Protein AF-A0A1Q3SED0-F1 (afdb_monomer)

Sequence (420 aa):
MTSQDNLISRTQISEQVNGTSRTVQYQGKLWQTVHSKIDFVSHANRRWVSMGGGTLRERLFFDSNSPLVKGLKEEITQQCHGKSIQECLQIVNRAINSLNGSPDIVSEEEVKRGSDLDRFIQSQKIKQNNCNPIDLSIEKFVEKKLLVCRHKGLLAASILAHLVKHHILPRGKVRQYRSTLRHRKKEYGAHTWAVYRDVINGQLWICDPQWDIVAKIHDPASESILEGYGDATLNEMVRRMDSEDILKPLVHRLSKNLRSFSVSVYIDLCESAVVITTRNYKFKQILKDVLEQHAVCLEEKSDNGKKIIIIKKQGNEKLFSLNLKQFINDCTRRIKDVSQSTVNEKKDPLGIQERSKFQTAHFLPAFQNTRTTVGYWKMTIQSNSKTSAADHHHVNLLNQASSTHSAKNTPLLRPPFGRP

Radius of gyration: 27.87 Å; Cα contacts (8 Å, |Δi|>4): 532; chains: 1; bounding box: 76×94×59 Å

Secondary structure (DSSP, 8-state):
---------HHHHHHHHH-S-SEEEETTEEEEEP-TT--TTT----EEEEPPSSTTS-EEEEETTSHHHHHHHHHHHHHHTT--HHHHHHHHHHHHHGGGS-SS--SHHHHHHHHHHHHHHHHHHHHHT-SSPPEEEHHHHHHTT---HHHHHHHHHHHHHHHHHTTSSPSEEEEEEEEEEEETTEEEEEEEEEEEEETTT--EEEEETTTTEEEETT-GGGHHHHGGG-HHHHHHHHHHHHIIIIIHHHHHHHHHHTTTS-EEEE--TTTT-EEEEES-HHHHHHHHHHHHTTT-EEEEEEETTEEEEEEE--SSS-S----HHHHHHHHHHHHHHHHHHHHHTT--------------------------------------------------------------------------

Structure (mmCIF, N/CA/C/O backbone):
data_AF-A0A1Q3SED0-F1
#
_entry.id   AF-A0A1Q3SED0-F1
#
loop_
_atom_site.group_PDB
_atom_site.id
_atom_site.type_symbol
_atom_site.label_atom_id
_atom_site.label_alt_id
_atom_site.label_comp_id
_atom_site.label_asym_id
_atom_site.label_entity_id
_atom_site.label_seq_id
_atom_site.pdbx_PDB_ins_code
_atom_site.Cartn_x
_atom_site.Cartn_y
_atom_site.Cartn_z
_atom_site.occupancy
_atom_site.B_iso_or_equiv
_atom_site.auth_seq_id
_atom_site.auth_comp_id
_atom_site.auth_asym_id
_atom_site.auth_atom_id
_atom_site.pdbx_PDB_model_num
ATOM 1 N N . MET A 1 1 ? 27.256 21.594 -3.150 1.00 36.22 1 MET A N 1
ATOM 2 C CA . MET A 1 1 ? 25.884 21.067 -3.320 1.00 36.22 1 MET A CA 1
ATOM 3 C C . MET A 1 1 ? 25.473 20.452 -1.996 1.00 36.22 1 MET A C 1
ATOM 5 O O . MET A 1 1 ? 26.080 19.486 -1.562 1.00 36.22 1 MET A O 1
ATOM 9 N N . THR A 1 2 ? 24.571 21.131 -1.296 1.00 31.70 2 THR A N 1
ATOM 10 C CA . THR A 1 2 ? 24.152 20.864 0.088 1.00 31.70 2 THR A CA 1
ATOM 11 C C . THR A 1 2 ? 23.437 19.522 0.212 1.00 31.70 2 THR A C 1
ATOM 13 O O . THR A 1 2 ? 22.694 19.159 -0.700 1.00 31.70 2 THR A O 1
ATOM 16 N N . SER A 1 3 ? 23.661 18.821 1.328 1.00 37.69 3 SER A N 1
ATOM 17 C CA . SER A 1 3 ? 23.070 17.526 1.676 1.00 37.69 3 SER A CA 1
ATOM 18 C C . SER A 1 3 ? 21.621 17.410 1.210 1.00 37.69 3 SER A C 1
ATOM 20 O O . SER A 1 3 ? 20.759 18.197 1.599 1.00 37.69 3 SER A O 1
ATOM 22 N N . GLN A 1 4 ? 21.339 16.424 0.357 1.00 47.34 4 GLN A N 1
ATOM 23 C CA . GLN A 1 4 ? 19.974 15.952 0.180 1.00 47.34 4 GLN A CA 1
ATOM 24 C C . GLN A 1 4 ? 19.513 15.439 1.544 1.00 47.34 4 GLN A C 1
ATOM 26 O O . GLN A 1 4 ? 19.879 14.340 1.956 1.00 47.34 4 GLN A O 1
ATOM 31 N N . ASP A 1 5 ? 18.755 16.261 2.265 1.00 52.81 5 ASP A N 1
ATOM 32 C CA . ASP A 1 5 ? 18.086 15.855 3.492 1.00 52.81 5 ASP A CA 1
ATOM 33 C C . ASP A 1 5 ? 17.183 14.671 3.143 1.00 52.81 5 ASP A C 1
ATOM 35 O O . ASP A 1 5 ? 16.122 14.819 2.518 1.00 52.81 5 ASP A O 1
ATOM 39 N N . ASN A 1 6 ? 17.652 13.469 3.467 1.00 63.72 6 ASN A N 1
ATOM 40 C CA . ASN A 1 6 ? 16.913 12.238 3.262 1.00 63.72 6 ASN A CA 1
ATOM 41 C C . ASN A 1 6 ? 15.594 12.347 4.031 1.00 63.72 6 ASN A C 1
ATOM 43 O O . ASN A 1 6 ? 15.601 12.580 5.239 1.00 63.72 6 ASN A O 1
ATOM 47 N N . LEU A 1 7 ? 14.459 12.185 3.341 1.00 69.31 7 LEU A N 1
ATOM 48 C CA . LEU A 1 7 ? 13.161 12.109 4.012 1.00 69.31 7 LEU A CA 1
ATOM 49 C C . LEU A 1 7 ? 13.213 10.954 5.006 1.00 69.31 7 LEU A C 1
ATOM 51 O O . LEU A 1 7 ? 13.335 9.791 4.607 1.00 69.31 7 LEU A O 1
ATOM 55 N N . ILE A 1 8 ? 13.121 11.271 6.298 1.00 69.31 8 ILE A N 1
ATOM 56 C CA . ILE A 1 8 ? 13.120 10.249 7.339 1.00 69.31 8 ILE A CA 1
ATOM 57 C C . ILE A 1 8 ? 11.904 9.358 7.102 1.00 69.31 8 ILE A C 1
ATOM 59 O O . ILE A 1 8 ? 10.757 9.815 7.061 1.00 69.31 8 ILE A O 1
ATOM 63 N N . SER A 1 9 ? 12.146 8.057 6.943 1.00 76.19 9 SER A N 1
ATOM 64 C CA . SER A 1 9 ? 11.056 7.114 6.755 1.00 76.19 9 SER A CA 1
ATOM 65 C C . SER A 1 9 ? 10.197 7.094 8.012 1.00 76.19 9 SER A C 1
ATOM 67 O O . SER A 1 9 ? 10.674 6.816 9.111 1.00 76.19 9 SER A O 1
ATOM 69 N N . ARG A 1 10 ? 8.890 7.307 7.865 1.00 81.88 10 ARG A N 1
ATOM 70 C CA . ARG A 1 10 ? 7.964 7.215 9.001 1.00 81.88 10 ARG A CA 1
ATOM 71 C C . ARG A 1 10 ? 7.913 5.814 9.621 1.00 81.88 10 ARG A C 1
ATOM 73 O O . ARG A 1 10 ? 7.539 5.690 10.783 1.00 81.88 10 ARG A O 1
ATOM 80 N N . THR A 1 11 ? 8.318 4.779 8.881 1.00 78.12 11 THR A N 1
ATOM 81 C CA . THR A 1 11 ? 8.585 3.449 9.447 1.00 78.12 11 THR A CA 1
ATOM 82 C C . THR A 1 11 ? 9.739 3.496 10.449 1.00 78.12 11 THR A C 1
ATOM 84 O O . THR A 1 11 ? 9.577 2.980 11.545 1.00 78.12 11 THR A O 1
ATOM 87 N N . GLN A 1 12 ? 10.851 4.166 10.128 1.00 82.56 12 GLN A N 1
ATOM 88 C CA . GLN A 1 12 ? 11.999 4.282 11.039 1.00 82.56 12 GLN A CA 1
ATOM 89 C C . GLN A 1 12 ? 11.620 5.037 12.315 1.00 82.56 12 GLN A C 1
ATOM 91 O O . GLN A 1 12 ? 11.970 4.600 13.402 1.00 82.56 12 GLN A O 1
ATOM 96 N N . ILE A 1 13 ? 10.837 6.116 12.199 1.00 83.31 13 ILE A N 1
ATOM 97 C CA . ILE A 1 13 ? 10.324 6.848 13.372 1.00 83.31 13 ILE A CA 1
ATOM 98 C C . ILE A 1 13 ? 9.470 5.924 14.247 1.00 83.31 13 ILE A C 1
ATOM 100 O O . ILE A 1 13 ? 9.603 5.901 15.465 1.00 83.31 13 ILE A O 1
ATOM 104 N N . SER A 1 14 ? 8.599 5.126 13.627 1.00 82.75 14 SER A N 1
ATOM 105 C CA . SER A 1 14 ? 7.784 4.159 14.358 1.00 82.75 14 SER A CA 1
ATOM 106 C C . SER A 1 14 ? 8.627 3.098 15.070 1.00 82.75 14 SER A C 1
ATOM 108 O O . SER A 1 14 ? 8.299 2.736 16.196 1.00 82.75 14 SER A O 1
ATOM 110 N N . GLU A 1 15 ? 9.686 2.599 14.434 1.00 85.25 15 GLU A N 1
ATOM 111 C CA . GLU A 1 15 ? 10.613 1.616 15.012 1.00 85.25 15 GLU A CA 1
ATOM 112 C C . GLU A 1 15 ? 11.447 2.215 16.153 1.00 85.25 15 GLU A C 1
ATOM 114 O O . GLU A 1 15 ? 11.706 1.540 17.143 1.00 85.25 15 GLU A O 1
ATOM 119 N N . GLN A 1 16 ? 11.830 3.492 16.062 1.00 85.38 16 GLN A N 1
ATOM 120 C CA . GLN A 1 16 ? 12.518 4.202 17.145 1.00 85.38 16 GLN A CA 1
ATOM 121 C C . GLN A 1 16 ? 11.636 4.337 18.390 1.00 85.38 16 GLN A C 1
ATOM 123 O O . GLN A 1 16 ? 12.121 4.172 19.503 1.00 85.38 16 GLN A O 1
ATOM 128 N N . VAL A 1 17 ? 10.342 4.612 18.205 1.00 82.81 17 VAL A N 1
ATOM 129 C CA . VAL A 1 17 ? 9.397 4.807 19.317 1.00 82.81 17 VAL A CA 1
ATOM 130 C C . VAL A 1 17 ? 8.938 3.482 19.925 1.00 82.81 17 VAL A C 1
ATOM 132 O O . VAL A 1 17 ? 8.782 3.388 21.137 1.00 82.81 17 VAL A O 1
ATOM 135 N N . ASN A 1 18 ? 8.693 2.461 19.101 1.00 80.88 18 ASN A N 1
ATOM 136 C CA . ASN A 1 18 ? 8.038 1.224 19.542 1.00 80.88 18 ASN A CA 1
ATOM 137 C C . ASN A 1 18 ? 8.964 -0.005 19.539 1.00 80.88 18 ASN A C 1
ATOM 139 O O . ASN A 1 18 ? 8.508 -1.123 19.784 1.00 80.88 18 ASN A O 1
ATOM 143 N N . GLY A 1 19 ? 10.246 0.184 19.227 1.00 83.62 19 GLY A N 1
ATOM 144 C CA . GLY A 1 19 ? 11.205 -0.891 19.010 1.00 83.62 19 GLY A CA 1
ATOM 145 C C . GLY A 1 19 ? 11.123 -1.512 17.612 1.00 83.62 19 GLY A C 1
ATOM 146 O O . GLY A 1 19 ? 10.213 -1.268 16.819 1.00 83.62 19 GLY A O 1
ATOM 147 N N . THR A 1 20 ? 12.097 -2.367 17.309 1.00 83.06 20 THR A N 1
ATOM 148 C CA . THR A 1 20 ? 12.246 -3.045 16.009 1.00 83.06 20 THR A CA 1
ATOM 149 C C . THR A 1 20 ? 11.523 -4.392 15.949 1.00 83.06 20 THR A C 1
ATOM 151 O O . THR A 1 20 ? 11.763 -5.190 15.035 1.00 83.06 20 THR A O 1
ATOM 154 N N . SER A 1 21 ? 10.641 -4.673 16.920 1.00 85.12 21 SER A N 1
ATOM 155 C CA . SER A 1 21 ? 9.921 -5.942 16.959 1.00 85.12 21 SER A CA 1
ATOM 156 C C . SE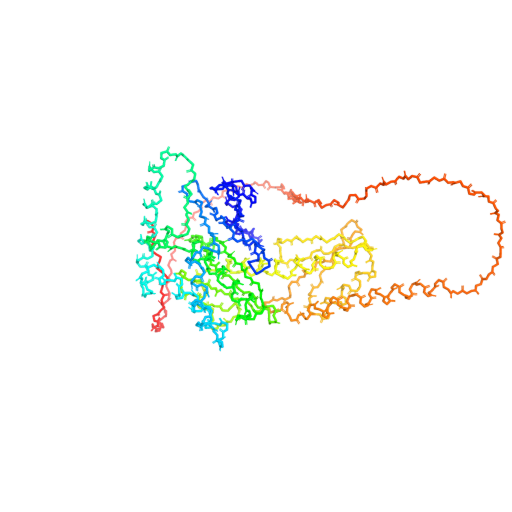R A 1 21 ? 9.063 -6.103 15.709 1.00 85.12 21 SER A C 1
ATOM 158 O O . SER A 1 21 ? 8.209 -5.276 15.374 1.00 85.12 21 SER A O 1
ATOM 160 N N . ARG A 1 22 ? 9.279 -7.222 15.019 1.00 88.81 22 ARG A N 1
ATOM 161 C CA . ARG A 1 22 ? 8.507 -7.587 13.830 1.00 88.81 22 ARG A CA 1
ATOM 162 C C . ARG A 1 22 ? 7.103 -8.059 14.179 1.00 88.81 22 ARG A C 1
ATOM 164 O O . ARG A 1 22 ? 6.253 -8.090 13.293 1.00 88.81 22 ARG A O 1
ATOM 171 N N . THR A 1 23 ? 6.872 -8.426 15.437 1.00 92.81 23 THR A N 1
ATOM 172 C CA . THR A 1 23 ? 5.606 -8.991 15.886 1.00 92.81 23 THR A CA 1
ATOM 173 C C . THR A 1 23 ? 5.165 -8.444 17.237 1.00 92.81 23 THR A C 1
ATOM 175 O O . THR A 1 23 ? 5.990 -8.144 18.099 1.00 92.81 23 THR A O 1
ATOM 178 N N . VAL A 1 24 ? 3.854 -8.375 17.442 1.00 92.25 24 VAL A N 1
ATOM 179 C CA . VAL A 1 24 ? 3.214 -7.980 18.701 1.00 92.25 24 VAL A CA 1
ATOM 180 C C . VAL A 1 24 ? 2.207 -9.057 19.091 1.00 92.25 24 VAL A C 1
ATOM 182 O O . VAL A 1 24 ? 1.452 -9.537 18.244 1.00 92.25 24 VAL A O 1
ATOM 185 N N . GLN A 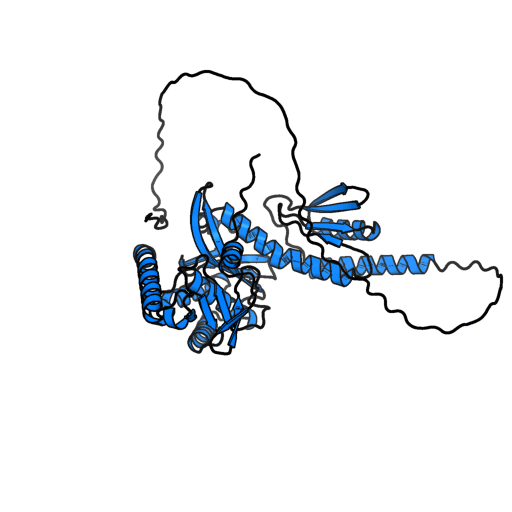1 25 ? 2.189 -9.450 20.364 1.00 92.56 25 GLN A N 1
ATOM 186 C CA . GLN A 1 25 ? 1.162 -10.344 20.893 1.00 92.56 25 GLN A CA 1
ATOM 187 C C . GLN A 1 25 ? -0.028 -9.521 21.391 1.00 92.56 25 GLN A C 1
ATOM 189 O O . GLN A 1 25 ? 0.140 -8.591 22.176 1.00 92.56 25 GLN A O 1
ATOM 194 N N . TYR A 1 26 ? -1.228 -9.852 20.921 1.00 91.62 26 TYR A N 1
ATOM 195 C CA . TYR A 1 26 ? -2.467 -9.182 21.310 1.00 91.62 26 TYR A CA 1
ATOM 196 C C . TYR A 1 26 ? -3.627 -10.174 21.264 1.00 91.62 26 TYR A C 1
ATOM 198 O O . TYR A 1 26 ? -3.800 -10.878 20.265 1.00 91.62 26 TYR A O 1
ATOM 206 N N . GLN A 1 27 ? -4.391 -10.250 22.361 1.00 91.12 27 GLN A N 1
ATOM 207 C CA . GLN A 1 27 ? -5.510 -11.190 22.543 1.00 91.12 27 GLN A CA 1
ATOM 208 C C . GLN A 1 27 ? -5.136 -12.646 22.203 1.00 91.12 27 GLN A C 1
ATOM 210 O O . GLN A 1 27 ? -5.808 -13.317 21.420 1.00 91.12 27 GLN A O 1
ATOM 215 N N . GLY A 1 28 ? -3.998 -13.114 22.726 1.00 92.06 28 GLY A N 1
ATOM 216 C CA . GLY A 1 28 ? -3.501 -14.478 22.497 1.00 92.06 28 GLY A CA 1
ATOM 217 C C . GLY A 1 28 ? -3.043 -14.772 21.061 1.00 92.06 28 GLY A C 1
ATOM 218 O O . GLY A 1 28 ? -2.696 -15.908 20.753 1.00 92.06 28 GLY A O 1
ATOM 219 N N . LYS A 1 29 ? -3.018 -13.776 20.168 1.00 95.00 29 LYS A N 1
ATOM 220 C CA . LYS A 1 29 ? -2.625 -13.925 18.760 1.00 95.00 29 LYS A CA 1
ATOM 221 C C . LYS A 1 29 ? -1.348 -13.143 18.471 1.00 95.00 29 LYS A C 1
ATOM 223 O O . LYS A 1 29 ? -1.109 -12.091 19.059 1.00 95.00 29 LYS A O 1
ATOM 228 N N . LEU A 1 30 ? -0.550 -13.649 17.533 1.00 95.00 30 LEU A N 1
ATOM 229 C CA . LEU A 1 30 ? 0.627 -12.961 17.008 1.00 95.00 30 LEU A CA 1
ATOM 230 C C . LEU A 1 30 ? 0.235 -12.085 15.810 1.00 95.00 30 LEU A C 1
ATOM 232 O O . LEU A 1 30 ? -0.445 -12.554 14.893 1.00 95.00 30 LEU A O 1
ATOM 236 N N . TRP A 1 31 ? 0.670 -10.828 15.826 1.00 96.50 31 TRP A N 1
ATOM 237 C CA . TRP A 1 31 ? 0.393 -9.820 14.803 1.00 96.50 31 TRP A CA 1
ATOM 238 C C . TRP A 1 31 ? 1.700 -9.309 14.215 1.00 96.50 31 TRP A C 1
ATOM 240 O O . TRP A 1 31 ? 2.634 -9.034 14.959 1.00 96.50 31 TRP A O 1
ATOM 250 N N . GLN A 1 32 ? 1.771 -9.160 12.895 1.00 95.38 32 GLN A N 1
ATOM 251 C CA . GLN A 1 32 ? 2.964 -8.667 12.204 1.00 95.38 32 GLN A CA 1
ATOM 252 C C . GLN A 1 32 ? 2.938 -7.142 12.099 1.00 95.38 32 GLN A C 1
ATOM 254 O O . GLN A 1 32 ? 1.948 -6.566 11.643 1.00 95.38 32 GLN A O 1
ATOM 259 N N . THR A 1 33 ? 4.044 -6.491 12.440 1.00 93.56 33 THR A N 1
ATOM 260 C CA . THR A 1 33 ? 4.201 -5.042 12.288 1.00 93.56 33 THR A CA 1
ATOM 261 C C . THR A 1 33 ? 4.201 -4.648 10.811 1.00 93.56 33 THR A C 1
ATOM 263 O O . THR A 1 33 ? 4.948 -5.213 10.009 1.00 93.56 33 THR A O 1
ATOM 266 N N . VAL A 1 34 ? 3.383 -3.660 10.444 1.00 92.50 34 VAL A N 1
ATOM 267 C CA . VAL A 1 34 ? 3.323 -3.137 9.073 1.00 92.50 34 VAL A CA 1
ATOM 268 C C . VAL A 1 34 ? 4.482 -2.183 8.802 1.00 92.50 34 VAL A C 1
ATOM 270 O O . VAL A 1 34 ? 4.768 -1.282 9.589 1.00 92.50 34 VAL A O 1
ATOM 273 N N . HIS A 1 35 ? 5.113 -2.332 7.639 1.00 87.56 35 HIS A N 1
ATOM 274 C CA . HIS A 1 35 ? 6.101 -1.388 7.127 1.00 87.56 35 HIS A CA 1
ATOM 275 C C . HIS A 1 35 ? 6.045 -1.294 5.601 1.00 87.56 35 HIS A C 1
ATOM 277 O O . HIS A 1 35 ? 5.618 -2.230 4.924 1.00 87.56 35 HIS A O 1
ATOM 283 N N . SER A 1 36 ? 6.570 -0.204 5.029 1.00 85.62 36 SER A N 1
ATOM 284 C CA . SER A 1 36 ? 6.466 0.047 3.580 1.00 85.62 36 SER A CA 1
ATOM 285 C C . SER A 1 36 ? 7.184 -0.981 2.696 1.00 85.62 36 SER A C 1
ATOM 287 O O . SER A 1 36 ? 6.979 -1.032 1.488 1.00 85.62 36 SER A O 1
ATOM 289 N N . LYS A 1 37 ? 8.052 -1.809 3.291 1.00 89.38 37 LYS A N 1
ATOM 290 C CA . LYS A 1 37 ? 8.758 -2.903 2.601 1.00 89.38 37 LYS A CA 1
ATOM 291 C C . LYS A 1 37 ? 7.947 -4.202 2.483 1.00 89.38 37 LYS A C 1
ATOM 293 O O . LYS A 1 37 ? 8.442 -5.150 1.877 1.00 89.38 37 LYS A O 1
ATOM 298 N N . ILE A 1 38 ? 6.730 -4.273 3.019 1.00 92.31 38 ILE A N 1
ATOM 299 C CA . ILE A 1 38 ? 5.872 -5.458 2.880 1.00 92.31 38 ILE A CA 1
ATOM 300 C C . ILE A 1 38 ? 5.126 -5.406 1.553 1.00 92.31 38 ILE A C 1
ATOM 302 O O . ILE A 1 38 ? 4.400 -4.451 1.300 1.00 92.31 38 ILE A O 1
ATOM 306 N N . ASP A 1 39 ? 5.285 -6.450 0.741 1.00 95.88 39 ASP A N 1
ATOM 307 C CA . ASP A 1 39 ? 4.400 -6.732 -0.388 1.00 95.88 39 ASP A CA 1
ATOM 308 C C . ASP A 1 39 ? 3.216 -7.587 0.090 1.00 95.88 39 ASP A C 1
ATOM 310 O O . ASP A 1 39 ? 3.363 -8.781 0.359 1.00 95.88 39 ASP A O 1
ATOM 314 N N . PHE A 1 40 ? 2.035 -6.979 0.183 1.00 96.62 40 PHE A N 1
ATOM 315 C CA . PHE A 1 40 ? 0.808 -7.623 0.658 1.00 96.62 40 PHE A CA 1
ATOM 316 C C . PHE A 1 40 ? 0.345 -8.770 -0.258 1.00 96.62 40 PHE A C 1
ATOM 318 O O . PHE A 1 40 ? -0.387 -9.662 0.187 1.00 96.62 40 PHE A O 1
ATOM 325 N N . VAL A 1 41 ? 0.780 -8.788 -1.526 1.00 96.75 41 VAL A N 1
ATOM 326 C CA . VAL A 1 41 ? 0.453 -9.864 -2.472 1.00 96.75 41 VAL A CA 1
ATOM 327 C C . VAL A 1 41 ? 1.200 -11.144 -2.101 1.00 96.75 41 VAL A C 1
ATOM 329 O O . VAL A 1 41 ? 0.591 -12.202 -1.992 1.00 96.75 41 VAL A O 1
ATOM 332 N N . SER A 1 42 ? 2.512 -11.072 -1.874 1.00 92.81 42 SER A N 1
ATOM 333 C CA . SER A 1 42 ? 3.318 -12.268 -1.581 1.00 92.81 42 SER A CA 1
ATOM 334 C C . SER A 1 42 ? 3.355 -12.660 -0.103 1.00 92.81 42 SER A C 1
ATOM 336 O O . SER A 1 42 ? 3.749 -13.783 0.213 1.00 92.81 42 SER A O 1
ATOM 338 N N . HIS A 1 43 ? 2.943 -11.783 0.818 1.00 89.69 43 HIS A N 1
ATOM 339 C CA . HIS A 1 43 ? 2.994 -12.101 2.241 1.00 89.69 43 HIS A CA 1
ATOM 340 C C . HIS A 1 43 ? 1.785 -12.948 2.687 1.00 89.69 43 HIS A C 1
ATOM 342 O O . HIS A 1 43 ? 0.629 -12.607 2.428 1.00 89.69 43 HIS A O 1
ATOM 348 N N . ALA A 1 44 ? 2.062 -14.068 3.367 1.00 85.81 44 ALA A N 1
ATOM 349 C CA . ALA A 1 44 ? 1.051 -15.024 3.833 1.00 85.81 44 ALA A CA 1
ATOM 350 C C . ALA A 1 44 ? 0.292 -14.559 5.086 1.00 85.81 44 ALA A C 1
ATOM 352 O O . ALA A 1 44 ? -0.770 -15.094 5.408 1.00 85.81 44 ALA A O 1
ATOM 353 N N . ASN A 1 45 ? 0.840 -13.578 5.805 1.00 88.25 45 ASN A N 1
ATOM 354 C CA . ASN A 1 45 ? 0.243 -13.095 7.034 1.00 88.25 45 ASN A CA 1
ATOM 355 C C . ASN A 1 45 ? -1.081 -12.357 6.776 1.00 88.25 45 ASN A C 1
ATOM 357 O O . ASN A 1 45 ? -1.274 -11.703 5.752 1.00 88.25 45 ASN A O 1
ATOM 361 N N . ARG A 1 46 ? -1.996 -12.470 7.739 1.00 91.12 46 ARG A N 1
ATOM 362 C CA . ARG A 1 46 ? -3.343 -11.897 7.671 1.00 91.12 46 ARG A CA 1
ATOM 363 C C . ARG A 1 46 ? -3.629 -10.901 8.789 1.00 91.12 46 ARG A C 1
ATOM 365 O O . ARG A 1 46 ? -4.586 -10.146 8.663 1.00 91.12 46 ARG A O 1
ATOM 372 N N . ARG A 1 47 ? -2.803 -10.888 9.839 1.00 96.31 47 ARG A N 1
ATOM 373 C CA . ARG A 1 47 ? -2.980 -10.092 11.057 1.00 96.31 47 ARG A CA 1
ATOM 374 C C . ARG A 1 47 ? -1.876 -9.066 11.185 1.00 96.31 47 ARG A C 1
ATOM 376 O O . ARG A 1 47 ? -0.719 -9.411 11.422 1.00 96.31 47 ARG A O 1
ATOM 383 N N . TRP A 1 48 ? -2.238 -7.811 11.028 1.00 96.56 48 TRP A N 1
ATOM 384 C CA . TRP A 1 48 ? -1.307 -6.705 10.928 1.00 96.56 48 TRP A CA 1
ATOM 385 C C . TRP A 1 48 ? -1.466 -5.749 12.096 1.00 96.56 48 TRP A C 1
ATOM 387 O O . TRP A 1 48 ? -2.584 -5.480 12.524 1.00 96.56 48 TRP A O 1
ATOM 397 N N . VAL A 1 49 ? -0.356 -5.203 12.577 1.00 95.56 49 VAL A N 1
ATOM 398 C CA . VAL A 1 49 ? -0.365 -4.090 13.520 1.00 95.56 49 VAL A CA 1
ATOM 399 C C . VAL A 1 49 ? 0.375 -2.904 12.910 1.00 95.56 49 VAL A C 1
ATOM 401 O O . VAL A 1 49 ? 1.553 -2.991 12.562 1.00 95.56 49 VAL A O 1
ATOM 404 N N . SER A 1 50 ? -0.328 -1.792 12.720 1.00 93.62 50 SER A N 1
ATOM 405 C CA . SER A 1 50 ? 0.292 -0.531 12.318 1.00 93.62 50 SER A CA 1
ATOM 406 C C . SER A 1 50 ? 0.659 0.256 13.568 1.00 93.62 50 SER A C 1
ATOM 408 O O . SER A 1 50 ? -0.203 0.618 14.368 1.00 93.62 50 SER A O 1
ATOM 410 N N . MET A 1 51 ? 1.952 0.530 13.714 1.00 89.69 51 MET A N 1
ATOM 411 C CA . MET A 1 51 ? 2.507 1.215 14.874 1.00 89.69 51 MET A CA 1
ATOM 412 C C . MET A 1 51 ? 2.541 2.735 14.630 1.00 89.69 51 MET A C 1
ATOM 414 O O . MET A 1 51 ? 2.949 3.234 13.569 1.00 89.69 51 MET A O 1
ATOM 418 N N . GLY A 1 52 ? 2.055 3.494 15.611 1.00 80.56 52 GLY A N 1
ATOM 419 C CA . GLY A 1 52 ? 2.063 4.951 15.583 1.00 80.56 52 GLY A CA 1
ATOM 420 C C . GLY A 1 52 ? 3.478 5.530 15.679 1.00 80.56 52 GLY A C 1
ATOM 421 O O . GLY A 1 52 ? 4.366 4.955 16.295 1.00 80.56 52 GLY A O 1
ATOM 422 N N . GLY A 1 53 ? 3.695 6.707 15.082 1.00 77.56 53 GLY A N 1
ATOM 423 C CA . GLY A 1 53 ? 4.985 7.416 15.168 1.00 77.56 53 GLY A CA 1
ATOM 424 C C . GLY A 1 53 ? 5.193 8.209 16.465 1.00 77.56 53 GLY A C 1
ATOM 425 O O . GLY A 1 53 ? 6.081 9.047 16.503 1.00 77.56 53 GLY A O 1
ATOM 426 N N . GLY A 1 54 ? 4.344 8.017 17.475 1.00 78.50 54 GLY A N 1
ATOM 427 C CA . GLY A 1 54 ? 4.408 8.714 18.757 1.00 78.50 54 GLY A CA 1
ATOM 428 C C . GLY A 1 54 ? 3.633 7.949 19.826 1.00 78.50 54 GLY A C 1
ATOM 429 O O . GLY A 1 54 ? 2.699 7.217 19.498 1.00 78.50 54 GLY A O 1
ATOM 430 N N . THR A 1 55 ? 4.002 8.139 21.091 1.00 74.81 55 THR A N 1
ATOM 431 C CA . THR A 1 55 ? 3.422 7.454 22.267 1.00 74.81 55 THR A CA 1
ATOM 432 C C . THR A 1 55 ? 1.944 7.780 22.482 1.00 74.81 55 THR A C 1
ATOM 434 O O . THR A 1 55 ? 1.190 7.020 23.094 1.00 74.81 55 THR A O 1
ATOM 437 N N . LEU A 1 56 ? 1.490 8.911 21.937 1.00 78.25 56 LEU A N 1
ATOM 438 C CA . LEU A 1 56 ? 0.094 9.304 22.020 1.00 78.25 56 LEU A CA 1
ATOM 439 C C . LEU A 1 56 ? -0.827 8.539 21.058 1.00 78.25 56 LEU A C 1
ATOM 441 O O . LEU A 1 56 ? -2.040 8.557 21.255 1.00 78.25 56 LEU A O 1
ATOM 445 N N . ARG A 1 57 ? -0.271 7.821 20.078 1.00 84.12 57 ARG A N 1
ATOM 446 C CA . ARG A 1 57 ? -1.048 7.132 19.044 1.00 84.12 57 ARG A CA 1
ATOM 447 C C . ARG A 1 57 ? -1.443 5.713 19.433 1.00 84.12 57 ARG A C 1
ATOM 449 O O . ARG A 1 57 ? -0.834 5.085 20.295 1.00 84.12 57 ARG A O 1
ATOM 456 N N . GLU A 1 58 ? -2.469 5.215 18.759 1.00 90.81 58 GLU A N 1
ATOM 457 C CA . GLU A 1 58 ? -2.914 3.833 18.856 1.00 90.81 58 GLU A CA 1
ATOM 458 C C . GLU A 1 58 ? -1.935 2.855 18.183 1.00 90.81 58 GLU A C 1
ATOM 460 O O . GLU A 1 58 ? -1.238 3.192 17.217 1.00 90.81 58 GLU A O 1
ATOM 465 N N . ARG A 1 59 ? -1.941 1.608 18.660 1.00 92.69 59 ARG A N 1
ATOM 466 C CA . ARG A 1 59 ? -1.544 0.441 17.871 1.00 92.69 59 ARG A CA 1
ATOM 467 C C . ARG A 1 59 ? -2.791 -0.054 17.148 1.00 92.69 59 ARG A C 1
ATOM 469 O O . ARG A 1 59 ? -3.750 -0.499 17.777 1.00 92.69 59 ARG A O 1
ATOM 476 N N . LEU A 1 60 ? -2.784 0.069 15.825 1.00 95.31 60 LEU A N 1
ATOM 477 C CA . LEU A 1 60 ? -3.923 -0.285 14.986 1.00 95.31 60 LEU A CA 1
ATOM 478 C C . LEU A 1 60 ? -3.837 -1.755 14.584 1.00 95.31 60 LEU A C 1
ATOM 480 O O . LEU A 1 60 ? -2.978 -2.118 13.778 1.00 95.31 60 LEU A O 1
ATOM 484 N N . PHE A 1 61 ? -4.754 -2.574 15.087 1.00 96.62 61 PHE A N 1
ATOM 485 C CA . PHE A 1 61 ? -4.864 -3.992 14.754 1.00 96.62 61 PHE A CA 1
ATOM 486 C C . PHE A 1 61 ? -5.812 -4.197 13.568 1.00 96.62 61 PHE A C 1
ATOM 488 O O . PHE A 1 61 ? -6.967 -3.780 13.589 1.00 96.62 61 PHE A O 1
ATOM 495 N N . PHE A 1 62 ? -5.321 -4.849 12.521 1.00 97.12 62 PHE A N 1
ATOM 496 C CA . PHE A 1 62 ? -6.032 -5.075 11.266 1.00 97.12 62 PHE A CA 1
ATOM 497 C C . PHE A 1 62 ? -5.983 -6.560 10.891 1.00 97.12 62 PHE A C 1
ATOM 499 O O . PHE A 1 62 ? -4.926 -7.082 10.524 1.00 97.12 62 PHE A O 1
ATOM 506 N N . ASP A 1 63 ? -7.114 -7.261 11.012 1.00 97.31 63 ASP A N 1
ATOM 507 C CA . ASP A 1 63 ? -7.245 -8.641 10.538 1.00 97.31 63 ASP A CA 1
ATOM 508 C C . ASP A 1 63 ? -7.878 -8.634 9.146 1.00 97.31 63 ASP A C 1
ATOM 510 O O . ASP A 1 63 ? -9.062 -8.364 8.969 1.00 97.31 63 ASP A O 1
ATOM 514 N N . SER A 1 64 ? -7.081 -8.972 8.135 1.00 96.12 64 SER A N 1
ATOM 515 C CA . SER A 1 64 ? -7.528 -9.045 6.742 1.00 96.12 64 SER A CA 1
ATOM 516 C C . SER A 1 64 ? -8.604 -10.114 6.485 1.00 96.12 64 SER A C 1
ATOM 518 O O . SER A 1 64 ? -9.150 -10.158 5.380 1.00 96.12 64 SER A O 1
ATOM 520 N N . ASN A 1 65 ? -8.886 -10.962 7.479 1.00 95.44 65 ASN A N 1
ATOM 521 C CA . ASN A 1 65 ? -9.926 -11.983 7.482 1.00 95.44 65 ASN A CA 1
ATOM 522 C C . ASN A 1 65 ? -11.112 -11.662 8.404 1.00 95.44 65 ASN A C 1
ATOM 524 O O . ASN A 1 65 ? -11.967 -12.539 8.578 1.00 95.44 65 ASN A O 1
ATOM 528 N N . SER A 1 66 ? -11.183 -10.471 9.007 1.00 96.88 66 SER A N 1
ATOM 529 C CA . SER A 1 66 ? -12.369 -10.102 9.779 1.00 96.88 66 SER A CA 1
ATOM 530 C C . SER A 1 66 ? -13.617 -10.077 8.881 1.00 96.88 66 SER A C 1
ATOM 532 O O . SER A 1 66 ? -13.488 -9.846 7.674 1.00 96.88 66 SER A O 1
ATOM 534 N N . PRO A 1 67 ? -14.824 -10.335 9.425 1.00 97.56 67 PRO A N 1
ATOM 535 C CA . PRO A 1 67 ? -16.056 -10.352 8.631 1.00 97.56 67 PRO A CA 1
ATOM 536 C C . PRO A 1 67 ? -16.257 -9.071 7.814 1.00 97.56 67 PRO A C 1
ATOM 538 O O . PRO A 1 67 ? -16.562 -9.144 6.629 1.00 97.56 67 PRO A O 1
ATOM 541 N N . LEU A 1 68 ? -15.971 -7.915 8.422 1.00 96.69 68 LEU A N 1
ATOM 542 C CA . LEU A 1 68 ? -16.032 -6.608 7.770 1.00 96.69 68 LEU A CA 1
ATOM 543 C C . LEU A 1 68 ? -15.116 -6.534 6.544 1.00 96.69 68 LEU A C 1
ATOM 545 O O . LEU A 1 68 ? -15.543 -6.139 5.464 1.00 96.69 68 LEU A O 1
ATOM 549 N N . VAL A 1 69 ? -13.851 -6.936 6.694 1.00 97.56 69 VAL A N 1
ATOM 550 C CA . VAL A 1 69 ? -12.866 -6.842 5.608 1.00 97.56 69 VAL A CA 1
ATOM 551 C C . VAL A 1 69 ? -13.140 -7.873 4.512 1.00 97.56 69 VAL A C 1
ATOM 553 O O . VAL A 1 69 ? -12.872 -7.600 3.343 1.00 97.56 69 VAL A O 1
ATOM 556 N N . LYS A 1 70 ? -13.667 -9.051 4.864 1.00 97.94 70 LYS A N 1
ATOM 557 C CA . LYS A 1 70 ? -14.097 -10.059 3.886 1.00 97.94 70 LYS A CA 1
ATOM 558 C C . LYS A 1 70 ? -15.271 -9.564 3.048 1.00 97.94 70 LYS A C 1
ATOM 560 O O . LYS A 1 70 ? -15.148 -9.577 1.829 1.00 97.94 70 LYS A O 1
ATOM 565 N N . GLY A 1 71 ? -16.324 -9.050 3.688 1.00 98.12 71 GLY A N 1
ATOM 566 C CA . GLY A 1 71 ? -17.481 -8.496 2.979 1.00 98.12 71 GLY A CA 1
ATOM 567 C C . GLY A 1 71 ? -17.075 -7.378 2.018 1.00 98.12 71 GLY A C 1
ATOM 568 O O . GLY A 1 71 ? -17.426 -7.414 0.844 1.00 98.12 71 GLY A O 1
ATOM 569 N N . LEU A 1 72 ? -16.212 -6.461 2.471 1.00 97.81 72 LEU A N 1
ATOM 570 C CA . LEU A 1 72 ? -15.696 -5.381 1.626 1.00 97.81 72 LEU A CA 1
ATOM 571 C C . LEU A 1 72 ? -14.893 -5.900 0.418 1.00 97.81 72 LEU A C 1
ATOM 573 O O . LEU A 1 72 ? -14.999 -5.366 -0.682 1.00 97.81 72 LEU A O 1
ATOM 577 N N . LYS A 1 73 ? -14.080 -6.948 0.597 1.00 98.44 73 LYS A N 1
ATOM 578 C CA . LYS A 1 73 ? -13.324 -7.571 -0.503 1.00 98.44 73 LYS A CA 1
ATOM 579 C C . LYS A 1 73 ? -14.232 -8.248 -1.522 1.00 98.44 73 LYS A C 1
ATOM 581 O O . LYS A 1 73 ? -13.961 -8.140 -2.715 1.00 98.44 73 LYS A O 1
ATOM 586 N N . GLU A 1 74 ? -15.265 -8.944 -1.062 1.00 98.25 74 GLU A N 1
ATOM 587 C CA . GLU A 1 74 ? -16.234 -9.633 -1.918 1.00 98.25 74 GLU A CA 1
ATOM 588 C C . GLU A 1 74 ? -17.036 -8.626 -2.750 1.00 98.25 74 GLU A C 1
ATOM 590 O O . GLU A 1 74 ? -17.084 -8.748 -3.974 1.00 98.25 74 GLU A O 1
ATOM 595 N N . GLU A 1 75 ? -17.557 -7.575 -2.113 1.00 98.12 75 GLU A N 1
ATOM 596 C CA . GLU A 1 75 ? -18.289 -6.494 -2.780 1.00 98.12 75 GLU A CA 1
ATOM 597 C C . GLU A 1 75 ? -17.427 -5.792 -3.844 1.00 98.12 75 GLU A C 1
ATOM 599 O O . GLU A 1 75 ? -17.819 -5.666 -5.006 1.00 98.12 75 GLU A O 1
ATOM 604 N N . ILE A 1 76 ? -16.207 -5.384 -3.479 1.00 98.44 76 ILE A N 1
ATOM 605 C CA . ILE A 1 76 ? -15.291 -4.706 -4.405 1.00 98.44 76 ILE A CA 1
ATOM 606 C C . ILE A 1 76 ? -14.867 -5.635 -5.546 1.00 98.44 76 ILE A C 1
ATOM 608 O O . ILE A 1 76 ? -14.702 -5.177 -6.676 1.00 98.44 76 ILE A O 1
ATOM 612 N N . THR A 1 77 ? -14.694 -6.933 -5.282 1.00 98.50 77 THR A N 1
ATOM 613 C CA . THR A 1 77 ? -14.367 -7.918 -6.323 1.00 98.50 77 THR A CA 1
ATOM 614 C C . THR A 1 77 ? -15.454 -7.957 -7.389 1.00 98.50 77 THR A C 1
ATOM 616 O O . THR A 1 77 ? -15.136 -7.872 -8.574 1.00 98.50 77 THR A O 1
ATOM 619 N N . GLN A 1 78 ? -16.725 -8.000 -6.981 1.00 98.12 78 GLN A N 1
ATOM 620 C CA . GLN A 1 78 ? -17.862 -7.984 -7.904 1.00 98.12 78 GLN A CA 1
ATOM 621 C C . GLN A 1 78 ? -17.886 -6.712 -8.762 1.00 98.12 78 GLN A C 1
ATOM 623 O O . GLN A 1 78 ? -18.058 -6.798 -9.975 1.00 98.12 78 GLN A O 1
ATOM 628 N N . GLN A 1 79 ? -17.640 -5.544 -8.162 1.00 98.38 79 GLN A N 1
ATOM 629 C CA . GLN A 1 79 ? -17.639 -4.264 -8.883 1.00 98.38 79 GLN A CA 1
ATOM 630 C C . GLN A 1 79 ? -16.447 -4.100 -9.843 1.00 98.38 79 GLN A C 1
ATOM 632 O O . GLN A 1 79 ? -16.561 -3.423 -10.865 1.00 98.38 79 GLN A O 1
ATOM 637 N N . CYS A 1 80 ? -15.300 -4.705 -9.522 1.00 98.50 80 CYS A N 1
ATOM 638 C CA . CYS A 1 80 ? -14.070 -4.601 -10.309 1.00 98.50 80 CYS A CA 1
ATOM 639 C C . CYS A 1 80 ? -14.007 -5.573 -11.503 1.00 98.50 80 CYS A C 1
ATOM 641 O O . CYS A 1 80 ? -13.118 -5.442 -12.345 1.00 98.50 80 CYS A O 1
ATOM 643 N N . HIS A 1 81 ? -14.898 -6.565 -11.598 1.00 96.94 81 HIS A N 1
ATOM 644 C CA . HIS A 1 81 ? -14.852 -7.545 -12.686 1.00 96.94 81 HIS A CA 1
ATOM 645 C C . HIS A 1 81 ? -14.955 -6.875 -14.068 1.00 96.94 81 HIS A C 1
ATOM 647 O O . HIS A 1 81 ? -15.893 -6.135 -14.356 1.00 96.94 81 HIS A O 1
ATOM 653 N N . GLY A 1 82 ? -13.974 -7.151 -14.936 1.00 96.25 82 GLY A N 1
ATOM 654 C CA . GLY A 1 82 ? -13.916 -6.606 -16.298 1.00 96.25 82 GLY A CA 1
ATOM 655 C C . GLY A 1 82 ? -13.542 -5.121 -16.388 1.00 96.25 82 GLY A C 1
ATOM 656 O O . GLY A 1 82 ? -13.638 -4.545 -17.469 1.00 96.25 82 GLY A O 1
ATOM 657 N N . LYS A 1 83 ? -13.129 -4.492 -15.282 1.00 98.38 83 LYS A N 1
ATOM 658 C CA . LYS A 1 83 ? -12.745 -3.076 -15.235 1.00 98.38 83 LYS A CA 1
ATOM 659 C C . LYS A 1 83 ? -11.253 -2.870 -15.484 1.00 98.38 83 LYS A C 1
ATOM 661 O O . LYS A 1 83 ? -10.429 -3.756 -15.257 1.00 98.38 83 LYS A O 1
ATOM 666 N N . SER A 1 84 ? -10.892 -1.671 -15.932 1.00 98.12 84 SER A N 1
ATOM 667 C CA . SER A 1 84 ? -9.493 -1.250 -16.038 1.00 98.12 84 SER A CA 1
ATOM 668 C C . SER A 1 84 ? -8.833 -1.119 -14.657 1.00 98.12 84 SER A C 1
ATOM 670 O O . SER A 1 84 ? -9.508 -1.030 -13.630 1.00 98.12 84 SER A O 1
ATOM 672 N N . ILE A 1 85 ? -7.493 -1.055 -14.620 1.00 98.12 85 ILE A N 1
ATOM 673 C CA . ILE A 1 85 ? -6.737 -0.824 -13.374 1.00 98.12 85 ILE A CA 1
ATOM 674 C C . ILE A 1 85 ? -7.235 0.452 -12.683 1.00 98.12 85 ILE A C 1
ATOM 676 O O . ILE A 1 85 ? -7.552 0.428 -11.498 1.00 98.12 85 ILE A O 1
ATOM 680 N N . GLN A 1 86 ? -7.338 1.556 -13.426 1.00 98.00 86 GLN A N 1
ATOM 681 C CA . GLN A 1 86 ? -7.757 2.843 -12.877 1.00 98.00 86 GLN A CA 1
ATOM 682 C C . GLN A 1 86 ? -9.165 2.778 -12.274 1.00 98.00 86 GLN A C 1
ATOM 684 O O . GLN A 1 86 ? -9.351 3.209 -11.138 1.00 98.00 86 GLN A O 1
ATOM 689 N N . GLU A 1 87 ? -10.131 2.188 -12.983 1.00 98.44 87 GLU A N 1
ATOM 690 C CA . GLU A 1 87 ? -11.498 2.013 -12.474 1.00 98.44 87 GLU A CA 1
ATOM 691 C C . GLU A 1 87 ? -11.534 1.140 -11.212 1.00 98.44 87 GLU A C 1
ATOM 693 O O . GLU A 1 87 ? -12.209 1.494 -10.247 1.00 98.44 87 GLU A O 1
ATOM 698 N N . CYS A 1 88 ? -10.775 0.038 -11.171 1.00 98.75 88 CYS A N 1
ATOM 699 C CA . CYS A 1 88 ? -10.674 -0.804 -9.975 1.00 98.75 88 CYS A CA 1
ATOM 700 C C . CYS A 1 88 ? -10.148 -0.013 -8.769 1.00 98.75 88 CYS A C 1
ATOM 702 O O . CYS A 1 88 ? -10.689 -0.104 -7.669 1.00 98.75 88 CYS A O 1
ATOM 704 N N . LEU A 1 89 ? -9.095 0.786 -8.964 1.00 98.56 89 LEU A N 1
ATOM 705 C CA . LEU A 1 89 ? -8.514 1.614 -7.906 1.00 98.56 89 LEU A CA 1
ATOM 706 C C . LEU A 1 89 ? -9.500 2.700 -7.436 1.00 98.56 89 LEU A C 1
ATOM 708 O O . LEU A 1 89 ? -9.578 2.974 -6.240 1.00 98.56 89 LEU A O 1
ATOM 712 N N . GLN A 1 90 ? -10.296 3.271 -8.346 1.00 98.25 90 GLN A N 1
ATOM 713 C CA . GLN A 1 90 ? -11.347 4.237 -8.003 1.00 98.25 90 GLN A CA 1
ATOM 714 C C . GLN A 1 90 ? -12.480 3.587 -7.201 1.00 98.25 90 GLN A C 1
ATOM 716 O O . GLN A 1 90 ? -12.959 4.170 -6.230 1.00 98.25 90 GLN A O 1
ATOM 721 N N . ILE A 1 91 ? -12.889 2.366 -7.560 1.00 98.38 91 ILE A N 1
ATOM 722 C CA . ILE A 1 91 ? -13.863 1.580 -6.788 1.00 98.38 91 ILE A CA 1
ATOM 723 C C . ILE A 1 91 ? -13.341 1.348 -5.365 1.00 98.38 91 ILE A C 1
ATOM 725 O O . ILE A 1 91 ? -14.071 1.576 -4.403 1.00 98.38 91 ILE A O 1
ATOM 729 N N . VAL A 1 92 ? -12.067 0.965 -5.218 1.00 98.50 92 VAL A N 1
ATOM 730 C CA . VAL A 1 92 ? -11.431 0.781 -3.903 1.00 98.50 92 VAL A CA 1
ATOM 731 C C . VAL A 1 92 ? -11.446 2.073 -3.083 1.00 98.50 92 VAL A C 1
ATOM 733 O O . VAL A 1 92 ? -11.814 2.028 -1.908 1.00 98.50 92 VAL A O 1
ATOM 736 N N . ASN A 1 93 ? -11.084 3.217 -3.676 1.00 96.44 93 ASN A N 1
ATOM 737 C CA . ASN A 1 93 ? -11.135 4.512 -2.990 1.00 96.44 93 ASN A CA 1
ATOM 738 C C . ASN A 1 93 ? -12.545 4.819 -2.472 1.00 96.44 93 ASN A C 1
ATOM 740 O O . ASN A 1 93 ? -12.716 5.050 -1.273 1.00 96.44 93 ASN A O 1
ATOM 744 N N . ARG A 1 94 ? -13.555 4.755 -3.351 1.00 95.25 94 ARG A N 1
ATOM 745 C CA . ARG A 1 94 ? -14.953 5.047 -3.000 1.00 95.25 94 ARG A CA 1
ATOM 746 C C . ARG A 1 94 ? -15.479 4.124 -1.906 1.00 95.25 94 ARG A C 1
ATOM 748 O O . ARG A 1 94 ? -16.049 4.605 -0.931 1.00 95.25 94 ARG A O 1
ATOM 755 N N . ALA A 1 95 ? -15.235 2.820 -2.026 1.00 96.31 95 ALA A N 1
ATOM 756 C CA . ALA A 1 95 ? -15.690 1.829 -1.055 1.00 96.31 95 ALA A CA 1
ATOM 757 C C . ALA A 1 95 ? -15.028 1.997 0.325 1.00 96.31 95 ALA A C 1
ATOM 759 O O . ALA A 1 95 ? -15.648 1.738 1.348 1.00 96.31 95 ALA A O 1
ATOM 760 N N . ILE A 1 96 ? -13.774 2.457 0.389 1.00 96.44 96 ILE A N 1
ATOM 761 C CA . ILE A 1 96 ? -13.120 2.767 1.670 1.00 96.44 96 ILE A CA 1
ATOM 762 C C . ILE A 1 96 ? -13.616 4.102 2.236 1.00 96.44 96 ILE A C 1
ATOM 764 O O . ILE A 1 96 ? -13.756 4.236 3.451 1.00 96.44 96 ILE A O 1
ATOM 768 N N . ASN A 1 97 ? -13.870 5.096 1.386 1.00 92.12 97 ASN A N 1
ATOM 769 C CA . ASN A 1 97 ? -14.372 6.397 1.821 1.00 92.12 97 ASN A CA 1
ATOM 770 C C . ASN A 1 97 ? -15.802 6.332 2.354 1.00 92.12 97 ASN A C 1
ATOM 772 O O . ASN A 1 97 ? -16.096 6.988 3.355 1.00 92.12 97 ASN A O 1
ATOM 776 N N . SER A 1 98 ? -16.656 5.488 1.772 1.00 92.94 98 SER A N 1
ATOM 777 C CA . SER A 1 98 ? -18.029 5.283 2.244 1.00 92.94 98 SER A CA 1
ATOM 778 C C . SER A 1 98 ? -18.095 4.761 3.686 1.00 92.94 98 SER A C 1
ATOM 780 O O . SER A 1 98 ? -19.057 5.052 4.397 1.00 92.94 98 SER A O 1
ATOM 782 N N . LEU A 1 99 ? -17.038 4.101 4.181 1.00 94.19 99 LEU A N 1
ATOM 783 C CA . LEU A 1 99 ? -16.933 3.665 5.580 1.00 94.19 99 LEU A CA 1
ATOM 784 C C . LEU A 1 99 ? -16.935 4.831 6.588 1.00 94.19 99 LEU A C 1
ATOM 786 O O . LEU A 1 99 ? -17.190 4.608 7.769 1.00 94.19 99 LEU A O 1
ATOM 790 N N . ASN A 1 100 ? -16.672 6.069 6.151 1.00 88.81 100 ASN A N 1
ATOM 791 C CA . ASN A 1 100 ? -16.796 7.272 6.983 1.00 88.81 100 ASN A CA 1
ATOM 792 C C . ASN A 1 100 ? -18.179 7.949 6.895 1.00 88.81 100 ASN A C 1
ATOM 794 O O . ASN A 1 100 ? -18.413 8.936 7.586 1.00 88.81 100 ASN A O 1
ATOM 798 N N . GLY A 1 101 ? -19.117 7.425 6.101 1.00 75.62 101 GLY A N 1
ATOM 799 C CA . GLY A 1 101 ? -20.517 7.861 6.083 1.00 75.62 101 GLY A CA 1
ATOM 800 C C . GLY A 1 101 ? -20.897 8.985 5.114 1.00 75.62 101 GLY A C 1
ATOM 801 O O . GLY A 1 101 ? -22.091 9.126 4.887 1.00 75.62 101 GLY A O 1
ATOM 802 N N . SER A 1 102 ? -19.942 9.712 4.522 1.00 63.72 102 SER A N 1
ATOM 803 C CA . SER A 1 102 ? -20.188 10.677 3.434 1.00 63.72 102 SER A CA 1
ATOM 804 C C . SER A 1 102 ? -19.030 10.631 2.429 1.00 63.72 102 SER A C 1
ATOM 806 O O . SER A 1 102 ? -17.906 10.976 2.802 1.00 63.72 102 SER A O 1
ATOM 808 N N . PRO A 1 103 ? -19.255 10.180 1.182 1.00 57.81 103 PRO A N 1
ATOM 809 C CA . PRO A 1 103 ? -18.204 10.111 0.166 1.00 57.81 103 PRO A CA 1
ATOM 810 C C . PRO A 1 103 ? -17.812 11.481 -0.422 1.00 57.81 103 PRO A C 1
ATOM 812 O O . PRO A 1 103 ? -16.733 11.579 -0.996 1.00 57.81 103 PRO A O 1
ATOM 815 N N . ASP A 1 104 ? -18.622 12.532 -0.229 1.00 56.94 104 ASP A N 1
ATOM 816 C CA . ASP A 1 104 ? -18.585 13.724 -1.096 1.00 56.94 104 ASP A CA 1
ATOM 817 C C . ASP A 1 104 ? -18.026 15.019 -0.462 1.00 56.94 104 ASP A C 1
ATOM 819 O O . ASP A 1 104 ? -18.031 16.065 -1.109 1.00 56.94 104 ASP A O 1
ATOM 823 N N . ILE A 1 105 ? -17.529 15.003 0.785 1.00 54.06 105 ILE A N 1
ATOM 824 C CA . ILE A 1 105 ? -17.065 16.228 1.477 1.00 54.06 105 ILE A CA 1
ATOM 825 C C . ILE A 1 105 ? -15.645 16.025 2.033 1.00 54.06 105 ILE A C 1
ATOM 827 O O . ILE A 1 105 ? -15.432 15.362 3.047 1.00 54.06 105 ILE A O 1
ATOM 831 N N . VAL A 1 106 ? -14.644 16.576 1.333 1.00 58.41 106 VAL A N 1
ATOM 832 C CA . VAL A 1 106 ? -13.235 16.139 1.462 1.00 58.41 106 VAL A CA 1
ATOM 833 C C . VAL A 1 106 ? -12.349 17.083 2.290 1.00 58.41 106 VAL A C 1
ATOM 835 O O . VAL A 1 106 ? -11.265 16.687 2.694 1.00 58.41 106 VAL A O 1
ATOM 838 N N . SER A 1 107 ? -12.753 18.315 2.612 1.00 60.41 107 SER A N 1
ATOM 839 C CA . SER A 1 107 ? -11.840 19.256 3.293 1.00 60.41 107 SER A CA 1
ATOM 840 C C . SER A 1 107 ? -12.134 19.496 4.770 1.00 60.41 107 SER A C 1
ATOM 842 O O . SER A 1 107 ? -11.340 19.126 5.635 1.00 60.41 107 SER A O 1
ATOM 844 N N . GLU A 1 108 ? -13.259 20.132 5.081 1.00 64.69 108 GLU A N 1
ATOM 845 C CA . GLU A 1 108 ? -13.563 20.562 6.452 1.00 64.69 108 GLU A CA 1
ATOM 846 C C . GLU A 1 108 ? -13.914 19.380 7.359 1.00 64.69 108 GLU A C 1
ATOM 848 O O . GLU A 1 108 ? -13.472 19.305 8.510 1.00 64.69 108 GLU A O 1
ATOM 853 N N . GLU A 1 109 ? -14.633 18.395 6.819 1.00 72.56 109 GLU A N 1
ATOM 854 C CA . GLU A 1 109 ? -14.952 17.166 7.540 1.00 72.56 109 GLU A CA 1
ATOM 855 C C . GLU A 1 109 ? -13.705 16.347 7.879 1.00 72.56 109 GLU A C 1
ATOM 857 O O . GLU A 1 109 ? -13.680 15.666 8.903 1.00 72.56 109 GLU A O 1
ATOM 862 N N . GLU A 1 110 ? -12.649 16.412 7.067 1.00 72.75 110 GLU A N 1
ATOM 863 C CA . GLU A 1 110 ? -11.426 15.649 7.315 1.00 72.75 110 GLU A CA 1
ATOM 864 C C . GLU A 1 110 ? -10.598 16.210 8.463 1.00 72.75 110 GLU A C 1
ATOM 866 O O . GLU A 1 110 ? -10.119 15.440 9.302 1.00 72.75 110 GLU A O 1
ATOM 871 N N . VAL A 1 111 ? -10.473 17.538 8.540 1.00 74.25 111 VAL A N 1
ATOM 872 C CA . VAL A 1 111 ? -9.812 18.210 9.667 1.00 74.25 111 VAL A CA 1
ATOM 873 C C . VAL A 1 111 ? -10.558 17.893 10.960 1.00 74.25 111 VAL A C 1
ATOM 875 O O . VAL A 1 111 ? -9.951 17.425 11.928 1.00 74.25 111 VAL A O 1
ATOM 878 N N . LYS A 1 112 ? -11.889 18.040 10.948 1.00 82.69 112 LYS A N 1
ATOM 879 C CA . LYS A 1 112 ? -12.745 17.705 12.091 1.00 82.69 112 LYS A CA 1
ATOM 880 C C . LYS A 1 112 ? -12.596 16.238 12.505 1.00 82.69 112 LYS A C 1
ATOM 882 O O . LYS A 1 112 ? -12.434 15.949 13.688 1.00 82.69 112 LYS A O 1
ATOM 887 N N . ARG A 1 113 ? -12.549 15.314 11.540 1.00 85.75 113 ARG A N 1
ATOM 888 C CA . ARG A 1 113 ? -12.364 13.874 11.789 1.00 85.75 113 ARG A CA 1
ATOM 889 C C . ARG A 1 113 ? -11.021 13.562 12.445 1.00 85.75 113 ARG A C 1
ATOM 891 O O . ARG A 1 113 ? -10.953 12.658 13.273 1.00 85.75 113 ARG A O 1
ATOM 898 N N . GLY A 1 114 ? -9.964 14.299 12.104 1.00 85.25 114 GLY A N 1
ATOM 899 C CA . GLY A 1 114 ? -8.675 14.212 12.793 1.00 85.25 114 GLY A CA 1
ATOM 900 C C . GLY A 1 114 ? -8.800 14.547 14.281 1.00 85.25 114 GLY A C 1
ATOM 901 O O . GLY A 1 114 ? -8.381 13.758 15.127 1.00 85.25 114 GLY A O 1
ATOM 902 N N . SER A 1 115 ? -9.454 15.664 14.603 1.00 87.06 115 SER A N 1
ATOM 903 C CA . SER A 1 115 ? -9.707 16.071 15.990 1.00 87.06 115 SER A CA 1
ATOM 904 C C . SER A 1 115 ? -10.635 15.105 16.738 1.00 87.06 115 SER A C 1
ATOM 906 O O . SER A 1 115 ? -10.388 14.788 17.904 1.00 87.06 115 SER A O 1
ATOM 908 N N . ASP A 1 116 ? -11.679 14.598 16.080 1.00 90.50 116 ASP A N 1
ATOM 909 C CA . ASP A 1 116 ? -12.609 13.624 16.663 1.00 90.50 116 ASP A CA 1
ATOM 910 C C . ASP A 1 116 ? -11.922 12.278 16.932 1.00 90.50 116 ASP A C 1
ATOM 912 O O . ASP A 1 116 ? -12.159 11.649 17.967 1.00 90.50 116 ASP A O 1
ATOM 916 N N . LEU A 1 117 ? -11.012 11.860 16.047 1.00 91.31 117 LEU A N 1
ATOM 917 C CA . LEU A 1 117 ? -10.162 10.690 16.244 1.00 91.31 117 LEU A CA 1
ATOM 918 C C . LEU A 1 117 ? -9.253 10.851 17.465 1.00 91.31 117 LEU A C 1
ATOM 920 O O . LEU A 1 117 ? -9.183 9.939 18.289 1.00 91.31 117 LEU A O 1
ATOM 924 N N . ASP A 1 118 ? -8.589 11.996 17.610 1.00 90.25 118 ASP A N 1
ATOM 925 C CA . ASP A 1 118 ? -7.713 12.255 18.755 1.00 90.25 118 ASP A CA 1
ATOM 926 C C . ASP A 1 118 ? -8.506 12.264 20.072 1.00 90.25 118 ASP A C 1
ATOM 928 O O . ASP A 1 118 ? -8.096 11.633 21.052 1.00 90.25 118 ASP A O 1
ATOM 932 N N . ARG A 1 119 ? -9.702 12.872 20.082 1.00 91.94 119 ARG A N 1
ATOM 933 C CA . ARG A 1 119 ? -10.619 12.835 21.234 1.00 91.94 119 ARG A CA 1
ATOM 934 C C . ARG A 1 119 ? -11.066 11.412 21.558 1.00 91.94 119 ARG A C 1
ATOM 936 O O . ARG A 1 119 ? -11.080 11.017 22.726 1.00 91.94 119 ARG A O 1
ATOM 943 N N . PHE A 1 120 ? -11.414 10.627 20.540 1.00 93.38 120 PHE A N 1
ATOM 944 C CA . PHE A 1 120 ? -11.806 9.233 20.713 1.00 93.38 120 PHE A CA 1
ATOM 945 C C . PHE A 1 120 ? -10.668 8.411 21.323 1.00 93.38 120 PHE A C 1
ATOM 947 O O . PHE A 1 120 ? -10.883 7.750 22.340 1.00 93.38 120 PHE A O 1
ATOM 954 N N . ILE A 1 121 ? -9.456 8.500 20.770 1.00 90.75 121 ILE A N 1
ATOM 955 C CA . ILE A 1 121 ? -8.262 7.824 21.293 1.00 90.75 121 ILE A CA 1
ATOM 956 C C . ILE A 1 121 ? -8.028 8.237 22.749 1.00 90.75 121 ILE A C 1
ATOM 958 O O . ILE A 1 121 ? -7.909 7.371 23.614 1.00 90.75 121 ILE A O 1
ATOM 962 N N . GLN A 1 122 ? -8.053 9.535 23.058 1.00 89.19 122 GLN A N 1
ATOM 963 C CA . GLN A 1 122 ? -7.859 10.015 24.425 1.00 89.19 122 GLN A CA 1
ATOM 964 C C . GLN A 1 122 ? -8.914 9.458 25.395 1.00 89.19 122 GLN A C 1
ATOM 966 O O . GLN A 1 122 ? -8.573 9.020 26.494 1.00 89.19 122 GLN A O 1
ATOM 971 N N . SER A 1 123 ? -10.180 9.380 24.976 1.00 90.44 123 SER A N 1
ATOM 972 C CA . SER A 1 123 ? -11.246 8.784 25.792 1.00 90.44 123 SER A CA 1
ATOM 973 C C . SER A 1 123 ? -11.018 7.291 26.074 1.00 90.44 123 SER A C 1
ATOM 975 O O . SER A 1 123 ? -11.309 6.821 27.173 1.00 90.44 123 SER A O 1
ATOM 977 N N . GLN A 1 124 ? -10.463 6.538 25.115 1.00 89.94 124 GLN A N 1
ATOM 978 C CA . GLN A 1 124 ? -10.120 5.124 25.308 1.00 89.94 124 GLN A CA 1
ATOM 979 C C . GLN A 1 124 ? -8.944 4.965 26.276 1.00 89.94 124 GLN A C 1
ATOM 981 O O . GLN A 1 124 ? -8.957 4.0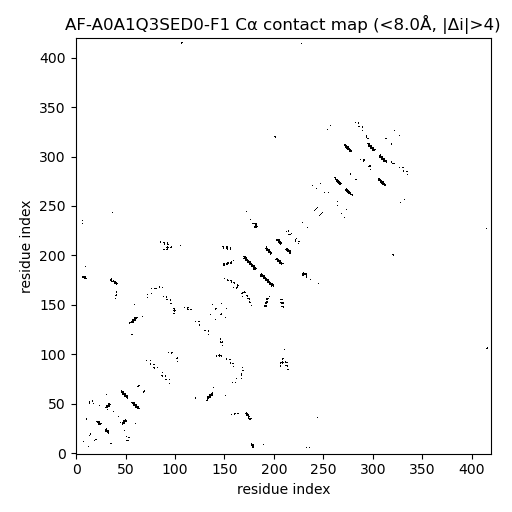58 27.104 1.00 89.94 124 GLN A O 1
ATOM 986 N N . LYS A 1 125 ? -7.971 5.880 26.217 1.00 85.75 125 LYS A N 1
ATOM 987 C CA . LYS A 1 125 ? -6.831 5.954 27.144 1.00 85.75 125 LYS A CA 1
ATOM 988 C C . LYS A 1 125 ? -7.283 6.088 28.588 1.00 85.75 125 LYS A C 1
ATOM 990 O O . LYS A 1 125 ? -6.886 5.295 29.435 1.00 85.75 125 LYS A O 1
ATOM 995 N N . ILE A 1 126 ? -8.163 7.059 28.831 1.00 86.56 126 ILE A N 1
ATOM 996 C CA . ILE A 1 126 ? -8.720 7.333 30.158 1.00 86.56 126 ILE A CA 1
ATOM 997 C C . ILE A 1 126 ? -9.472 6.100 30.674 1.00 86.56 126 ILE A C 1
ATOM 999 O O . ILE A 1 126 ? -9.246 5.671 31.800 1.00 86.56 126 ILE A O 1
ATOM 1003 N N . LYS A 1 127 ? -10.299 5.467 29.829 1.00 85.88 127 LYS A N 1
ATOM 1004 C CA . LYS A 1 127 ? -11.050 4.253 30.195 1.00 85.88 127 LYS A CA 1
ATOM 1005 C C . LYS A 1 127 ? -10.165 3.053 30.531 1.00 85.88 127 LYS A C 1
ATOM 1007 O O . LYS A 1 127 ? -10.559 2.230 31.348 1.00 85.88 127 LYS A O 1
ATOM 1012 N N . GLN A 1 128 ? -9.003 2.925 29.892 1.00 81.69 128 GLN A N 1
ATOM 1013 C CA . GLN A 1 128 ? -8.072 1.820 30.137 1.00 81.69 128 GLN A CA 1
ATOM 1014 C C . GLN A 1 128 ? -7.151 2.063 31.343 1.00 81.69 128 GLN A C 1
ATOM 1016 O O . GLN A 1 128 ? -6.454 1.133 31.738 1.00 81.69 128 GLN A O 1
ATOM 1021 N N . ASN A 1 129 ? -7.151 3.276 31.916 1.00 76.75 129 ASN A N 1
ATOM 1022 C CA . ASN A 1 129 ? -6.318 3.696 33.048 1.00 76.75 129 ASN A CA 1
ATOM 1023 C C . ASN A 1 129 ? -4.850 3.241 32.929 1.00 76.75 129 ASN A C 1
ATOM 1025 O O . ASN A 1 129 ? -4.282 2.676 33.862 1.00 76.75 129 ASN A O 1
ATOM 1029 N N . ASN A 1 130 ? -4.251 3.402 31.744 1.00 66.50 130 ASN A N 1
ATOM 1030 C CA . ASN A 1 130 ? -2.927 2.853 31.471 1.00 66.50 130 ASN A CA 1
ATOM 1031 C C . ASN A 1 130 ? -2.053 3.818 30.663 1.00 66.50 130 ASN A C 1
ATOM 1033 O O . ASN A 1 130 ? -2.525 4.481 29.739 1.00 66.50 130 ASN A O 1
ATOM 1037 N N . CYS A 1 131 ? -0.756 3.844 30.978 1.00 63.91 131 CYS A N 1
ATOM 1038 C CA . CYS A 1 131 ? 0.255 4.641 30.271 1.00 63.91 131 CYS A CA 1
ATOM 1039 C C . CYS A 1 131 ? 0.704 4.007 28.939 1.00 63.91 131 CYS A C 1
ATOM 1041 O O . CYS A 1 131 ? 1.509 4.585 28.210 1.00 63.91 131 CYS A O 1
ATOM 1043 N N . ASN A 1 132 ? 0.204 2.810 28.624 1.00 70.19 132 ASN A N 1
ATOM 1044 C CA . ASN A 1 132 ? 0.568 2.065 27.424 1.00 70.19 132 ASN A CA 1
ATOM 1045 C C . ASN A 1 132 ? -0.101 2.627 26.151 1.00 70.19 132 ASN A C 1
ATOM 1047 O O . ASN A 1 132 ? -1.167 3.248 26.225 1.00 70.19 132 ASN A O 1
ATOM 1051 N N . PRO A 1 133 ? 0.485 2.388 24.959 1.00 74.56 133 PRO A N 1
ATOM 1052 C CA . PRO A 1 133 ? -0.200 2.624 23.690 1.00 74.56 133 PRO A CA 1
ATOM 1053 C C . PRO A 1 133 ? -1.560 1.913 23.662 1.00 74.56 133 PRO A C 1
ATOM 1055 O O . PRO A 1 133 ? -1.660 0.760 24.080 1.00 74.56 133 PRO A O 1
ATOM 1058 N N . ILE A 1 134 ? -2.600 2.585 23.161 1.00 87.44 134 ILE A N 1
ATOM 1059 C CA . ILE A 1 134 ? -3.951 2.007 23.124 1.00 87.44 134 ILE A CA 1
ATOM 1060 C C . ILE A 1 134 ? -4.044 1.021 21.969 1.00 87.44 134 ILE A C 1
ATOM 1062 O O . ILE A 1 134 ? -3.743 1.367 20.825 1.00 87.44 134 ILE A O 1
ATOM 1066 N N . ASP A 1 135 ? -4.561 -0.164 22.263 1.00 91.44 135 ASP A N 1
ATOM 1067 C CA . ASP A 1 135 ? -4.852 -1.183 21.264 1.00 91.44 135 ASP A CA 1
ATOM 1068 C C . ASP A 1 135 ? -6.280 -1.050 20.746 1.00 91.44 135 ASP A C 1
ATOM 1070 O O . ASP A 1 135 ? -7.251 -1.259 21.482 1.00 91.44 135 ASP A O 1
ATOM 1074 N N . LEU A 1 136 ? -6.416 -0.717 19.462 1.00 93.81 136 LEU A N 1
ATOM 1075 C CA . LEU A 1 136 ? -7.711 -0.584 18.796 1.00 93.81 136 LEU A CA 1
ATOM 1076 C C . LEU A 1 136 ? -7.707 -1.351 17.478 1.00 93.81 136 LEU A C 1
ATOM 1078 O O . LEU A 1 136 ? -6.740 -1.303 16.719 1.00 93.81 136 LEU A O 1
ATOM 1082 N N . SER A 1 137 ? -8.802 -2.058 17.206 1.00 95.44 137 SER A N 1
ATOM 1083 C CA . SER A 1 137 ? -8.988 -2.744 15.932 1.00 95.44 137 SER A CA 1
ATOM 1084 C C . SER A 1 137 ? -9.540 -1.795 14.869 1.00 95.44 137 SER A C 1
ATOM 1086 O O . SER A 1 137 ? -10.185 -0.794 15.196 1.00 95.44 137 SER A O 1
ATOM 1088 N N . ILE A 1 138 ? -9.309 -2.113 13.593 1.00 96.44 138 ILE A N 1
ATOM 1089 C 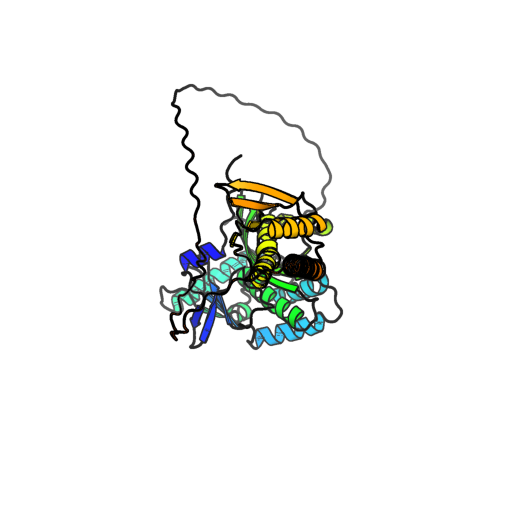CA . ILE A 1 138 ? -9.837 -1.335 12.465 1.00 96.44 138 ILE A CA 1
ATOM 1090 C C . ILE A 1 138 ? -11.367 -1.210 12.529 1.00 96.44 138 ILE A C 1
ATOM 1092 O O . ILE A 1 138 ? -11.904 -0.147 12.234 1.00 96.44 138 ILE A O 1
ATOM 1096 N N . GLU A 1 139 ? -12.065 -2.255 12.983 1.00 96.38 139 GLU A N 1
ATOM 1097 C CA . GLU A 1 139 ? -13.528 -2.311 13.056 1.00 96.38 139 GLU A CA 1
ATOM 1098 C C . GLU A 1 139 ? -14.080 -1.238 13.993 1.00 96.38 139 GLU A C 1
ATOM 1100 O O . GLU A 1 139 ? -15.076 -0.602 13.660 1.00 96.38 139 GLU A O 1
ATOM 1105 N N . LYS A 1 140 ? -13.394 -0.958 15.112 1.00 95.69 140 LYS A N 1
ATOM 1106 C CA . LYS A 1 140 ? -13.790 0.125 16.025 1.00 95.69 140 LYS A CA 1
ATOM 1107 C C . LYS A 1 140 ? -13.757 1.487 15.335 1.00 95.69 140 LYS A C 1
ATOM 1109 O O . LYS A 1 140 ? -14.612 2.326 15.596 1.00 95.69 140 LYS A O 1
ATOM 1114 N N . PHE A 1 141 ? -12.784 1.725 14.456 1.00 95.56 141 PHE A N 1
ATOM 1115 C CA . PHE A 1 141 ? -12.707 2.982 13.710 1.00 95.56 141 PHE A CA 1
ATOM 1116 C C . PHE A 1 141 ? -13.761 3.068 12.608 1.00 95.56 141 PHE A C 1
ATOM 1118 O O . PHE A 1 141 ? -14.277 4.159 12.376 1.00 95.56 141 PHE A O 1
ATOM 1125 N N . VAL A 1 142 ? -14.104 1.946 11.966 1.00 95.62 142 VAL A N 1
ATOM 1126 C CA . VAL A 1 142 ? -15.203 1.895 10.989 1.00 95.62 142 VAL A CA 1
ATOM 1127 C C . VAL A 1 142 ? -16.544 2.171 11.672 1.00 95.62 142 VAL A C 1
ATOM 1129 O O . VAL A 1 142 ? -17.280 3.041 11.227 1.00 95.62 142 VAL A O 1
ATOM 1132 N N . GLU A 1 143 ? -16.830 1.508 12.797 1.00 95.50 143 GLU A N 1
ATOM 1133 C CA . GLU A 1 143 ? -18.062 1.710 13.576 1.00 95.50 143 GLU A CA 1
ATOM 1134 C C . GLU A 1 143 ? -18.245 3.181 13.977 1.00 95.50 143 GLU A C 1
ATOM 1136 O O . GLU A 1 143 ? -19.347 3.723 13.922 1.00 95.50 143 GLU A O 1
ATOM 1141 N N . LYS A 1 144 ? -17.148 3.851 14.353 1.00 94.50 144 LYS A N 1
ATOM 1142 C CA . LYS A 1 144 ? -17.166 5.271 14.719 1.00 94.50 144 LYS A CA 1
ATOM 1143 C C . LYS A 1 144 ? -17.064 6.229 13.534 1.00 94.50 144 LYS A C 1
ATOM 1145 O O . LYS A 1 144 ? -17.179 7.427 13.763 1.00 94.50 144 LYS A O 1
ATOM 1150 N N . LYS A 1 145 ? -16.867 5.743 12.301 1.00 93.69 145 LYS A N 1
ATOM 1151 C CA . LYS A 1 145 ? -16.634 6.571 11.101 1.00 93.69 145 LYS A CA 1
ATOM 1152 C C . LYS A 1 145 ? -15.416 7.507 11.241 1.00 93.69 145 LYS A C 1
ATOM 1154 O O . LYS A 1 145 ? -15.421 8.651 10.793 1.00 93.69 145 LYS A O 1
ATOM 1159 N N . LEU A 1 146 ? -14.355 7.018 11.893 1.00 94.00 146 LEU A N 1
ATOM 1160 C CA . LEU A 1 146 ? -13.131 7.768 12.224 1.00 94.00 146 LEU A CA 1
ATOM 1161 C C . LEU A 1 146 ? -11.898 7.233 11.475 1.00 94.00 146 LEU A C 1
ATOM 1163 O O . LEU A 1 146 ? -10.786 7.163 12.013 1.00 94.00 146 LEU A O 1
ATOM 1167 N N . LEU A 1 147 ? -12.064 6.811 10.220 1.00 94.19 147 LEU A N 1
ATOM 1168 C CA . LEU A 1 147 ? -10.935 6.393 9.393 1.00 94.19 147 LEU A CA 1
ATOM 1169 C C . LEU A 1 147 ? -10.188 7.613 8.848 1.00 94.19 147 LEU A C 1
ATOM 1171 O O . LEU A 1 147 ? -10.784 8.525 8.276 1.00 94.19 147 LEU A O 1
ATOM 1175 N N . VAL A 1 148 ? -8.862 7.583 8.961 1.00 93.31 148 VAL A N 1
ATOM 1176 C CA . VAL A 1 148 ? -7.948 8.580 8.381 1.00 93.31 148 VAL A CA 1
ATOM 1177 C C . VAL A 1 148 ? -6.882 7.878 7.538 1.00 93.31 148 VAL A C 1
ATOM 1179 O O . VAL A 1 148 ? -6.846 6.646 7.499 1.00 93.31 148 VAL A O 1
ATOM 1182 N N . CYS A 1 149 ? -5.977 8.631 6.907 1.00 94.06 149 CYS A N 1
ATOM 1183 C CA . CYS A 1 149 ? -4.991 8.123 5.941 1.00 94.06 149 CYS A CA 1
ATOM 1184 C C . CYS A 1 149 ? -4.298 6.806 6.336 1.00 94.06 149 CYS A C 1
ATOM 1186 O O . CYS A 1 149 ? -4.255 5.860 5.554 1.00 94.06 149 CYS A O 1
ATOM 1188 N N . ARG A 1 150 ? -3.814 6.676 7.578 1.00 92.81 150 ARG A N 1
ATOM 1189 C CA . ARG A 1 150 ? -3.132 5.452 8.049 1.00 92.81 150 ARG A CA 1
ATOM 1190 C C . ARG A 1 150 ? -4.043 4.223 8.142 1.00 92.81 150 ARG A C 1
ATOM 1192 O O . ARG A 1 150 ? -3.564 3.109 7.949 1.00 92.81 150 ARG A O 1
ATOM 1199 N N . HIS A 1 151 ? -5.334 4.426 8.409 1.00 96.25 151 HIS A N 1
ATOM 1200 C CA . HIS A 1 151 ? -6.356 3.378 8.425 1.00 96.25 151 HIS A CA 1
ATOM 1201 C C . HIS A 1 151 ? -6.732 3.006 6.985 1.00 96.25 151 HIS A C 1
ATOM 1203 O O . HIS A 1 151 ? -6.633 1.845 6.584 1.00 96.25 151 HIS A O 1
ATOM 1209 N N . LYS A 1 152 ? -7.078 4.023 6.187 1.00 96.75 152 LYS A N 1
ATOM 1210 C CA . LYS A 1 152 ? -7.531 3.882 4.800 1.00 96.75 152 LYS A CA 1
ATOM 1211 C C . LYS A 1 152 ? -6.458 3.265 3.898 1.00 96.75 152 LYS A C 1
ATOM 1213 O O . LYS A 1 152 ? -6.743 2.322 3.169 1.00 96.75 152 LYS A O 1
ATOM 1218 N N . GLY A 1 153 ? -5.206 3.713 4.003 1.00 96.69 153 GLY A N 1
ATOM 1219 C CA . GLY A 1 153 ? -4.094 3.162 3.225 1.00 96.69 153 GLY A CA 1
ATOM 1220 C C . GLY A 1 153 ? -3.794 1.692 3.544 1.00 96.69 153 GLY A C 1
ATOM 1221 O O . GLY A 1 153 ? -3.367 0.950 2.662 1.00 96.69 153 GLY A O 1
ATOM 1222 N N . LEU A 1 154 ? -4.040 1.243 4.784 1.00 96.62 154 LEU A N 1
ATOM 1223 C CA . LEU A 1 154 ? -3.884 -0.168 5.157 1.00 96.62 154 LEU A CA 1
ATOM 1224 C C . LEU A 1 154 ? -5.000 -1.035 4.556 1.00 96.62 154 LEU A C 1
ATOM 1226 O O . LEU A 1 154 ? -4.718 -2.100 4.003 1.00 96.62 154 LEU A O 1
ATOM 1230 N N . LEU A 1 155 ? -6.247 -0.555 4.624 1.00 98.06 155 LEU A N 1
ATOM 1231 C CA . LEU A 1 155 ? -7.399 -1.192 3.980 1.00 98.06 155 LEU A CA 1
ATOM 1232 C C . LEU A 1 155 ? -7.185 -1.309 2.466 1.00 98.06 155 LEU A C 1
ATOM 1234 O O . LEU A 1 155 ? -7.276 -2.411 1.925 1.00 98.06 155 LEU A O 1
ATOM 1238 N N . ALA A 1 156 ? -6.796 -0.211 1.810 1.00 98.50 156 ALA A N 1
ATOM 1239 C CA . ALA A 1 156 ? -6.525 -0.169 0.375 1.00 98.50 156 ALA A CA 1
ATOM 1240 C C . ALA A 1 156 ? -5.444 -1.177 -0.026 1.00 98.50 156 ALA A C 1
ATOM 1242 O O . ALA A 1 156 ? -5.666 -1.995 -0.917 1.00 98.50 156 ALA A O 1
ATOM 1243 N N . ALA A 1 157 ? -4.309 -1.213 0.683 1.00 98.25 157 ALA A N 1
ATOM 1244 C CA . ALA A 1 157 ? -3.254 -2.186 0.406 1.00 98.25 157 ALA A CA 1
ATOM 1245 C C . ALA A 1 157 ? -3.744 -3.639 0.566 1.00 98.25 157 ALA A C 1
ATOM 1247 O O . ALA A 1 157 ? -3.394 -4.508 -0.234 1.00 98.25 157 ALA A O 1
ATOM 1248 N N . SER A 1 158 ? -4.586 -3.925 1.566 1.00 98.25 158 SER A N 1
ATOM 1249 C CA . SER A 1 158 ? -5.125 -5.274 1.742 1.00 98.25 158 SER A CA 1
ATOM 1250 C C . SER A 1 158 ? -6.131 -5.674 0.663 1.00 98.25 158 SER A C 1
ATOM 1252 O O . SER A 1 158 ? -6.145 -6.848 0.285 1.00 98.25 158 SER A O 1
ATOM 1254 N N . ILE A 1 159 ? -6.983 -4.751 0.217 1.00 98.62 159 ILE A N 1
ATOM 1255 C CA . ILE A 1 159 ? -8.005 -5.000 -0.805 1.00 98.62 159 ILE A CA 1
ATOM 1256 C C . ILE A 1 159 ? -7.347 -5.142 -2.175 1.00 98.62 159 ILE A C 1
ATOM 1258 O O . ILE A 1 159 ? -7.558 -6.148 -2.842 1.00 98.62 159 ILE A O 1
ATOM 1262 N N . LEU A 1 160 ? -6.457 -4.223 -2.556 1.00 98.75 160 LEU A N 1
ATOM 1263 C CA . LEU A 1 160 ? -5.708 -4.323 -3.812 1.00 98.75 160 LEU A CA 1
ATOM 1264 C C . LEU A 1 160 ? -4.916 -5.634 -3.890 1.00 98.75 160 LEU A C 1
ATOM 1266 O O . LEU A 1 160 ? -4.908 -6.299 -4.923 1.00 98.75 160 LEU A O 1
ATOM 1270 N N . ALA A 1 161 ? -4.298 -6.069 -2.787 1.00 98.44 161 ALA A N 1
ATOM 1271 C CA . ALA A 1 161 ? -3.607 -7.354 -2.758 1.00 98.44 161 ALA A CA 1
ATOM 1272 C C . ALA A 1 161 ? -4.552 -8.551 -2.943 1.00 98.44 161 ALA A C 1
ATOM 1274 O O . ALA A 1 161 ? -4.145 -9.554 -3.527 1.00 98.44 161 ALA A O 1
ATOM 1275 N N . HIS A 1 162 ? -5.791 -8.463 -2.453 1.00 98.25 162 HIS A N 1
ATOM 1276 C CA . HIS A 1 162 ? -6.822 -9.465 -2.716 1.00 98.25 162 HIS A CA 1
ATOM 1277 C C . HIS A 1 162 ? -7.200 -9.480 -4.203 1.00 98.25 162 HIS A C 1
ATOM 1279 O O . HIS A 1 162 ? -7.129 -10.538 -4.819 1.00 98.25 162 HIS A O 1
ATOM 1285 N N . LEU A 1 163 ? -7.460 -8.320 -4.810 1.00 98.69 163 LEU A N 1
ATOM 1286 C CA . LEU A 1 163 ? -7.784 -8.224 -6.239 1.00 98.69 163 LEU A CA 1
ATOM 1287 C C . LEU A 1 163 ? -6.679 -8.806 -7.135 1.00 98.69 163 LEU A C 1
ATOM 1289 O O . LEU A 1 163 ? -6.975 -9.515 -8.092 1.00 98.69 163 LEU A O 1
ATOM 1293 N N . VAL A 1 164 ? -5.404 -8.583 -6.798 1.00 98.44 164 VAL A N 1
ATOM 1294 C CA . VAL A 1 164 ? -4.268 -9.193 -7.516 1.00 98.44 164 VAL A CA 1
ATOM 1295 C C . VAL A 1 164 ? -4.221 -10.715 -7.327 1.00 98.44 164 VAL A C 1
ATOM 1297 O O . VAL A 1 164 ? -3.961 -11.446 -8.280 1.00 98.44 164 VAL A O 1
ATOM 1300 N N . LYS A 1 165 ? -4.460 -11.215 -6.105 1.00 97.62 165 LYS A N 1
ATOM 1301 C CA . LYS A 1 165 ? -4.459 -12.661 -5.796 1.00 97.62 165 LYS A CA 1
ATOM 1302 C C . LYS A 1 165 ? -5.582 -13.419 -6.501 1.00 97.62 165 LYS A C 1
ATOM 1304 O O . LYS A 1 165 ? -5.399 -14.588 -6.814 1.00 97.62 165 LYS A O 1
ATOM 1309 N N . HIS A 1 166 ? -6.711 -12.757 -6.731 1.00 97.62 166 HIS A N 1
ATOM 1310 C CA . HIS A 1 166 ? -7.885 -13.320 -7.396 1.00 97.62 166 HIS A CA 1
ATOM 1311 C C . HIS A 1 166 ? -7.945 -12.984 -8.893 1.00 97.62 166 HIS A C 1
ATOM 1313 O O . HIS A 1 166 ? -8.967 -13.217 -9.526 1.00 97.62 166 HIS A O 1
ATOM 1319 N N . HIS A 1 167 ? -6.852 -12.464 -9.466 1.00 97.69 167 HIS A N 1
ATOM 1320 C CA . HIS A 1 167 ? -6.737 -12.153 -10.896 1.00 97.69 167 HIS A CA 1
ATOM 1321 C C . HIS A 1 167 ? -7.777 -11.150 -11.422 1.00 97.69 167 HIS A C 1
ATOM 1323 O O . HIS A 1 167 ? -8.044 -11.110 -12.619 1.00 97.69 167 HIS A O 1
ATOM 1329 N N . ILE A 1 168 ? -8.328 -10.318 -10.536 1.00 98.25 168 ILE A N 1
ATOM 1330 C CA . ILE A 1 168 ? -9.198 -9.197 -10.905 1.00 98.25 168 ILE A CA 1
ATOM 1331 C C . ILE A 1 168 ? -8.346 -8.032 -11.403 1.00 98.25 168 ILE A C 1
ATOM 1333 O O . ILE A 1 168 ? -8.602 -7.468 -12.460 1.00 98.25 168 ILE A O 1
ATOM 1337 N N . LEU A 1 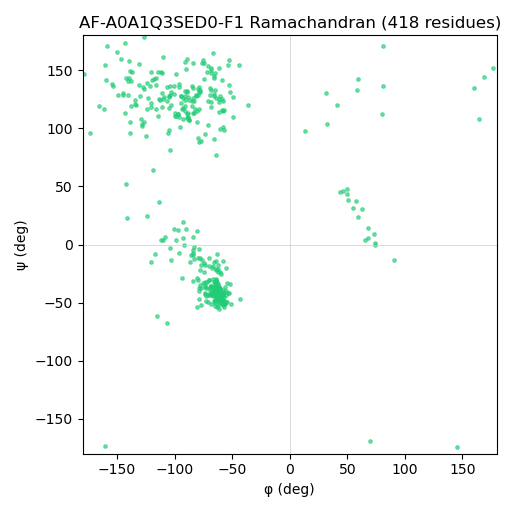169 ? -7.280 -7.718 -10.661 1.00 98.38 169 LEU A N 1
ATOM 1338 C CA . LEU A 1 169 ? -6.202 -6.869 -11.154 1.00 98.38 169 LEU A CA 1
ATOM 1339 C C . LEU A 1 169 ? -5.126 -7.731 -11.825 1.00 98.38 169 LEU A C 1
ATOM 1341 O O . LEU A 1 169 ? -4.887 -8.866 -11.387 1.00 98.38 169 LEU A O 1
ATOM 1345 N N . PRO A 1 170 ? -4.396 -7.186 -12.819 1.00 97.50 170 PRO A N 1
ATOM 1346 C CA . PRO A 1 170 ? -3.210 -7.836 -13.349 1.00 97.50 170 PRO A CA 1
ATOM 1347 C C . PRO A 1 170 ? -2.219 -8.173 -12.238 1.00 97.50 170 PRO A C 1
ATOM 1349 O O . PRO A 1 170 ? -2.161 -7.523 -11.182 1.00 97.50 170 PRO A O 1
ATOM 1352 N N . ARG A 1 171 ? -1.396 -9.194 -12.487 1.00 97.44 171 ARG A N 1
ATOM 1353 C CA . ARG A 1 171 ? -0.349 -9.591 -11.548 1.00 97.44 171 ARG A CA 1
ATOM 1354 C C . ARG A 1 171 ? 0.486 -8.363 -11.180 1.00 97.44 171 ARG A C 1
ATOM 1356 O O . ARG A 1 171 ? 0.961 -7.639 -12.048 1.00 97.44 171 ARG A O 1
ATOM 1363 N N . GLY A 1 172 ? 0.713 -8.166 -9.887 1.00 96.94 172 GLY A N 1
ATOM 1364 C CA . GLY A 1 172 ? 1.410 -6.982 -9.412 1.00 96.94 172 GLY A CA 1
ATOM 1365 C C . GLY A 1 172 ? 1.998 -7.118 -8.017 1.00 96.94 172 GLY A C 1
ATOM 1366 O O . GLY A 1 172 ? 1.996 -8.194 -7.412 1.00 96.94 172 GLY A O 1
ATOM 1367 N N . LYS A 1 173 ? 2.520 -5.998 -7.526 1.00 97.75 173 LYS A N 1
ATOM 1368 C CA . LYS A 1 173 ? 3.001 -5.785 -6.160 1.00 97.75 173 LYS A CA 1
ATOM 1369 C C . LYS A 1 173 ? 2.137 -4.732 -5.497 1.00 97.75 173 LYS A C 1
ATOM 1371 O O . LYS A 1 173 ? 1.811 -3.735 -6.132 1.00 97.75 173 LYS A O 1
ATOM 1376 N N . VAL A 1 174 ? 1.771 -4.953 -4.238 1.00 98.38 174 VAL A N 1
ATOM 1377 C CA . VAL A 1 174 ? 0.934 -4.011 -3.485 1.00 98.38 174 VAL A CA 1
ATOM 1378 C C . VAL A 1 174 ? 1.580 -3.719 -2.150 1.00 98.38 174 VAL A C 1
ATOM 1380 O O . VAL A 1 174 ? 1.920 -4.637 -1.401 1.00 98.38 174 VAL A O 1
ATOM 1383 N N . ARG A 1 175 ? 1.742 -2.437 -1.837 1.00 97.19 175 ARG A N 1
ATOM 1384 C CA . ARG A 1 175 ? 2.393 -1.983 -0.607 1.00 97.19 175 ARG A CA 1
ATOM 1385 C C . ARG A 1 175 ? 1.605 -0.833 -0.003 1.00 97.19 175 ARG A C 1
ATOM 1387 O O . ARG A 1 175 ? 1.033 -0.021 -0.720 1.00 97.19 175 ARG A O 1
ATOM 1394 N N . GLN A 1 176 ? 1.625 -0.734 1.319 1.00 95.81 176 GLN A N 1
ATOM 1395 C CA . GLN A 1 176 ? 1.253 0.501 1.998 1.00 95.81 176 GLN A CA 1
ATOM 1396 C C . GLN A 1 176 ? 2.485 1.407 2.037 1.00 95.81 176 GLN A C 1
ATOM 1398 O O . GLN A 1 176 ? 3.539 0.999 2.526 1.00 95.81 176 GLN A O 1
ATOM 1403 N N . TYR A 1 177 ? 2.372 2.635 1.550 1.00 94.06 177 TYR A N 1
ATOM 1404 C CA . TYR A 1 177 ? 3.442 3.616 1.621 1.00 94.06 177 TYR A CA 1
ATOM 1405 C C . TYR A 1 177 ? 3.116 4.688 2.662 1.00 94.06 177 TYR A C 1
ATOM 1407 O O . TYR A 1 177 ? 1.994 5.178 2.737 1.00 94.06 177 TYR A O 1
ATOM 1415 N N . ARG A 1 178 ? 4.105 5.034 3.491 1.00 91.69 178 ARG A N 1
ATOM 1416 C CA . ARG A 1 178 ? 3.983 6.022 4.569 1.00 91.69 178 ARG A CA 1
ATOM 1417 C C . ARG A 1 178 ? 5.191 6.941 4.531 1.00 91.69 178 ARG A C 1
ATOM 1419 O O . ARG A 1 178 ? 6.326 6.468 4.642 1.00 91.69 178 ARG A O 1
ATOM 1426 N N . SER A 1 179 ? 4.950 8.241 4.431 1.00 90.50 179 SER A N 1
ATOM 1427 C CA . SER A 1 179 ? 6.020 9.234 4.367 1.00 90.50 179 SER A CA 1
ATOM 1428 C C . SER A 1 179 ? 5.604 10.572 4.967 1.00 90.50 179 SER A C 1
ATOM 1430 O O . SER A 1 179 ? 4.424 10.819 5.227 1.00 90.50 179 SER A O 1
ATOM 1432 N N . THR A 1 180 ? 6.599 11.414 5.218 1.00 90.44 180 THR A N 1
ATOM 1433 C CA . THR A 1 180 ? 6.394 12.847 5.412 1.00 90.44 180 THR A CA 1
ATOM 1434 C C . THR A 1 180 ? 6.242 13.497 4.035 1.00 90.44 180 THR A C 1
ATOM 1436 O O . THR A 1 180 ? 6.994 13.195 3.104 1.00 90.44 180 THR A O 1
ATOM 1439 N N . LEU A 1 181 ? 5.236 14.354 3.895 1.00 91.00 181 LEU A N 1
ATOM 1440 C CA . LEU A 1 181 ? 4.987 15.144 2.698 1.00 91.00 181 LEU A CA 1
ATOM 1441 C C . LEU A 1 181 ? 5.916 16.352 2.693 1.00 91.00 181 LEU A C 1
ATOM 1443 O O . LEU A 1 181 ? 5.978 17.091 3.683 1.00 91.00 181 LEU A O 1
ATOM 1447 N N . ARG A 1 182 ? 6.628 16.554 1.585 1.00 88.44 182 ARG A N 1
ATOM 1448 C CA . ARG A 1 182 ? 7.583 17.647 1.434 1.00 88.44 182 ARG A CA 1
ATOM 1449 C C . ARG A 1 182 ? 7.469 18.285 0.062 1.00 88.44 182 ARG A C 1
ATOM 1451 O O . ARG A 1 182 ? 7.776 17.661 -0.949 1.00 88.44 182 ARG A O 1
ATOM 1458 N N . HIS A 1 183 ? 7.140 19.571 0.055 1.00 84.81 183 HIS A N 1
ATOM 1459 C CA . HIS A 1 183 ? 7.045 20.391 -1.149 1.00 84.81 183 HIS A CA 1
ATOM 1460 C C . HIS A 1 183 ? 7.919 21.645 -0.979 1.00 84.81 183 HIS A C 1
ATOM 1462 O O . HIS A 1 183 ? 7.949 22.257 0.086 1.00 84.81 183 HIS A O 1
ATOM 1468 N N . ARG A 1 184 ? 8.725 22.001 -1.989 1.00 83.00 184 ARG A N 1
ATOM 1469 C CA . ARG A 1 184 ? 9.635 23.173 -1.945 1.00 83.00 184 ARG A CA 1
ATOM 1470 C C . ARG A 1 184 ? 10.455 23.292 -0.640 1.00 83.00 184 ARG A C 1
ATOM 1472 O O . ARG A 1 184 ? 10.546 24.364 -0.048 1.00 83.00 184 ARG A O 1
ATOM 1479 N N . LYS A 1 185 ? 11.040 22.175 -0.183 1.00 78.44 185 LYS A N 1
ATOM 1480 C CA . LYS A 1 185 ? 11.835 22.038 1.064 1.00 78.44 185 LYS A CA 1
ATOM 1481 C C . LYS A 1 185 ? 11.075 22.240 2.387 1.00 78.44 185 LYS A C 1
ATOM 1483 O O . LYS A 1 185 ? 11.700 22.177 3.438 1.00 78.44 185 LYS A O 1
ATOM 1488 N N . LYS A 1 186 ? 9.756 22.437 2.372 1.00 83.50 186 LYS A N 1
ATOM 1489 C CA . LYS A 1 186 ? 8.935 22.519 3.588 1.00 83.50 186 LYS A CA 1
ATOM 1490 C C . LYS A 1 186 ? 8.222 21.195 3.834 1.00 83.50 186 LYS A C 1
ATOM 1492 O O . LYS A 1 186 ? 7.713 20.586 2.895 1.00 83.50 186 LYS A O 1
ATOM 1497 N N . GLU A 1 187 ? 8.208 20.748 5.085 1.00 86.81 187 GLU A N 1
ATOM 1498 C CA . GLU A 1 187 ? 7.408 19.601 5.519 1.00 86.81 187 GLU A CA 1
ATOM 1499 C C . GLU A 1 187 ? 5.981 20.057 5.845 1.00 86.81 187 GLU A C 1
ATOM 1501 O O . GLU A 1 187 ? 5.797 21.073 6.515 1.00 86.81 187 GLU A O 1
ATOM 1506 N N . TYR A 1 188 ? 4.975 19.315 5.374 1.00 83.88 188 TYR A N 1
ATOM 1507 C CA . TYR A 1 188 ? 3.557 19.692 5.525 1.00 83.88 188 TYR A CA 1
ATOM 1508 C C . TYR A 1 188 ? 2.734 18.706 6.351 1.00 83.88 188 TYR A C 1
ATOM 1510 O O . TYR A 1 188 ? 1.588 18.981 6.687 1.00 83.88 188 TYR A O 1
ATOM 1518 N N . GLY A 1 189 ? 3.304 17.557 6.699 1.00 87.38 189 GLY A N 1
ATOM 1519 C CA . GLY A 1 189 ? 2.612 16.551 7.489 1.00 87.38 189 GLY A CA 1
ATOM 1520 C C . GLY A 1 189 ? 3.005 15.149 7.079 1.00 87.38 189 GLY A C 1
ATOM 1521 O O . GLY A 1 189 ? 3.908 14.942 6.274 1.00 87.38 189 GLY A O 1
ATOM 1522 N N . ALA A 1 190 ? 2.334 14.162 7.657 1.00 89.38 190 ALA A N 1
ATOM 1523 C CA . ALA A 1 190 ? 2.558 12.774 7.303 1.00 89.38 190 ALA A CA 1
ATOM 1524 C C . ALA A 1 190 ? 1.315 12.149 6.731 1.00 89.38 190 ALA A C 1
ATOM 1526 O O . ALA A 1 190 ? 0.212 12.373 7.223 1.00 89.38 190 ALA A O 1
ATOM 1527 N N . HIS A 1 191 ? 1.546 11.309 5.738 1.00 93.38 191 HIS A N 1
ATOM 1528 C CA . HIS A 1 191 ? 0.480 10.738 4.957 1.00 93.38 191 HIS A CA 1
ATOM 1529 C C . HIS A 1 191 ? 0.747 9.272 4.653 1.00 93.38 191 HIS A C 1
ATOM 1531 O O . HIS A 1 191 ? 1.871 8.774 4.794 1.00 93.38 191 HIS A O 1
ATOM 1537 N N . THR A 1 192 ? -0.319 8.541 4.360 1.00 94.50 192 THR A N 1
ATOM 1538 C CA . THR A 1 192 ? -0.273 7.099 4.122 1.00 94.50 192 THR A CA 1
ATOM 1539 C C . THR A 1 192 ? -1.278 6.726 3.051 1.00 94.50 192 THR A C 1
ATOM 1541 O O . THR A 1 192 ? -2.451 7.054 3.184 1.00 94.50 192 THR A O 1
ATOM 1544 N N . TRP A 1 193 ? -0.817 6.002 2.038 1.00 97.25 193 TRP A N 1
ATOM 1545 C CA . TRP A 1 193 ? -1.620 5.550 0.903 1.00 97.25 193 TRP A CA 1
ATOM 1546 C C . TRP A 1 193 ? -1.179 4.149 0.467 1.00 97.25 193 TRP A C 1
ATOM 1548 O O . TRP A 1 193 ? -0.202 3.603 0.995 1.00 97.25 193 TRP A O 1
ATOM 1558 N N . ALA A 1 194 ? -1.902 3.538 -0.467 1.00 98.31 194 ALA A N 1
ATOM 1559 C CA . ALA A 1 194 ? -1.494 2.286 -1.089 1.00 98.31 194 ALA A CA 1
ATOM 1560 C C . ALA A 1 194 ? -0.843 2.548 -2.449 1.00 98.31 194 ALA A C 1
ATOM 1562 O O . ALA A 1 194 ? -1.208 3.472 -3.174 1.00 98.31 194 ALA A O 1
ATOM 1563 N N . VAL A 1 195 ? 0.125 1.709 -2.803 1.00 98.25 195 VAL A N 1
ATOM 1564 C CA . VAL A 1 195 ? 0.753 1.709 -4.123 1.00 98.25 195 VAL A CA 1
ATOM 1565 C C . VAL A 1 195 ? 0.634 0.333 -4.753 1.00 98.25 195 VAL A C 1
ATOM 1567 O O . VAL A 1 195 ? 0.807 -0.688 -4.079 1.00 98.25 195 VAL A O 1
ATOM 1570 N N . TYR A 1 196 ? 0.347 0.321 -6.048 1.00 98.56 196 TYR A N 1
ATOM 1571 C CA . TYR A 1 196 ? 0.244 -0.879 -6.865 1.00 98.56 196 TYR A CA 1
ATOM 1572 C C . TYR A 1 196 ? 1.217 -0.780 -8.035 1.00 98.56 196 TYR A C 1
ATOM 1574 O O . TYR A 1 196 ? 1.190 0.192 -8.786 1.00 98.56 196 TYR A O 1
ATOM 1582 N N . ARG A 1 197 ? 2.078 -1.784 -8.199 1.00 97.75 197 ARG A N 1
ATOM 1583 C CA . ARG A 1 197 ? 2.934 -1.919 -9.378 1.00 97.75 197 ARG A CA 1
ATOM 1584 C C . ARG A 1 197 ? 2.481 -3.104 -10.207 1.00 97.75 197 ARG A C 1
ATOM 1586 O O . ARG A 1 197 ? 2.571 -4.240 -9.739 1.00 97.75 197 ARG A O 1
ATOM 1593 N N . ASP A 1 198 ? 2.073 -2.846 -11.438 1.00 94.94 198 ASP A N 1
ATOM 1594 C CA . ASP A 1 198 ? 1.849 -3.893 -12.430 1.00 94.94 198 ASP A CA 1
ATOM 1595 C C . ASP A 1 198 ? 3.211 -4.472 -12.851 1.00 94.94 198 ASP A C 1
ATOM 1597 O O . ASP A 1 198 ? 4.117 -3.742 -13.262 1.00 94.94 198 ASP A O 1
ATOM 1601 N N . VAL A 1 199 ? 3.395 -5.789 -12.705 1.00 90.88 199 VAL A N 1
ATOM 1602 C CA . VAL A 1 199 ? 4.681 -6.427 -13.042 1.00 90.88 199 VAL A CA 1
ATOM 1603 C C . VAL A 1 199 ? 4.859 -6.678 -14.539 1.00 90.88 199 VAL A C 1
ATOM 1605 O O . VAL A 1 199 ? 5.962 -7.036 -14.944 1.00 90.88 199 VAL A O 1
ATOM 1608 N N . ILE A 1 200 ? 3.808 -6.534 -15.349 1.00 86.69 200 ILE A N 1
ATOM 1609 C CA . ILE A 1 200 ? 3.860 -6.765 -16.796 1.00 86.69 200 ILE A CA 1
ATOM 1610 C C . ILE A 1 200 ? 4.444 -5.540 -17.498 1.00 86.69 200 ILE A C 1
ATOM 1612 O O . ILE A 1 200 ? 5.412 -5.657 -18.242 1.00 86.69 200 ILE A O 1
ATOM 1616 N N . ASN A 1 201 ? 3.872 -4.363 -17.247 1.00 86.94 201 ASN A N 1
ATOM 1617 C CA . ASN A 1 201 ? 4.276 -3.110 -17.895 1.00 86.94 201 ASN A CA 1
ATOM 1618 C C . ASN A 1 201 ? 5.115 -2.190 -16.984 1.00 86.94 201 ASN A C 1
ATOM 1620 O O . ASN A 1 201 ? 5.543 -1.123 -17.422 1.00 86.94 201 ASN A O 1
ATOM 1624 N N . GLY A 1 202 ? 5.332 -2.575 -15.722 1.00 86.81 202 GLY A N 1
ATOM 1625 C CA . GLY A 1 202 ? 6.126 -1.825 -14.748 1.00 86.81 202 GLY A CA 1
ATOM 1626 C C . GLY A 1 202 ? 5.449 -0.571 -14.188 1.00 86.81 202 GLY A C 1
ATOM 1627 O O . GLY A 1 202 ? 6.071 0.125 -13.379 1.00 86.81 202 GLY A O 1
ATOM 1628 N N . GLN A 1 203 ? 4.208 -0.274 -14.590 1.00 93.62 203 GLN A N 1
ATOM 1629 C CA . GLN A 1 203 ? 3.498 0.943 -14.206 1.00 93.62 203 GLN A CA 1
ATOM 1630 C C . GLN A 1 203 ? 3.228 0.961 -12.705 1.00 93.62 203 GLN A C 1
ATOM 1632 O O . GLN A 1 203 ? 2.752 -0.019 -12.129 1.00 93.62 203 GLN A O 1
ATOM 1637 N N . LEU A 1 204 ? 3.530 2.100 -12.085 1.00 96.06 204 LEU A N 1
ATOM 1638 C CA . LEU A 1 204 ? 3.298 2.344 -10.672 1.00 96.06 204 LEU A CA 1
ATOM 1639 C C . LEU A 1 204 ? 2.079 3.251 -10.516 1.00 96.06 204 LEU A C 1
ATOM 1641 O O . LEU A 1 204 ? 2.009 4.315 -11.126 1.00 96.06 204 LEU A O 1
ATOM 1645 N N . TRP A 1 205 ? 1.148 2.825 -9.678 1.00 98.38 205 TRP A N 1
ATOM 1646 C CA . TRP A 1 205 ? -0.109 3.499 -9.403 1.00 98.38 205 TRP A CA 1
ATOM 1647 C C . TRP A 1 205 ? -0.199 3.869 -7.926 1.00 98.38 205 TRP A C 1
ATOM 1649 O O . TRP A 1 205 ? 0.208 3.091 -7.056 1.00 98.38 205 TRP A O 1
ATOM 1659 N N . ILE A 1 206 ? -0.764 5.041 -7.652 1.00 98.38 206 ILE A N 1
ATOM 1660 C CA . ILE A 1 206 ? -1.216 5.469 -6.329 1.00 98.38 206 ILE A CA 1
ATOM 1661 C C . ILE A 1 206 ? -2.711 5.175 -6.210 1.00 98.38 206 ILE A C 1
ATOM 1663 O O . ILE A 1 206 ? -3.481 5.457 -7.125 1.00 98.38 206 ILE A O 1
ATOM 1667 N N . CYS A 1 207 ? -3.101 4.624 -5.064 1.00 98.44 207 CYS A N 1
ATOM 1668 C CA . CYS A 1 207 ? -4.479 4.496 -4.612 1.00 98.44 207 CYS A CA 1
ATOM 1669 C C . CYS A 1 207 ? -4.554 5.106 -3.213 1.00 98.44 207 CYS A C 1
ATOM 1671 O O . CYS A 1 207 ? -4.038 4.549 -2.234 1.00 98.44 207 CYS A O 1
ATOM 1673 N N . ASP A 1 208 ? -5.134 6.296 -3.145 1.00 97.62 208 ASP A N 1
ATOM 1674 C CA . ASP A 1 208 ? -5.225 7.093 -1.936 1.00 97.62 208 ASP A CA 1
ATOM 1675 C C . ASP A 1 208 ? -6.678 7.451 -1.639 1.00 97.62 208 ASP A C 1
ATOM 1677 O O . ASP A 1 208 ? -7.175 8.475 -2.112 1.00 97.62 208 ASP A O 1
ATOM 1681 N N . PRO A 1 209 ? -7.365 6.638 -0.822 1.00 95.25 209 PRO A N 1
ATOM 1682 C CA . PRO A 1 209 ? -8.738 6.936 -0.468 1.00 95.25 209 PRO A CA 1
ATOM 1683 C C . PRO A 1 209 ? -8.854 8.238 0.327 1.00 95.25 209 PRO A C 1
ATOM 1685 O O . PRO A 1 209 ? -9.850 8.930 0.203 1.00 95.25 209 PRO A O 1
ATOM 1688 N N . GLN A 1 210 ? -7.855 8.624 1.132 1.00 92.50 210 GLN A N 1
ATOM 1689 C CA . GLN A 1 210 ? -7.979 9.841 1.941 1.00 92.50 210 GLN A CA 1
ATOM 1690 C C . GLN A 1 210 ? -8.130 11.088 1.069 1.00 92.50 210 GLN A C 1
ATOM 1692 O O . GLN A 1 210 ? -8.923 11.948 1.408 1.00 92.50 210 GLN A O 1
ATOM 1697 N N . TRP A 1 211 ? -7.390 11.182 -0.030 1.00 92.00 211 TRP A N 1
ATOM 1698 C CA . TRP A 1 211 ? -7.486 12.323 -0.944 1.00 92.00 211 TRP A CA 1
ATOM 1699 C C . TRP A 1 211 ? -8.363 12.051 -2.165 1.00 92.00 211 TRP A C 1
ATOM 1701 O O . TRP A 1 211 ? -8.440 12.887 -3.055 1.00 92.00 211 TRP A O 1
ATOM 1711 N N . ASP A 1 212 ? -8.993 10.876 -2.211 1.00 92.62 212 ASP A N 1
ATOM 1712 C CA . ASP A 1 212 ? -9.698 10.340 -3.375 1.00 92.62 212 ASP A CA 1
ATOM 1713 C C . ASP A 1 212 ? -8.866 10.378 -4.672 1.00 92.62 212 ASP A C 1
ATOM 1715 O O . ASP A 1 212 ? -9.352 10.635 -5.770 1.00 92.62 212 ASP A O 1
ATOM 1719 N N . ILE A 1 213 ? -7.566 10.097 -4.551 1.00 95.19 213 ILE A N 1
ATOM 1720 C CA . ILE A 1 213 ? -6.635 10.135 -5.679 1.00 95.19 213 ILE A CA 1
ATOM 1721 C C . ILE A 1 213 ? -6.372 8.725 -6.197 1.00 95.19 213 ILE A C 1
ATOM 1723 O O . ILE A 1 213 ? -5.996 7.811 -5.453 1.00 95.19 213 ILE A O 1
ATOM 1727 N N . VAL A 1 214 ? -6.516 8.580 -7.513 1.00 97.25 214 VAL A N 1
ATOM 1728 C CA . VAL A 1 214 ? -5.968 7.476 -8.300 1.00 97.25 214 VAL A CA 1
ATOM 1729 C C . VAL A 1 214 ? -5.115 8.084 -9.395 1.00 97.25 214 VAL A C 1
ATOM 1731 O O . VAL A 1 214 ? -5.622 8.807 -10.247 1.00 97.25 214 VAL A O 1
ATOM 1734 N N . ALA A 1 215 ? -3.820 7.800 -9.362 1.00 97.12 215 ALA A N 1
ATOM 1735 C CA . ALA A 1 215 ? -2.867 8.423 -10.266 1.00 97.12 215 ALA A CA 1
ATOM 1736 C C . ALA A 1 215 ? -1.828 7.416 -10.734 1.00 97.12 215 ALA A C 1
ATOM 1738 O O . ALA A 1 215 ? -1.337 6.589 -9.957 1.00 97.12 215 ALA A O 1
ATOM 1739 N N . LYS A 1 216 ? -1.466 7.518 -12.008 1.00 96.75 216 LYS A N 1
ATOM 1740 C CA . LYS A 1 216 ? -0.371 6.756 -12.590 1.00 96.75 216 LYS A CA 1
ATOM 1741 C C . LYS A 1 216 ? 0.896 7.595 -12.537 1.00 96.75 216 LYS A C 1
ATOM 1743 O O . LYS A 1 216 ? 0.934 8.731 -12.998 1.00 96.75 216 LYS A O 1
ATOM 1748 N N . ILE A 1 217 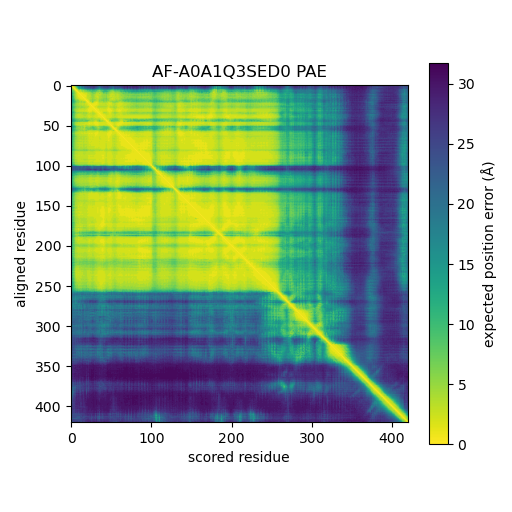? 1.958 7.029 -11.981 1.00 92.75 217 ILE A N 1
ATOM 1749 C CA . ILE A 1 217 ? 3.240 7.721 -11.888 1.00 92.75 217 ILE A CA 1
ATOM 1750 C C . ILE A 1 217 ? 3.853 7.863 -13.285 1.00 92.75 217 ILE A C 1
ATOM 1752 O O . ILE A 1 217 ? 3.893 6.896 -14.049 1.00 92.75 217 ILE A O 1
ATOM 1756 N N . HIS A 1 218 ? 4.356 9.066 -13.580 1.00 87.25 218 HIS A N 1
ATOM 1757 C CA . HIS A 1 218 ? 4.882 9.494 -14.885 1.00 87.25 218 HIS A CA 1
ATOM 1758 C C . HIS A 1 218 ? 3.839 9.615 -16.004 1.00 87.25 218 HIS A C 1
ATOM 1760 O O . HIS A 1 218 ? 4.214 9.707 -17.170 1.00 87.25 218 HIS A O 1
ATOM 1766 N N . ASP A 1 219 ? 2.548 9.612 -15.674 1.00 90.88 219 ASP A N 1
ATOM 1767 C CA . ASP A 1 219 ? 1.511 10.016 -16.617 1.00 90.88 219 ASP A CA 1
ATOM 1768 C C . ASP A 1 219 ? 1.352 11.545 -16.568 1.00 90.88 219 ASP A C 1
ATOM 1770 O O . ASP A 1 219 ? 1.014 12.063 -15.499 1.00 90.88 219 ASP A O 1
ATOM 1774 N N . PRO A 1 220 ? 1.577 12.278 -17.677 1.00 87.88 220 PRO A N 1
ATOM 1775 C CA . PRO A 1 220 ? 1.383 13.728 -17.715 1.00 87.88 220 PRO A CA 1
ATOM 1776 C C . PRO A 1 220 ? -0.021 14.153 -17.269 1.00 87.88 220 PRO A C 1
ATOM 1778 O O . PRO A 1 220 ? -0.178 15.174 -16.607 1.00 87.88 220 PRO A O 1
ATOM 1781 N N . ALA A 1 221 ? -1.045 13.337 -17.546 1.00 88.06 221 ALA A N 1
ATOM 1782 C CA . ALA A 1 221 ? -2.414 13.625 -17.119 1.00 88.06 221 ALA A CA 1
ATOM 1783 C C . ALA A 1 221 ? -2.598 13.567 -15.589 1.00 88.06 221 ALA A C 1
ATOM 1785 O O . ALA A 1 221 ? -3.575 14.094 -15.064 1.00 88.06 221 ALA A O 1
ATOM 1786 N N . SER A 1 222 ? -1.670 12.928 -14.867 1.00 90.00 222 SER A N 1
ATOM 1787 C CA . SER A 1 222 ? -1.685 12.817 -13.405 1.00 90.00 222 SER A CA 1
ATOM 1788 C C . SER A 1 222 ? -0.824 13.873 -12.701 1.00 90.00 222 SER A C 1
ATOM 1790 O O . SER A 1 222 ? -0.865 13.945 -11.476 1.00 90.00 222 SER A O 1
ATOM 1792 N N . GLU A 1 223 ? -0.036 14.676 -13.426 1.00 87.38 223 GLU A N 1
ATOM 1793 C CA . GLU A 1 223 ? 0.983 15.558 -12.836 1.00 87.38 223 GLU A CA 1
ATOM 1794 C C . GLU A 1 223 ? 0.383 16.564 -11.844 1.00 87.38 223 GLU A C 1
ATOM 1796 O O . GLU A 1 223 ? 0.802 16.603 -10.688 1.00 87.38 223 GLU A O 1
ATOM 1801 N N . SER A 1 224 ? -0.677 17.274 -12.242 1.00 87.25 224 SER A N 1
ATOM 1802 C CA . SER A 1 224 ? -1.351 18.273 -11.399 1.00 87.25 224 SER A CA 1
ATOM 1803 C C . SER A 1 224 ? -1.951 17.684 -10.117 1.00 87.25 224 SER A C 1
ATOM 1805 O O . SER A 1 224 ? -1.911 18.307 -9.059 1.00 87.25 224 SER A O 1
ATOM 1807 N N . ILE A 1 225 ? -2.478 16.459 -10.184 1.00 87.75 225 ILE A N 1
ATOM 1808 C CA . ILE A 1 225 ? -3.060 15.758 -9.030 1.00 87.75 225 ILE A CA 1
ATOM 1809 C C . ILE A 1 225 ? -1.951 15.280 -8.078 1.00 87.75 225 ILE A C 1
ATOM 1811 O O . ILE A 1 225 ? -2.129 15.234 -6.860 1.00 87.75 225 ILE A O 1
ATOM 1815 N N . LEU A 1 226 ? -0.780 14.943 -8.622 1.00 91.69 226 LEU A N 1
ATOM 1816 C CA . LEU A 1 226 ? 0.372 14.462 -7.866 1.00 91.69 226 LEU A CA 1
ATOM 1817 C C . LEU A 1 226 ? 1.138 15.586 -7.144 1.00 91.69 226 LEU A C 1
ATOM 1819 O O . LEU A 1 226 ? 1.792 15.306 -6.134 1.00 91.69 226 LEU A O 1
ATOM 1823 N N . GLU A 1 227 ? 1.016 16.846 -7.576 1.00 88.44 227 GLU A N 1
ATOM 1824 C CA . GLU A 1 227 ? 1.679 18.000 -6.937 1.00 88.44 227 GLU A CA 1
ATOM 1825 C C . GLU A 1 227 ? 1.418 18.080 -5.422 1.00 88.44 227 GLU A C 1
ATOM 1827 O O . GLU A 1 227 ? 2.314 18.436 -4.651 1.00 88.44 227 GLU A O 1
ATOM 1832 N N . GLY A 1 228 ? 0.225 17.671 -4.968 1.00 87.62 228 GLY A N 1
ATOM 1833 C CA . GLY A 1 228 ? -0.164 17.679 -3.553 1.00 87.62 228 GLY A CA 1
ATOM 1834 C C . GLY A 1 228 ? 0.721 16.819 -2.637 1.00 87.62 228 GLY A C 1
ATOM 1835 O O . GLY A 1 228 ? 0.847 17.115 -1.446 1.00 87.62 228 GLY A O 1
ATOM 1836 N N . TYR A 1 229 ? 1.388 15.790 -3.170 1.00 92.25 229 TYR A N 1
ATOM 1837 C CA . TYR A 1 229 ? 2.332 14.964 -2.404 1.00 92.25 229 TYR A CA 1
ATOM 1838 C C . TYR A 1 229 ? 3.715 15.621 -2.271 1.00 92.25 229 TYR A C 1
ATOM 1840 O O . TYR A 1 229 ? 4.423 15.381 -1.286 1.00 92.25 229 TYR A O 1
ATOM 1848 N N . GLY A 1 230 ? 4.089 16.443 -3.254 1.00 91.69 230 GLY A N 1
ATOM 1849 C CA . GLY A 1 230 ? 5.402 17.059 -3.408 1.00 91.69 230 GLY A CA 1
ATOM 1850 C C . GLY A 1 230 ? 6.457 16.141 -4.042 1.00 91.69 230 GLY A C 1
ATOM 1851 O O . GLY A 1 230 ? 6.628 14.981 -3.654 1.00 91.69 230 GLY A O 1
ATOM 1852 N N . ASP A 1 231 ? 7.231 16.695 -4.980 1.00 88.38 231 ASP A N 1
ATOM 1853 C CA . ASP A 1 231 ? 8.211 15.962 -5.802 1.00 88.38 231 ASP A CA 1
ATOM 1854 C C . ASP A 1 231 ? 9.208 15.151 -4.983 1.00 88.38 231 ASP A C 1
ATOM 1856 O O . ASP A 1 231 ? 9.531 14.013 -5.312 1.00 88.38 231 ASP A O 1
ATOM 1860 N N . ALA A 1 232 ? 9.704 15.721 -3.883 1.00 87.69 232 ALA A N 1
ATOM 1861 C CA . ALA A 1 232 ? 10.681 15.046 -3.040 1.00 87.69 232 ALA A CA 1
ATOM 1862 C C . ALA A 1 232 ? 10.105 13.760 -2.427 1.00 87.69 232 ALA A C 1
ATOM 1864 O O . ALA A 1 232 ? 10.810 12.756 -2.318 1.00 87.69 232 ALA A O 1
ATOM 1865 N N . THR A 1 233 ? 8.830 13.789 -2.039 1.00 90.75 233 THR A N 1
ATOM 1866 C CA . THR A 1 233 ? 8.131 12.640 -1.467 1.00 90.75 233 THR A CA 1
ATOM 1867 C C . THR A 1 233 ? 7.816 11.599 -2.536 1.00 90.75 233 THR A C 1
ATOM 1869 O O . THR A 1 233 ? 8.046 10.411 -2.302 1.00 90.75 233 THR A O 1
ATOM 1872 N N . LEU A 1 234 ? 7.358 12.021 -3.717 1.00 91.69 234 LEU A N 1
ATOM 1873 C CA . LEU A 1 234 ? 7.090 11.116 -4.839 1.00 91.69 234 LEU A CA 1
ATOM 1874 C C . LEU A 1 234 ? 8.366 10.446 -5.356 1.00 91.69 234 LEU A C 1
ATOM 1876 O O . LEU A 1 234 ? 8.388 9.229 -5.526 1.00 91.69 234 LEU A O 1
ATOM 1880 N N . ASN A 1 235 ? 9.454 11.198 -5.519 1.00 88.38 235 ASN A N 1
ATOM 1881 C CA . ASN A 1 235 ? 10.743 10.657 -5.949 1.00 88.38 235 ASN A CA 1
ATOM 1882 C C . ASN A 1 235 ? 11.277 9.618 -4.957 1.00 88.38 235 ASN A C 1
ATOM 1884 O O . ASN A 1 235 ? 11.720 8.542 -5.362 1.00 88.38 235 ASN A O 1
ATOM 1888 N N . GLU A 1 236 ? 11.177 9.887 -3.652 1.00 87.88 236 GLU A N 1
ATOM 1889 C CA . GLU A 1 236 ? 11.553 8.919 -2.618 1.00 87.88 236 GLU A CA 1
ATOM 1890 C C . GLU A 1 236 ? 10.648 7.677 -2.629 1.00 87.88 236 GLU A C 1
ATOM 1892 O O . GLU A 1 236 ? 11.119 6.559 -2.400 1.00 87.88 236 GLU A O 1
ATOM 1897 N N . MET A 1 237 ? 9.352 7.841 -2.907 1.00 92.06 237 MET A N 1
ATOM 1898 C CA . MET A 1 237 ? 8.429 6.721 -3.077 1.00 92.06 237 MET A CA 1
ATOM 1899 C C . MET A 1 237 ? 8.850 5.842 -4.250 1.00 92.06 237 MET A C 1
ATOM 1901 O O . MET A 1 237 ? 9.073 4.649 -4.045 1.00 92.06 237 MET A O 1
ATOM 1905 N N . VAL A 1 238 ? 9.007 6.420 -5.443 1.00 90.25 238 VAL A N 1
ATOM 1906 C CA . VAL A 1 238 ? 9.406 5.698 -6.659 1.00 90.25 238 VAL A CA 1
ATOM 1907 C C . VAL A 1 238 ? 10.720 4.964 -6.433 1.00 90.25 238 VAL A C 1
ATOM 1909 O O . VAL A 1 238 ? 10.773 3.746 -6.590 1.00 90.25 238 VAL A O 1
ATOM 1912 N N . ARG A 1 239 ? 11.745 5.668 -5.939 1.00 84.50 239 ARG A N 1
ATOM 1913 C CA . ARG A 1 239 ? 13.063 5.099 -5.636 1.00 84.50 239 ARG A CA 1
ATOM 1914 C C . ARG A 1 239 ? 12.972 3.906 -4.685 1.00 84.50 239 ARG A C 1
ATOM 1916 O O . ARG A 1 239 ? 13.628 2.882 -4.890 1.00 84.50 239 ARG A O 1
ATOM 1923 N N . ARG A 1 240 ? 12.144 4.006 -3.640 1.00 86.50 240 ARG A N 1
ATOM 1924 C CA . ARG A 1 240 ? 11.922 2.903 -2.699 1.00 86.50 240 ARG A CA 1
ATOM 1925 C C . ARG A 1 240 ? 11.190 1.738 -3.355 1.00 86.50 240 ARG A C 1
ATOM 1927 O O . ARG A 1 240 ? 11.575 0.596 -3.122 1.00 86.50 240 ARG A O 1
ATOM 1934 N N . MET A 1 241 ? 10.154 1.998 -4.148 1.00 90.19 241 MET A N 1
ATOM 1935 C CA . MET A 1 241 ? 9.410 0.939 -4.835 1.00 90.19 241 MET A CA 1
ATOM 1936 C C . MET A 1 241 ? 10.295 0.219 -5.852 1.00 90.19 241 MET A C 1
ATOM 1938 O O . MET A 1 241 ? 10.313 -1.005 -5.865 1.00 90.19 241 MET A O 1
ATOM 1942 N N . ASP A 1 242 ? 11.096 0.943 -6.630 1.00 83.19 242 ASP A N 1
ATOM 1943 C CA . ASP A 1 242 ? 12.070 0.353 -7.555 1.00 83.19 242 ASP A CA 1
ATOM 1944 C C . ASP A 1 242 ? 13.086 -0.521 -6.805 1.00 83.19 242 ASP A C 1
ATOM 1946 O O . ASP A 1 242 ? 13.365 -1.656 -7.200 1.00 83.19 242 ASP A O 1
ATOM 1950 N N . SER A 1 243 ? 13.587 -0.042 -5.663 1.00 80.75 243 SER A N 1
ATOM 1951 C CA . SER A 1 243 ? 14.483 -0.819 -4.803 1.00 80.75 243 SER A CA 1
ATOM 1952 C C . SER A 1 243 ? 13.858 -2.134 -4.330 1.00 80.75 243 SER A C 1
ATOM 1954 O O . SER A 1 243 ? 14.466 -3.199 -4.468 1.00 80.75 243 SER A O 1
ATOM 1956 N N . GLU A 1 244 ? 12.649 -2.079 -3.771 1.00 86.62 244 GLU A N 1
ATOM 1957 C CA . GLU A 1 244 ? 12.004 -3.241 -3.156 1.00 86.62 244 GLU A CA 1
ATOM 1958 C C . GLU A 1 244 ? 11.402 -4.214 -4.184 1.00 86.62 244 GLU A C 1
ATOM 1960 O O . GLU A 1 244 ? 11.418 -5.425 -3.952 1.00 86.62 244 GLU A O 1
ATOM 1965 N N . ASP A 1 245 ? 10.875 -3.716 -5.305 1.00 86.38 245 ASP A N 1
ATOM 1966 C CA . ASP A 1 245 ? 10.151 -4.527 -6.294 1.00 86.38 245 ASP A CA 1
ATOM 1967 C C . ASP A 1 245 ? 11.041 -5.041 -7.422 1.00 86.38 245 ASP A C 1
ATOM 1969 O O . ASP A 1 245 ? 10.768 -6.109 -7.976 1.00 86.38 245 ASP A O 1
ATOM 1973 N N . ILE A 1 246 ? 12.109 -4.311 -7.752 1.00 79.25 246 ILE A N 1
ATOM 1974 C CA . ILE A 1 246 ? 12.953 -4.606 -8.912 1.00 79.25 246 ILE A CA 1
ATOM 1975 C C . ILE A 1 246 ? 14.358 -4.990 -8.455 1.00 79.25 246 ILE A C 1
ATOM 1977 O O . ILE A 1 246 ? 14.793 -6.125 -8.676 1.00 79.25 246 ILE A O 1
ATOM 1981 N N . LEU A 1 247 ? 15.057 -4.075 -7.778 1.00 73.50 247 LEU A N 1
ATOM 1982 C CA . LEU A 1 247 ? 16.492 -4.218 -7.518 1.00 73.50 247 LEU A CA 1
ATOM 1983 C C . LEU A 1 247 ? 16.790 -5.358 -6.541 1.00 73.50 247 LEU A C 1
ATOM 1985 O O . LEU A 1 247 ? 17.586 -6.242 -6.852 1.00 73.50 247 LEU A O 1
ATOM 1989 N N . LYS A 1 248 ? 16.129 -5.407 -5.379 1.00 78.00 248 LYS A N 1
ATOM 1990 C CA . LYS A 1 248 ? 16.377 -6.470 -4.391 1.00 78.00 248 LYS A CA 1
ATOM 1991 C C . LYS A 1 248 ? 16.024 -7.869 -4.910 1.00 78.00 248 LYS A C 1
ATOM 1993 O O . LYS A 1 248 ? 16.858 -8.763 -4.752 1.00 78.00 248 LYS A O 1
ATOM 1998 N N . PRO A 1 249 ? 14.861 -8.111 -5.553 1.00 80.31 249 PRO A N 1
ATOM 1999 C CA . PRO A 1 249 ? 14.566 -9.421 -6.135 1.00 80.31 249 PRO A CA 1
ATOM 2000 C C . PRO A 1 249 ? 15.520 -9.811 -7.268 1.00 80.31 249 PRO A C 1
ATOM 2002 O O . PRO A 1 249 ? 15.804 -10.997 -7.452 1.00 80.31 249 PRO A O 1
ATOM 2005 N N . LEU A 1 250 ? 16.008 -8.843 -8.050 1.00 71.12 250 LEU A N 1
ATOM 2006 C CA . LEU A 1 250 ? 17.033 -9.083 -9.064 1.00 71.12 250 LEU A CA 1
ATOM 2007 C C . LEU A 1 250 ? 18.346 -9.525 -8.417 1.00 71.12 250 LEU A C 1
ATOM 2009 O O . LEU A 1 250 ? 18.847 -10.601 -8.737 1.00 71.12 250 LEU A O 1
ATOM 2013 N N . VAL A 1 251 ? 18.847 -8.756 -7.452 1.00 68.50 251 VAL A N 1
ATOM 2014 C CA . VAL A 1 251 ? 20.071 -9.077 -6.710 1.00 68.50 251 VAL A CA 1
ATOM 2015 C C . VAL A 1 251 ? 19.969 -10.434 -6.019 1.00 68.50 251 VAL A C 1
ATOM 2017 O O . VAL A 1 251 ? 20.908 -11.220 -6.083 1.00 68.50 251 VAL A O 1
ATOM 2020 N N . HIS A 1 252 ? 18.827 -10.752 -5.407 1.00 74.81 252 HIS A N 1
ATOM 2021 C CA . HIS A 1 252 ? 18.607 -12.051 -4.774 1.00 74.81 252 HIS A CA 1
ATOM 2022 C C . HIS A 1 252 ? 18.641 -13.216 -5.779 1.00 74.81 252 HIS A C 1
ATOM 2024 O O . HIS A 1 252 ? 19.187 -14.279 -5.484 1.00 74.81 252 HIS A O 1
ATOM 2030 N N . ARG A 1 253 ? 18.079 -13.039 -6.982 1.00 71.25 253 ARG A N 1
ATOM 2031 C CA . ARG A 1 253 ? 18.132 -14.068 -8.035 1.00 71.25 253 ARG A CA 1
ATOM 2032 C C . ARG A 1 253 ? 19.534 -14.229 -8.604 1.00 71.25 253 ARG A C 1
ATOM 2034 O O . ARG A 1 253 ? 19.982 -15.362 -8.766 1.00 71.25 253 ARG A O 1
ATOM 2041 N N . LEU A 1 254 ? 20.229 -13.118 -8.845 1.00 67.06 254 LEU A N 1
ATOM 2042 C CA . LEU A 1 254 ? 21.630 -13.131 -9.254 1.00 67.06 254 LEU A CA 1
ATOM 2043 C C . LEU A 1 254 ? 22.472 -13.862 -8.209 1.00 67.06 254 LEU A C 1
ATOM 2045 O O . LEU A 1 254 ? 23.128 -14.837 -8.546 1.00 67.06 254 LEU A O 1
ATOM 2049 N N . SER A 1 255 ? 22.384 -13.495 -6.930 1.00 67.06 255 SER A N 1
ATOM 2050 C CA . SER A 1 255 ? 23.183 -14.140 -5.881 1.00 67.06 255 SER A CA 1
ATOM 2051 C C . SER A 1 255 ? 22.877 -15.631 -5.716 1.00 67.06 255 SER A C 1
ATOM 2053 O O . SER A 1 255 ? 23.792 -16.410 -5.458 1.00 67.06 255 SER A O 1
ATOM 2055 N N . LYS A 1 256 ? 21.624 -16.069 -5.913 1.00 69.81 256 LYS A N 1
ATOM 2056 C CA . LYS A 1 256 ? 21.266 -17.497 -5.895 1.00 69.81 256 LYS A CA 1
ATOM 2057 C C . LYS A 1 256 ? 21.887 -18.266 -7.064 1.00 69.81 256 LYS A C 1
ATOM 2059 O O . LYS A 1 256 ? 22.417 -19.352 -6.844 1.00 69.81 256 LYS A O 1
ATOM 2064 N N . ASN A 1 257 ? 21.837 -17.710 -8.272 1.00 64.25 257 ASN A N 1
ATOM 2065 C CA . ASN A 1 257 ? 22.396 -18.344 -9.470 1.00 64.25 257 ASN A CA 1
ATOM 2066 C C . ASN A 1 257 ? 23.928 -18.286 -9.501 1.00 64.25 257 ASN A C 1
ATOM 2068 O O . ASN A 1 257 ? 24.566 -19.114 -10.140 1.00 64.25 257 ASN A O 1
ATOM 2072 N N . LEU A 1 258 ? 24.512 -17.327 -8.785 1.00 63.41 258 LEU A N 1
ATOM 2073 C CA . LEU A 1 258 ? 25.945 -17.070 -8.751 1.00 63.41 258 LEU A CA 1
ATOM 2074 C C . LEU A 1 258 ? 26.632 -17.644 -7.518 1.00 63.41 258 LEU A C 1
ATOM 2076 O O . LEU A 1 258 ? 27.776 -17.298 -7.285 1.00 63.41 258 LEU A O 1
ATOM 2080 N N . ARG A 1 259 ? 26.005 -18.532 -6.735 1.00 59.78 259 ARG A N 1
ATOM 2081 C CA . ARG A 1 259 ? 26.662 -19.156 -5.566 1.00 59.78 259 ARG A CA 1
ATOM 2082 C C . ARG A 1 259 ? 27.984 -19.868 -5.904 1.00 59.78 259 ARG A C 1
ATOM 2084 O O . ARG A 1 259 ? 28.798 -20.059 -5.011 1.00 59.78 259 ARG A O 1
ATOM 2091 N N . SER A 1 260 ? 28.209 -20.226 -7.170 1.00 56.94 260 SER A N 1
ATOM 2092 C CA . SER A 1 260 ? 29.471 -20.779 -7.684 1.00 56.94 260 SER A CA 1
ATOM 2093 C C . SER A 1 260 ? 30.573 -19.737 -7.922 1.00 56.94 260 SER A C 1
ATOM 2095 O O . SER A 1 260 ? 31.723 -20.097 -8.148 1.00 56.94 260 SER A O 1
ATOM 2097 N N . PHE A 1 261 ? 30.245 -18.448 -7.888 1.00 52.50 261 PHE A N 1
ATOM 2098 C CA . PHE A 1 261 ? 31.162 -17.336 -8.089 1.00 52.50 261 PHE A CA 1
ATOM 2099 C C . PHE A 1 261 ? 31.118 -16.482 -6.822 1.00 52.50 261 PHE A C 1
ATOM 2101 O O . PHE A 1 261 ? 30.052 -16.022 -6.436 1.00 52.50 261 PHE A O 1
ATOM 2108 N N . SER A 1 262 ? 32.243 -16.262 -6.142 1.00 54.34 262 SER A N 1
ATOM 2109 C CA . SER A 1 262 ? 32.304 -15.430 -4.928 1.00 54.34 262 SER A CA 1
ATOM 2110 C C . SER A 1 262 ? 31.949 -13.960 -5.225 1.00 54.34 262 SER A C 1
ATOM 2112 O O . SER A 1 262 ? 32.829 -13.107 -5.350 1.00 54.34 262 SER A O 1
ATOM 2114 N N . VAL A 1 263 ? 30.657 -13.670 -5.396 1.00 51.41 263 VAL A N 1
ATOM 2115 C CA . VAL A 1 263 ? 30.092 -12.368 -5.754 1.00 51.41 263 VAL A CA 1
ATOM 2116 C C . VAL A 1 263 ? 29.453 -11.772 -4.507 1.00 51.41 263 VAL A C 1
ATOM 2118 O O . VAL A 1 263 ? 28.480 -12.307 -3.974 1.00 51.41 263 VAL A O 1
ATOM 2121 N N . SER A 1 264 ? 29.983 -10.634 -4.068 1.00 51.56 264 SER A N 1
ATOM 2122 C CA . SER A 1 264 ? 29.379 -9.829 -3.010 1.00 51.56 264 SER A CA 1
ATOM 2123 C C . SER A 1 264 ? 28.595 -8.698 -3.664 1.00 51.56 264 SER A C 1
ATOM 2125 O O . SER A 1 264 ? 29.170 -7.787 -4.263 1.00 51.56 264 SER A O 1
ATOM 2127 N N . VAL A 1 265 ? 27.269 -8.753 -3.574 1.00 50.78 265 VAL A N 1
ATOM 2128 C CA . VAL A 1 265 ? 26.416 -7.670 -4.072 1.00 50.78 265 VAL A CA 1
ATOM 2129 C C . VAL A 1 265 ? 26.100 -6.713 -2.931 1.00 50.78 265 VAL A C 1
ATOM 2131 O O . VAL A 1 265 ? 25.514 -7.125 -1.930 1.00 50.78 265 VAL A O 1
ATOM 2134 N N . TYR A 1 266 ? 26.456 -5.441 -3.102 1.00 50.75 266 TYR A N 1
ATOM 2135 C CA . TYR A 1 266 ? 26.149 -4.374 -2.158 1.00 50.75 266 TYR A CA 1
ATOM 2136 C C . TYR A 1 266 ? 25.104 -3.444 -2.778 1.00 50.75 266 TYR A C 1
ATOM 2138 O O . TYR A 1 266 ? 25.254 -2.933 -3.882 1.00 50.75 266 TYR A O 1
ATOM 2146 N N . ILE A 1 267 ? 23.994 -3.225 -2.083 1.00 47.22 267 ILE A N 1
ATOM 2147 C CA . ILE A 1 267 ? 22.985 -2.268 -2.541 1.00 47.22 267 ILE A CA 1
ATOM 2148 C C . ILE A 1 267 ? 23.116 -1.039 -1.652 1.00 47.22 267 ILE A C 1
ATOM 2150 O O . ILE A 1 267 ? 22.563 -1.025 -0.552 1.00 47.22 267 ILE A O 1
ATOM 2154 N N . ASP A 1 268 ? 23.864 -0.036 -2.111 1.00 45.34 268 ASP A N 1
ATOM 2155 C CA . ASP A 1 268 ? 23.853 1.275 -1.471 1.00 45.34 268 ASP A CA 1
ATOM 2156 C C . ASP A 1 268 ? 22.735 2.119 -2.081 1.00 45.34 268 ASP A C 1
ATOM 2158 O O . ASP A 1 268 ? 22.773 2.534 -3.237 1.00 45.34 268 ASP A O 1
ATOM 2162 N N . LEU A 1 269 ? 21.692 2.332 -1.287 1.00 45.81 269 LEU A N 1
ATOM 2163 C CA . LEU A 1 269 ? 20.508 3.060 -1.712 1.00 45.81 269 LEU A CA 1
ATOM 2164 C C . LEU A 1 269 ? 20.674 4.575 -1.579 1.00 45.81 269 LEU A C 1
ATOM 2166 O O . LEU A 1 269 ? 19.688 5.275 -1.786 1.00 45.81 269 LEU A O 1
ATOM 2170 N N . CYS A 1 270 ? 21.848 5.107 -1.242 1.00 41.09 270 CYS A N 1
ATOM 2171 C CA . CYS A 1 270 ? 21.985 6.552 -1.072 1.00 41.09 270 CYS A CA 1
ATOM 2172 C C . CYS A 1 270 ? 21.822 7.350 -2.381 1.00 41.09 270 CYS A C 1
ATOM 2174 O O . CYS A 1 270 ? 21.447 8.511 -2.306 1.00 41.09 270 CYS A O 1
ATOM 2176 N N . GLU A 1 271 ? 21.979 6.746 -3.571 1.00 44.12 271 GLU A N 1
ATOM 2177 C CA . GLU A 1 271 ? 22.016 7.514 -4.838 1.00 44.12 271 GLU A CA 1
ATOM 2178 C C . GLU A 1 271 ? 21.303 6.858 -6.039 1.00 44.12 271 GLU A C 1
ATOM 2180 O O . GLU A 1 271 ? 21.578 7.180 -7.191 1.00 44.12 271 GLU A O 1
ATOM 2185 N N . SER A 1 272 ? 20.350 5.946 -5.816 1.00 47.66 272 SER A N 1
ATOM 2186 C CA . SER A 1 272 ? 19.699 5.188 -6.913 1.00 47.66 272 SER A CA 1
ATOM 2187 C C . SER A 1 272 ? 20.668 4.296 -7.701 1.00 47.66 272 SER A C 1
ATOM 2189 O O . SER A 1 272 ? 20.462 4.050 -8.890 1.00 47.66 272 SER A O 1
ATOM 2191 N N . ALA A 1 273 ? 21.714 3.800 -7.035 1.00 46.56 273 ALA A N 1
ATOM 2192 C CA . ALA A 1 273 ? 22.688 2.899 -7.624 1.00 46.56 273 ALA A CA 1
ATOM 2193 C C . ALA A 1 273 ? 22.604 1.487 -7.031 1.00 46.56 273 ALA A C 1
ATOM 2195 O O . ALA A 1 273 ? 22.287 1.296 -5.858 1.00 46.56 273 ALA A O 1
ATOM 2196 N N . VAL A 1 274 ? 22.908 0.473 -7.841 1.00 52.34 274 VAL A N 1
ATOM 2197 C CA . VAL A 1 274 ? 23.224 -0.873 -7.337 1.00 52.34 274 VAL A CA 1
ATOM 2198 C C . VAL A 1 274 ? 24.706 -1.105 -7.544 1.00 52.34 274 VAL A C 1
ATOM 2200 O O . VAL A 1 274 ? 25.200 -0.953 -8.658 1.00 52.34 274 VAL A O 1
ATOM 2203 N N . VAL A 1 275 ? 25.407 -1.478 -6.475 1.00 52.34 275 VAL A N 1
ATOM 2204 C CA . VAL A 1 275 ? 26.854 -1.662 -6.493 1.00 52.34 275 VAL A CA 1
ATOM 2205 C C . VAL A 1 275 ? 27.190 -3.153 -6.498 1.00 52.34 275 VAL A C 1
ATOM 2207 O O . VAL A 1 275 ? 27.201 -3.842 -5.476 1.00 52.34 275 VAL A O 1
ATOM 2210 N N . ILE A 1 276 ? 27.482 -3.695 -7.675 1.00 57.47 276 ILE A N 1
ATOM 2211 C CA . ILE A 1 276 ? 27.883 -5.098 -7.795 1.00 57.47 276 ILE A CA 1
ATOM 2212 C C . ILE A 1 276 ? 29.407 -5.170 -7.736 1.00 57.47 276 ILE A C 1
ATOM 2214 O O . ILE A 1 276 ? 30.099 -4.646 -8.607 1.00 57.47 276 ILE A O 1
ATOM 2218 N N . THR A 1 277 ? 29.942 -5.840 -6.712 1.00 52.75 277 THR A N 1
ATOM 2219 C CA . THR A 1 277 ? 31.379 -6.124 -6.618 1.00 52.75 277 THR A CA 1
ATOM 2220 C C . THR A 1 277 ? 31.639 -7.587 -6.953 1.00 52.75 277 THR A C 1
ATOM 2222 O O . THR A 1 277 ? 31.018 -8.498 -6.404 1.00 52.75 277 THR A O 1
ATOM 2225 N N . THR A 1 278 ? 32.559 -7.832 -7.880 1.00 54.41 278 THR A N 1
ATOM 2226 C CA . THR A 1 278 ? 32.959 -9.187 -8.270 1.00 54.41 278 THR A CA 1
ATOM 2227 C C . THR A 1 278 ? 34.469 -9.258 -8.437 1.00 54.41 278 THR A C 1
ATOM 2229 O O . THR A 1 278 ? 35.089 -8.341 -8.971 1.00 54.41 278 THR A O 1
ATOM 2232 N N . ARG A 1 279 ? 35.070 -10.367 -7.992 1.00 56.34 279 ARG A N 1
ATOM 2233 C CA . ARG A 1 279 ? 36.474 -10.700 -8.294 1.00 56.34 279 ARG A CA 1
ATOM 2234 C C . ARG A 1 279 ? 36.627 -11.434 -9.631 1.00 56.34 279 ARG A C 1
ATOM 2236 O O . ARG A 1 279 ? 37.742 -11.631 -10.094 1.00 56.34 279 ARG A O 1
ATOM 2243 N N . ASN A 1 280 ? 35.522 -11.849 -10.252 1.00 61.53 280 ASN A N 1
ATOM 2244 C CA . ASN A 1 280 ? 35.528 -12.616 -11.492 1.00 61.53 280 ASN A CA 1
ATOM 2245 C C . ASN A 1 280 ? 35.313 -11.696 -12.709 1.00 61.53 280 ASN A C 1
ATOM 2247 O O . ASN A 1 280 ? 34.223 -11.151 -12.902 1.00 61.53 280 ASN A O 1
ATOM 2251 N N . TYR A 1 281 ? 36.356 -11.551 -13.533 1.00 60.59 281 TYR A N 1
ATOM 2252 C CA . TYR A 1 281 ? 36.365 -10.700 -14.730 1.00 60.59 281 TYR A CA 1
ATOM 2253 C C . TYR A 1 281 ? 35.383 -11.169 -15.817 1.00 60.59 281 TYR A C 1
ATOM 2255 O O . TYR A 1 281 ? 34.701 -10.344 -16.419 1.00 60.59 281 TYR A O 1
ATOM 2263 N N . LYS A 1 282 ? 35.230 -12.487 -16.016 1.00 61.66 282 LYS A N 1
ATOM 2264 C CA . LYS A 1 282 ? 34.255 -13.041 -16.973 1.00 61.66 282 LYS A CA 1
ATOM 2265 C C . LYS A 1 282 ? 32.821 -12.727 -16.542 1.00 61.66 282 LYS A C 1
ATOM 2267 O O . LYS A 1 282 ? 32.003 -12.327 -17.361 1.00 61.66 282 LYS A O 1
ATOM 2272 N N . PHE A 1 283 ? 32.531 -12.818 -15.242 1.00 61.88 283 PHE A N 1
ATOM 2273 C CA . PHE A 1 283 ? 31.223 -12.433 -14.705 1.00 61.88 283 PHE A CA 1
ATOM 2274 C C . PHE A 1 283 ? 30.943 -10.933 -14.870 1.00 61.88 283 PHE A C 1
ATOM 2276 O O . PHE A 1 283 ? 29.825 -10.555 -15.207 1.00 61.88 283 PHE A O 1
ATOM 2283 N N . LYS A 1 284 ? 31.960 -10.083 -14.681 1.00 61.75 284 LYS A N 1
ATOM 2284 C CA . LYS A 1 284 ? 31.853 -8.645 -14.950 1.00 61.75 284 LYS A CA 1
ATOM 2285 C C . LYS A 1 284 ? 31.453 -8.379 -16.401 1.00 61.75 284 LYS A C 1
ATOM 2287 O O . LYS A 1 284 ? 30.543 -7.589 -16.616 1.00 61.75 284 LYS A O 1
ATOM 2292 N N . GLN A 1 285 ? 32.109 -9.027 -17.365 1.00 61.22 285 GLN A N 1
ATOM 2293 C CA . GLN A 1 285 ? 31.800 -8.820 -18.778 1.00 61.22 285 GLN A CA 1
ATOM 2294 C C . GLN A 1 285 ? 30.384 -9.295 -19.115 1.00 61.22 285 GLN A C 1
ATOM 2296 O O . GLN A 1 285 ? 29.637 -8.553 -19.729 1.00 61.22 285 GLN A O 1
ATOM 2301 N N . ILE A 1 286 ? 29.962 -10.460 -18.608 1.00 62.97 286 ILE A N 1
ATOM 2302 C CA . ILE A 1 286 ? 28.585 -10.946 -18.791 1.00 62.97 286 ILE A CA 1
ATOM 2303 C C . ILE A 1 286 ? 27.583 -9.943 -18.220 1.00 62.97 286 ILE A C 1
ATOM 2305 O O . ILE A 1 286 ? 26.656 -9.543 -18.910 1.00 62.97 286 ILE A O 1
ATOM 2309 N N . LEU A 1 287 ? 27.772 -9.510 -16.972 1.00 62.84 287 LEU A N 1
ATOM 2310 C CA . LEU A 1 287 ? 26.884 -8.548 -16.325 1.00 62.84 287 LEU A CA 1
ATOM 2311 C C . LEU A 1 287 ? 26.840 -7.214 -17.085 1.00 62.84 287 LEU A C 1
ATOM 2313 O O . LEU A 1 287 ? 25.766 -6.636 -17.208 1.00 62.84 287 LEU A O 1
ATOM 2317 N N . LYS A 1 288 ? 27.982 -6.757 -17.609 1.00 62.94 288 LYS A N 1
ATOM 2318 C CA . LYS A 1 288 ? 28.086 -5.564 -18.450 1.00 62.94 288 LYS A CA 1
ATOM 2319 C C . LYS A 1 288 ? 27.287 -5.728 -19.738 1.00 62.94 288 LYS A C 1
ATOM 2321 O O . LYS A 1 288 ? 26.388 -4.933 -19.973 1.00 62.94 288 LYS A O 1
ATOM 2326 N N . ASP A 1 289 ? 27.522 -6.807 -20.477 1.00 59.56 289 ASP A N 1
ATOM 2327 C CA . ASP A 1 289 ? 26.825 -7.094 -21.729 1.00 59.56 289 ASP A CA 1
ATOM 2328 C C . ASP A 1 289 ? 25.306 -7.166 -21.525 1.00 59.56 289 ASP A C 1
ATOM 2330 O O . ASP A 1 289 ? 24.541 -6.641 -22.330 1.00 59.56 289 ASP A O 1
ATOM 2334 N N . VAL A 1 290 ? 24.847 -7.808 -20.441 1.00 57.62 290 VAL A N 1
ATOM 2335 C CA . VAL A 1 290 ? 23.406 -7.950 -20.210 1.00 57.62 290 VAL A CA 1
ATOM 2336 C C . VAL A 1 290 ? 22.787 -6.629 -19.728 1.00 57.62 290 VAL A C 1
ATOM 2338 O O . VAL A 1 290 ? 21.650 -6.328 -20.067 1.00 57.62 290 VAL A O 1
ATOM 2341 N N . LEU A 1 291 ? 23.501 -5.801 -18.963 1.00 60.66 291 LEU A N 1
ATOM 2342 C CA . LEU A 1 291 ? 23.003 -4.479 -18.552 1.00 60.66 291 LEU A CA 1
ATOM 2343 C C . LEU A 1 291 ? 23.010 -3.467 -19.714 1.00 60.66 291 LEU A C 1
ATOM 2345 O O . LEU A 1 291 ? 22.061 -2.692 -19.842 1.00 60.66 291 LEU A O 1
ATOM 2349 N N . GLU A 1 292 ? 24.009 -3.525 -20.600 1.00 58.50 292 GLU A N 1
ATOM 2350 C CA . GLU A 1 292 ? 24.082 -2.735 -21.840 1.00 58.50 292 GLU A CA 1
ATOM 2351 C C . GLU A 1 292 ? 22.948 -3.090 -22.811 1.00 58.50 292 GLU A C 1
ATOM 2353 O O . GLU A 1 292 ? 22.309 -2.192 -23.358 1.00 58.50 292 GLU A O 1
ATOM 2358 N N . GLN A 1 293 ? 22.603 -4.379 -22.940 1.00 51.53 293 GLN A N 1
ATOM 2359 C CA . GLN A 1 293 ? 21.437 -4.848 -23.712 1.00 51.53 293 GLN A CA 1
ATOM 2360 C C . GLN A 1 293 ? 20.103 -4.263 -23.244 1.00 51.53 293 GLN A C 1
ATOM 2362 O O . GLN A 1 293 ? 19.093 -4.365 -23.941 1.00 51.53 293 GLN A O 1
ATOM 2367 N N . HIS A 1 294 ? 20.084 -3.654 -22.064 1.00 47.25 294 HIS A N 1
ATOM 2368 C CA . HIS A 1 294 ? 18.889 -3.070 -21.501 1.00 47.25 294 HIS A CA 1
ATOM 2369 C C . HIS A 1 294 ? 19.021 -1.593 -21.148 1.00 47.25 294 HIS A C 1
ATOM 2371 O O . HIS A 1 294 ? 18.273 -1.098 -20.305 1.00 47.25 294 HIS A O 1
ATOM 2377 N N . ALA A 1 295 ? 19.947 -0.899 -21.816 1.00 48.16 295 ALA A N 1
ATOM 2378 C CA . ALA A 1 295 ? 20.147 0.542 -21.685 1.00 48.16 295 ALA A CA 1
ATOM 2379 C C . ALA A 1 295 ? 20.378 0.996 -20.232 1.00 48.16 295 ALA A C 1
ATOM 2381 O O . ALA A 1 295 ? 20.004 2.099 -19.833 1.00 48.16 295 ALA A O 1
ATOM 2382 N N . VAL A 1 296 ? 20.992 0.138 -19.414 1.00 54.41 296 VAL A N 1
ATOM 2383 C CA . VAL A 1 296 ? 21.345 0.484 -18.042 1.00 54.41 296 VAL A CA 1
ATOM 2384 C C . VAL A 1 296 ? 22.777 1.006 -18.026 1.00 54.41 296 VAL A C 1
ATOM 2386 O O . VAL A 1 296 ? 23.716 0.278 -18.341 1.00 54.41 296 VAL A O 1
ATOM 2389 N N . CYS A 1 297 ? 22.949 2.276 -17.655 1.00 52.19 297 CYS A N 1
ATOM 2390 C CA . CYS A 1 297 ? 24.258 2.917 -17.626 1.00 52.19 297 CYS A CA 1
ATOM 2391 C C . CYS A 1 297 ? 25.135 2.325 -16.514 1.00 52.19 297 CYS A C 1
ATOM 2393 O O . CYS A 1 297 ? 24.703 2.168 -15.366 1.00 52.19 297 CYS A O 1
ATOM 2395 N N . LEU A 1 298 ? 26.381 2.009 -16.860 1.00 57.62 298 LEU A N 1
ATOM 2396 C CA . LEU A 1 298 ? 27.368 1.438 -15.955 1.00 57.62 298 LEU A CA 1
ATOM 2397 C C . LEU A 1 298 ? 28.503 2.429 -15.740 1.00 57.62 298 LEU A C 1
ATOM 2399 O O . LEU A 1 298 ? 29.154 2.848 -16.692 1.00 57.62 298 LEU A O 1
ATOM 2403 N N . GLU A 1 299 ? 28.781 2.755 -14.482 1.00 58.94 299 GLU A N 1
ATOM 2404 C CA . GLU A 1 299 ? 30.033 3.402 -14.104 1.00 58.94 299 GLU A CA 1
ATOM 2405 C C . GLU A 1 299 ? 30.937 2.369 -13.428 1.00 58.94 299 GLU A C 1
ATOM 2407 O O . GLU A 1 299 ? 30.545 1.688 -12.476 1.00 58.94 299 GLU A O 1
ATOM 2412 N N . GLU A 1 300 ? 32.163 2.247 -13.925 1.00 56.41 300 GLU A N 1
ATOM 2413 C CA . GLU A 1 300 ? 33.186 1.422 -13.299 1.00 56.41 300 GLU A CA 1
ATOM 2414 C C . GLU A 1 300 ? 34.046 2.281 -12.376 1.00 56.41 300 GLU A C 1
ATOM 2416 O O . GLU A 1 300 ? 34.610 3.288 -12.799 1.00 56.41 300 GLU A O 1
ATOM 2421 N N . LYS A 1 301 ? 34.202 1.851 -11.123 1.00 58.44 301 LYS A N 1
ATOM 2422 C CA . LYS A 1 301 ? 35.221 2.398 -10.219 1.00 58.44 301 LYS A CA 1
ATOM 2423 C C . LYS A 1 301 ? 36.155 1.291 -9.759 1.00 58.44 301 LYS A C 1
ATOM 2425 O O . LYS A 1 301 ? 35.758 0.133 -9.640 1.00 58.44 301 LYS A O 1
ATOM 2430 N N . SER A 1 302 ? 37.410 1.636 -9.517 1.00 48.72 302 SER A N 1
ATOM 2431 C CA . SER A 1 302 ? 38.385 0.732 -8.912 1.00 48.72 302 SER A CA 1
ATOM 2432 C C . SER A 1 302 ? 38.735 1.273 -7.536 1.00 48.72 302 SER A C 1
ATOM 2434 O O . SER A 1 302 ? 39.143 2.423 -7.427 1.00 48.72 302 SER A O 1
ATOM 2436 N N . ASP A 1 303 ? 38.572 0.455 -6.501 1.00 47.84 303 ASP A N 1
ATOM 2437 C CA . ASP A 1 303 ? 38.949 0.792 -5.129 1.00 47.84 303 ASP A CA 1
ATOM 2438 C C . ASP A 1 303 ? 39.708 -0.392 -4.516 1.00 47.84 303 ASP A C 1
ATOM 2440 O O . ASP A 1 303 ? 39.189 -1.510 -4.457 1.00 47.84 303 ASP A O 1
ATOM 2444 N N . ASN A 1 304 ? 40.962 -0.174 -4.110 1.00 50.03 304 ASN A N 1
ATOM 2445 C CA . ASN A 1 304 ? 41.816 -1.185 -3.471 1.00 50.03 304 ASN A CA 1
ATOM 2446 C C . ASN A 1 304 ? 41.884 -2.534 -4.226 1.00 50.03 304 ASN A C 1
ATOM 2448 O O . ASN A 1 304 ? 41.749 -3.611 -3.639 1.00 50.03 304 ASN A O 1
ATOM 2452 N N . GLY A 1 305 ? 42.020 -2.492 -5.557 1.00 50.44 305 GLY A N 1
ATOM 2453 C CA . GLY A 1 305 ? 42.071 -3.685 -6.417 1.00 50.44 305 GLY A CA 1
ATOM 2454 C C . GLY A 1 305 ? 40.726 -4.402 -6.616 1.00 50.44 305 GLY A C 1
ATOM 2455 O O . GLY A 1 305 ? 40.652 -5.388 -7.351 1.00 50.44 305 GLY A O 1
ATOM 2456 N N . LYS A 1 306 ? 39.639 -3.911 -6.007 1.00 43.38 306 LYS A N 1
ATOM 2457 C CA . LYS A 1 306 ? 38.270 -4.365 -6.265 1.00 43.38 306 LYS A CA 1
ATOM 2458 C C . LYS A 1 306 ? 37.653 -3.483 -7.346 1.00 43.38 306 LYS A C 1
ATOM 2460 O O . LYS A 1 306 ? 37.608 -2.263 -7.217 1.00 43.38 306 LYS A O 1
ATOM 2465 N N . LYS A 1 307 ? 37.139 -4.110 -8.407 1.00 47.00 307 LYS A N 1
ATOM 2466 C CA . LYS A 1 307 ? 36.337 -3.415 -9.420 1.00 47.00 307 LYS A CA 1
ATOM 2467 C C . LYS A 1 307 ? 34.885 -3.354 -8.950 1.00 47.00 307 LYS A C 1
ATOM 2469 O O . LYS A 1 307 ? 34.270 -4.377 -8.644 1.00 47.00 307 LYS A O 1
ATOM 2474 N N . ILE A 1 308 ? 34.375 -2.137 -8.873 1.00 49.22 308 ILE A N 1
ATOM 2475 C CA . ILE A 1 308 ? 33.042 -1.763 -8.428 1.00 49.22 308 ILE A CA 1
ATOM 2476 C C . ILE A 1 308 ? 32.227 -1.434 -9.679 1.00 49.22 308 ILE A C 1
ATOM 2478 O O . ILE A 1 308 ? 32.602 -0.543 -10.440 1.00 49.22 308 ILE A O 1
ATOM 2482 N N . ILE A 1 309 ? 31.132 -2.161 -9.904 1.00 50.44 309 ILE A N 1
ATOM 2483 C CA . ILE A 1 309 ? 30.171 -1.858 -10.970 1.00 50.44 309 ILE A CA 1
ATOM 2484 C C . ILE A 1 309 ? 29.034 -1.073 -10.332 1.00 50.44 309 ILE A C 1
ATOM 2486 O O . ILE A 1 309 ? 28.299 -1.617 -9.508 1.00 50.44 309 ILE A O 1
ATOM 2490 N N . ILE A 1 310 ? 28.907 0.196 -10.699 1.00 52.72 310 ILE A N 1
ATOM 2491 C CA . ILE A 1 310 ? 27.835 1.078 -10.253 1.00 52.72 310 ILE A CA 1
ATOM 2492 C C . ILE A 1 310 ? 26.796 1.120 -11.369 1.00 52.72 310 ILE A C 1
ATOM 2494 O O . ILE A 1 310 ? 27.033 1.667 -12.443 1.00 52.72 310 ILE A O 1
ATOM 2498 N N . ILE A 1 311 ? 25.640 0.523 -11.113 1.00 54.62 311 ILE A N 1
ATOM 2499 C CA . ILE A 1 311 ? 24.485 0.585 -12.004 1.00 54.62 311 ILE A CA 1
ATOM 2500 C C . ILE A 1 311 ? 23.789 1.926 -11.763 1.00 54.62 311 ILE A C 1
ATOM 2502 O O . ILE A 1 311 ? 23.281 2.127 -10.663 1.00 54.62 311 ILE A O 1
ATOM 2506 N N . LYS A 1 312 ? 23.758 2.832 -12.748 1.00 48.16 312 LYS A N 1
ATOM 2507 C CA . LYS A 1 312 ? 23.108 4.152 -12.649 1.00 48.16 312 LYS A CA 1
ATOM 2508 C C . LYS A 1 312 ? 21.868 4.246 -13.540 1.00 48.16 312 LYS A C 1
ATOM 2510 O O . LYS A 1 312 ? 21.829 3.698 -14.639 1.00 48.16 312 LYS A O 1
ATOM 2515 N N . LYS A 1 313 ? 20.870 5.013 -13.091 1.00 47.22 313 LYS A N 1
ATOM 2516 C CA . LYS A 1 313 ? 19.759 5.473 -13.939 1.00 47.22 3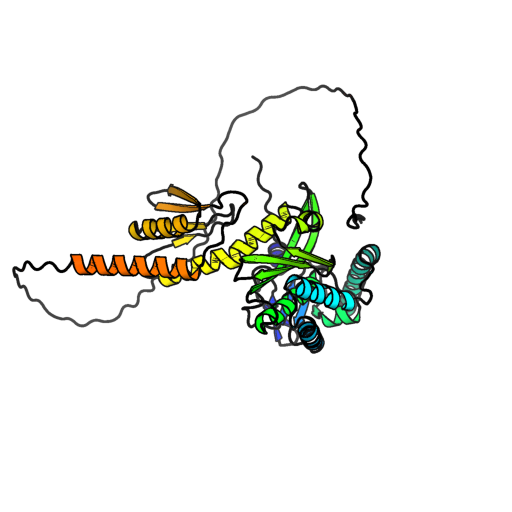13 LYS A CA 1
ATOM 2517 C C . LYS A 1 313 ? 20.300 6.432 -15.007 1.00 47.22 313 LYS A C 1
ATOM 2519 O O . LYS A 1 313 ? 20.975 7.397 -14.657 1.00 47.22 313 LYS A O 1
ATOM 2524 N N . GLN A 1 314 ? 19.997 6.196 -16.283 1.00 41.03 314 GLN A N 1
ATOM 2525 C CA . GLN A 1 314 ? 20.305 7.143 -17.358 1.00 41.03 314 GLN A CA 1
ATOM 2526 C C . GLN A 1 314 ? 19.079 8.052 -17.582 1.00 41.03 314 GLN A C 1
ATOM 2528 O O . GLN A 1 314 ? 18.054 7.596 -18.069 1.00 41.03 314 GLN A O 1
ATOM 2533 N N . GLY A 1 315 ? 19.155 9.327 -17.180 1.00 48.28 315 GLY A N 1
ATOM 2534 C CA . GLY A 1 315 ? 18.098 10.326 -17.425 1.00 48.28 315 GLY A CA 1
ATOM 2535 C C . GLY A 1 315 ? 16.777 10.150 -16.644 1.00 48.28 315 GLY A C 1
ATOM 2536 O O . GLY A 1 315 ? 16.680 9.379 -15.687 1.00 48.28 315 GLY A O 1
ATOM 2537 N N . ASN A 1 316 ? 15.749 10.917 -17.044 1.00 37.16 316 ASN A N 1
ATOM 2538 C CA . ASN A 1 316 ? 14.385 10.855 -16.488 1.00 37.16 316 ASN A CA 1
ATOM 2539 C C . ASN A 1 316 ? 13.510 9.759 -17.122 1.00 37.16 316 ASN A C 1
ATOM 2541 O O . ASN A 1 316 ? 12.431 9.478 -16.600 1.00 37.16 316 ASN A O 1
ATOM 2545 N N . GLU A 1 317 ? 13.973 9.086 -18.176 1.00 38.34 317 GLU A N 1
ATOM 2546 C CA . GLU A 1 317 ? 13.195 8.079 -18.897 1.00 38.34 317 GLU A CA 1
ATOM 2547 C C . GLU A 1 317 ? 13.624 6.638 -18.575 1.00 38.34 317 GLU A C 1
ATOM 2549 O O . GLU A 1 317 ? 14.797 6.308 -18.446 1.00 38.34 317 GLU A O 1
ATOM 2554 N N . LYS A 1 318 ? 12.597 5.802 -18.378 1.00 38.16 318 LYS A N 1
ATOM 2555 C CA . LYS A 1 318 ? 12.538 4.329 -18.314 1.00 38.16 318 LYS A CA 1
ATOM 2556 C C . LYS A 1 318 ? 13.868 3.560 -18.186 1.00 38.16 318 LYS A C 1
ATOM 2558 O O . LYS A 1 318 ? 14.446 3.109 -19.162 1.00 38.16 318 LYS A O 1
ATOM 2563 N N . LEU A 1 319 ? 14.194 3.189 -16.948 1.00 37.50 319 LEU A N 1
ATOM 2564 C CA . LEU A 1 319 ? 15.162 2.126 -16.629 1.00 37.50 319 LEU A CA 1
ATOM 2565 C C . LEU A 1 319 ? 14.665 0.696 -16.967 1.00 37.50 319 LEU A C 1
ATOM 2567 O O . LEU A 1 319 ? 15.429 -0.256 -16.843 1.00 37.50 319 LEU A O 1
ATOM 2571 N N . PHE A 1 320 ? 13.376 0.488 -17.273 1.00 44.22 320 PHE A N 1
ATOM 2572 C CA . PHE A 1 320 ? 12.744 -0.806 -16.966 1.00 44.22 320 PHE A CA 1
ATOM 2573 C C . PHE A 1 320 ? 11.749 -1.336 -18.006 1.00 44.22 320 PHE A C 1
ATOM 2575 O O . PHE A 1 320 ? 10.659 -1.778 -17.655 1.00 44.22 320 PHE A O 1
ATOM 2582 N N . SER A 1 321 ? 12.157 -1.399 -19.274 1.00 32.84 321 SER A N 1
ATOM 2583 C CA . SER A 1 321 ? 11.579 -2.358 -20.235 1.00 32.84 321 SER A CA 1
ATOM 2584 C C . SER A 1 321 ? 12.369 -3.677 -20.304 1.00 32.84 321 SER A C 1
ATOM 2586 O O . SER A 1 321 ? 12.237 -4.432 -21.267 1.00 32.84 321 SER A O 1
ATOM 2588 N N . LEU A 1 322 ? 13.184 -3.994 -19.286 1.00 37.47 322 LEU A N 1
ATOM 2589 C CA . LEU A 1 322 ? 13.806 -5.312 -19.163 1.00 37.47 322 LEU A CA 1
ATOM 2590 C C . LEU A 1 322 ? 12.739 -6.396 -19.032 1.00 37.47 322 LEU A C 1
ATOM 2592 O O . LEU A 1 322 ? 12.111 -6.534 -17.979 1.00 37.47 322 LEU A O 1
ATOM 2596 N N . ASN A 1 323 ? 12.638 -7.275 -20.029 1.00 41.84 323 ASN A N 1
ATOM 2597 C CA . ASN A 1 323 ? 12.102 -8.607 -19.797 1.00 41.84 323 ASN A CA 1
ATOM 2598 C C . ASN A 1 323 ? 13.076 -9.348 -18.867 1.00 41.84 323 ASN A C 1
ATOM 2600 O O . ASN A 1 323 ? 14.045 -9.977 -19.276 1.00 41.84 323 ASN A O 1
ATOM 2604 N N . LEU A 1 324 ? 12.826 -9.232 -17.569 1.00 40.03 324 LEU A N 1
ATOM 2605 C CA . LEU A 1 324 ? 13.699 -9.700 -16.499 1.00 40.03 324 LEU A CA 1
ATOM 2606 C C . LEU A 1 324 ? 13.915 -11.221 -16.519 1.00 40.03 324 LEU A C 1
ATOM 2608 O O . LEU A 1 324 ? 14.905 -11.722 -15.989 1.00 40.03 324 LEU A O 1
ATOM 2612 N N . LYS A 1 325 ? 12.982 -11.965 -17.125 1.00 41.53 325 LYS A N 1
ATOM 2613 C CA . LYS A 1 325 ? 13.128 -13.400 -17.389 1.00 41.53 325 LYS A CA 1
ATOM 2614 C C . LYS A 1 325 ? 14.166 -13.631 -18.488 1.00 41.53 325 LYS A C 1
ATOM 2616 O O . LYS A 1 325 ? 15.026 -14.487 -18.316 1.00 41.53 325 LYS A O 1
ATOM 2621 N N . GLN A 1 326 ? 14.124 -12.829 -19.551 1.00 45.75 326 GLN A N 1
ATOM 2622 C CA . GLN A 1 326 ? 15.105 -12.847 -20.634 1.00 45.75 326 GLN A CA 1
ATOM 2623 C C . GLN A 1 326 ? 16.508 -12.480 -20.126 1.00 45.75 326 GLN A C 1
ATOM 2625 O O . GLN A 1 326 ? 17.418 -13.278 -20.297 1.00 45.75 326 GLN A O 1
ATOM 2630 N N . PHE A 1 327 ? 16.650 -11.396 -19.352 1.00 47.38 327 PHE A N 1
ATOM 2631 C CA . PHE A 1 327 ? 17.916 -10.997 -18.707 1.00 47.38 327 PHE A CA 1
ATOM 2632 C C . PHE A 1 327 ? 18.573 -12.134 -17.917 1.00 47.38 327 PHE A C 1
ATOM 2634 O O . PHE A 1 327 ? 19.753 -12.441 -18.079 1.00 47.38 327 PHE A O 1
ATOM 2641 N N . ILE A 1 328 ? 17.794 -12.781 -17.044 1.00 47.69 328 ILE A N 1
ATOM 2642 C CA . ILE A 1 328 ? 18.293 -13.865 -16.194 1.00 47.69 328 ILE A CA 1
ATOM 2643 C C . ILE A 1 328 ? 18.634 -15.091 -17.038 1.00 47.69 328 ILE A C 1
ATOM 2645 O O . ILE A 1 328 ? 19.648 -15.738 -16.772 1.00 47.69 328 ILE A O 1
ATOM 2649 N N . ASN A 1 329 ? 17.819 -15.410 -18.044 1.00 51.56 329 ASN A N 1
ATOM 2650 C CA . ASN A 1 329 ? 18.086 -16.513 -18.960 1.00 51.56 329 ASN A CA 1
ATOM 2651 C C . ASN A 1 329 ? 19.360 -16.267 -19.773 1.00 51.56 329 ASN A C 1
ATOM 2653 O O . ASN A 1 329 ? 20.167 -17.181 -19.897 1.00 51.56 329 ASN A O 1
ATOM 2657 N N . ASP A 1 330 ? 19.586 -15.043 -20.244 1.00 53.44 330 ASP A N 1
ATOM 2658 C CA . ASP A 1 330 ? 20.771 -14.664 -21.011 1.00 53.44 330 ASP A CA 1
ATOM 2659 C C . ASP A 1 330 ? 22.036 -14.674 -20.154 1.00 53.44 330 ASP A C 1
ATOM 2661 O O . ASP A 1 330 ? 23.034 -15.273 -20.557 1.00 53.44 330 ASP A O 1
ATOM 2665 N N . CYS A 1 331 ? 21.969 -14.143 -18.927 1.00 50.41 331 CYS A N 1
ATOM 2666 C CA . CYS A 1 331 ? 23.035 -14.299 -17.934 1.00 50.41 331 CYS A CA 1
ATOM 2667 C C . CYS A 1 331 ? 23.345 -15.783 -17.688 1.00 50.41 331 CYS A C 1
ATOM 2669 O O . CYS A 1 331 ? 24.497 -16.200 -17.732 1.00 50.41 331 CYS A O 1
ATOM 2671 N N . THR A 1 332 ? 22.315 -16.595 -17.440 1.00 51.59 332 THR A N 1
ATOM 2672 C CA . THR A 1 332 ? 22.474 -18.015 -17.090 1.00 51.59 332 THR A CA 1
ATOM 2673 C C . THR A 1 332 ? 23.028 -18.829 -18.258 1.00 51.59 332 THR A C 1
ATOM 2675 O O . THR A 1 332 ? 23.894 -19.674 -18.048 1.00 51.59 332 THR A O 1
ATOM 2678 N N . ARG A 1 333 ? 22.554 -18.571 -19.482 1.00 64.50 333 ARG A N 1
ATOM 2679 C CA . ARG A 1 333 ? 23.024 -19.216 -20.712 1.00 64.50 333 ARG A CA 1
ATOM 2680 C C . ARG A 1 333 ? 24.489 -18.883 -20.965 1.00 64.50 333 ARG A C 1
ATOM 2682 O O . ARG A 1 333 ? 25.301 -19.795 -20.986 1.00 64.50 333 ARG A O 1
ATOM 2689 N N . ARG A 1 334 ? 24.854 -17.596 -20.988 1.00 60.31 334 ARG A N 1
ATOM 2690 C CA . ARG A 1 334 ? 26.250 -17.176 -21.203 1.00 60.31 334 ARG A CA 1
ATOM 2691 C C . ARG A 1 334 ? 27.201 -17.712 -20.133 1.00 60.31 334 ARG A C 1
ATOM 2693 O O . ARG A 1 334 ? 28.322 -18.093 -20.446 1.00 60.31 334 ARG A O 1
ATOM 2700 N N . ILE A 1 335 ? 26.761 -17.783 -18.873 1.00 53.88 335 ILE A N 1
ATOM 2701 C CA . ILE A 1 335 ? 27.550 -18.407 -17.800 1.00 53.88 335 ILE A CA 1
ATOM 2702 C C . ILE A 1 335 ? 27.775 -19.898 -18.085 1.00 53.88 335 ILE A C 1
ATOM 2704 O O . ILE A 1 335 ? 28.903 -20.366 -17.953 1.00 53.88 335 ILE A O 1
ATOM 2708 N N . LYS A 1 336 ? 26.734 -20.637 -18.498 1.00 59.72 336 LYS A N 1
ATOM 2709 C CA . LYS A 1 336 ? 26.859 -22.056 -18.871 1.00 59.72 336 LYS A CA 1
ATOM 2710 C C . LYS A 1 336 ? 27.791 -22.249 -20.065 1.00 59.72 336 LYS A C 1
ATOM 2712 O O . LYS A 1 336 ? 28.651 -23.121 -19.994 1.00 59.72 336 LYS A O 1
ATOM 2717 N N . ASP A 1 337 ? 27.677 -21.412 -21.090 1.00 62.91 337 ASP A N 1
ATOM 2718 C CA . ASP A 1 337 ? 28.504 -21.487 -22.299 1.00 62.91 337 ASP A CA 1
ATOM 2719 C C . ASP A 1 337 ? 29.992 -21.277 -21.965 1.00 62.91 337 ASP A C 1
ATOM 2721 O O . ASP A 1 337 ? 30.857 -22.032 -22.405 1.00 62.91 337 ASP A O 1
ATOM 2725 N N . VAL A 1 338 ? 30.295 -20.312 -21.091 1.00 55.41 338 VAL A N 1
ATOM 2726 C CA . VAL A 1 338 ? 31.658 -20.040 -20.608 1.00 55.41 338 VAL A CA 1
ATOM 2727 C C . VAL A 1 338 ? 32.196 -21.161 -19.712 1.00 55.41 338 VAL A C 1
ATOM 2729 O O . VAL A 1 338 ? 33.391 -21.466 -19.744 1.00 55.41 338 VAL A O 1
ATOM 2732 N N . SER A 1 339 ? 31.343 -21.778 -18.892 1.00 54.88 339 SER A N 1
ATOM 2733 C CA . SER A 1 339 ? 31.720 -22.935 -18.072 1.00 54.88 339 SER A CA 1
ATOM 2734 C C . SER A 1 339 ? 31.952 -24.199 -18.902 1.00 54.88 339 SER A C 1
ATOM 2736 O O . SER A 1 339 ? 32.786 -25.013 -18.525 1.00 54.88 339 SER A O 1
ATOM 2738 N N . GLN A 1 340 ? 31.256 -24.369 -20.027 1.00 55.06 340 GLN A N 1
ATOM 2739 C CA . GLN A 1 340 ? 31.447 -25.510 -20.925 1.00 55.06 340 GLN A CA 1
ATOM 2740 C C . GLN A 1 340 ? 32.678 -25.338 -21.826 1.00 55.06 340 GLN A C 1
ATOM 2742 O O . GLN A 1 340 ? 33.425 -26.298 -22.012 1.00 55.06 340 GLN A O 1
ATOM 2747 N N . SER A 1 341 ? 32.967 -24.124 -22.309 1.00 52.75 341 SER A N 1
ATOM 2748 C CA . SER A 1 341 ? 34.177 -23.861 -23.104 1.00 52.75 341 SER A CA 1
ATOM 2749 C C . SER A 1 341 ? 35.467 -24.054 -22.298 1.00 52.75 341 SER A C 1
ATOM 2751 O O . SER A 1 341 ? 36.413 -24.661 -22.788 1.00 52.75 341 SER A O 1
ATOM 2753 N N . THR A 1 342 ? 35.474 -23.662 -21.019 1.00 49.81 342 THR A N 1
ATOM 2754 C CA . THR A 1 342 ? 36.626 -23.886 -20.116 1.00 49.81 342 THR A CA 1
ATOM 2755 C C . THR A 1 342 ? 36.849 -25.350 -19.714 1.00 49.81 342 THR A C 1
ATOM 2757 O O . THR A 1 342 ? 37.946 -25.697 -19.277 1.00 49.81 342 THR A O 1
ATOM 2760 N N . VAL A 1 343 ? 35.845 -26.223 -19.854 1.00 48.41 343 VAL A N 1
ATOM 2761 C CA . VAL A 1 343 ? 35.991 -27.676 -19.645 1.00 48.41 343 VAL A CA 1
ATOM 2762 C C . VAL A 1 343 ? 36.526 -28.369 -20.903 1.00 48.41 343 VAL A C 1
ATOM 2764 O O . VAL A 1 343 ? 37.277 -29.336 -20.783 1.00 48.41 343 VAL A O 1
ATOM 2767 N N . ASN A 1 344 ? 36.208 -27.852 -22.092 1.00 44.22 344 ASN A N 1
ATOM 2768 C CA . ASN A 1 344 ? 36.696 -28.398 -23.360 1.00 44.22 344 ASN A CA 1
ATOM 2769 C C . ASN A 1 344 ? 38.135 -27.967 -23.694 1.00 44.22 344 ASN A C 1
ATOM 2771 O O . ASN A 1 344 ? 38.873 -28.774 -24.242 1.00 44.22 344 ASN A O 1
ATOM 2775 N N . GLU A 1 345 ? 38.591 -26.784 -23.265 1.00 45.12 345 GLU A N 1
ATOM 2776 C CA . GLU A 1 345 ? 40.011 -26.380 -23.384 1.00 45.12 345 GLU A CA 1
ATOM 2777 C C . GLU A 1 345 ? 40.972 -27.232 -22.529 1.00 45.12 345 GLU A C 1
ATOM 2779 O O . GLU A 1 345 ? 42.180 -27.208 -22.739 1.00 45.12 345 GLU A O 1
ATOM 2784 N N . LYS A 1 346 ? 40.464 -28.012 -21.562 1.00 44.59 346 LYS A N 1
ATOM 2785 C CA . LYS A 1 346 ? 41.274 -28.946 -20.756 1.00 44.59 346 LYS A CA 1
ATOM 2786 C C . LYS A 1 346 ? 41.328 -30.371 -21.312 1.00 44.59 346 LYS A C 1
ATOM 2788 O O . LYS A 1 346 ? 41.881 -31.251 -20.654 1.00 44.59 346 LYS A O 1
ATOM 2793 N N . LYS A 1 347 ? 40.761 -30.615 -22.493 1.00 41.94 347 LYS A N 1
ATOM 2794 C CA . LYS A 1 347 ? 40.846 -31.900 -23.191 1.00 41.94 347 LYS A CA 1
ATOM 2795 C C . LYS A 1 347 ? 41.536 -31.722 -24.540 1.00 41.94 347 LYS A C 1
ATOM 2797 O O . LYS A 1 347 ? 40.928 -31.980 -25.569 1.00 41.94 347 LYS A O 1
ATOM 2802 N N . ASP A 1 348 ? 42.806 -31.336 -24.503 1.00 38.09 348 ASP A N 1
ATOM 2803 C CA . ASP A 1 348 ? 43.734 -31.676 -25.581 1.00 38.09 348 ASP A CA 1
ATOM 2804 C C . ASP A 1 348 ? 44.643 -32.830 -25.117 1.00 38.09 348 ASP A C 1
ATOM 2806 O O . ASP A 1 348 ? 45.153 -32.785 -23.990 1.00 38.09 348 ASP A O 1
ATOM 2810 N N . PRO A 1 349 ? 44.812 -33.900 -25.918 1.00 47.34 349 PRO A N 1
ATOM 2811 C CA . PRO A 1 349 ? 45.510 -35.105 -25.506 1.00 47.34 349 PRO A CA 1
ATOM 2812 C C . PRO A 1 349 ? 46.972 -35.050 -25.954 1.00 47.34 349 PRO A C 1
ATOM 2814 O O . PRO A 1 349 ? 47.297 -35.377 -27.090 1.00 47.34 349 PRO A O 1
ATOM 2817 N N . LEU A 1 350 ? 47.881 -34.732 -25.037 1.00 38.12 350 LEU A N 1
ATOM 2818 C CA . LEU A 1 350 ? 49.269 -35.170 -25.159 1.00 38.12 350 LEU A CA 1
ATOM 2819 C C . LEU A 1 350 ? 49.670 -35.839 -23.851 1.00 38.12 350 LEU A C 1
ATOM 2821 O O . LEU A 1 350 ? 49.851 -35.202 -22.816 1.00 38.12 350 LEU A O 1
ATOM 2825 N N . GLY A 1 351 ? 49.718 -37.168 -23.908 1.00 36.88 351 GLY A N 1
ATOM 2826 C CA . GLY A 1 351 ? 50.262 -37.988 -22.843 1.00 36.88 351 GLY A CA 1
ATOM 2827 C C . GLY A 1 351 ? 51.780 -37.865 -22.779 1.00 36.88 351 GLY A C 1
ATOM 2828 O O . GLY A 1 351 ? 52.430 -37.701 -23.803 1.00 36.88 351 GLY A O 1
ATOM 2829 N N . ILE A 1 352 ? 52.319 -37.996 -21.571 1.00 35.69 352 ILE A N 1
ATOM 2830 C CA . ILE A 1 352 ? 53.390 -38.932 -21.218 1.00 35.69 352 ILE A CA 1
ATOM 2831 C C . ILE A 1 352 ? 53.341 -39.126 -19.696 1.00 35.69 352 ILE A C 1
ATOM 2833 O O . ILE A 1 352 ? 52.992 -38.230 -18.929 1.00 35.69 352 ILE A O 1
ATOM 2837 N N . GLN A 1 353 ? 53.593 -40.373 -19.315 1.00 34.59 353 GLN A N 1
ATOM 2838 C CA . GLN A 1 353 ? 53.557 -40.953 -17.980 1.00 34.59 353 GLN A CA 1
ATOM 2839 C C . GLN A 1 353 ? 54.622 -40.361 -17.050 1.00 34.59 353 GLN A C 1
ATOM 2841 O O . GLN A 1 353 ? 55.758 -40.196 -17.470 1.00 34.59 353 GLN A O 1
ATOM 2846 N N . GLU A 1 354 ? 54.314 -40.278 -15.755 1.00 30.12 354 GLU A N 1
ATOM 2847 C CA . GLU A 1 354 ? 55.133 -40.992 -14.773 1.00 30.12 354 GLU A CA 1
ATOM 2848 C C . GLU A 1 354 ? 54.344 -41.327 -13.501 1.00 30.12 354 GLU A C 1
ATOM 2850 O O . GLU A 1 354 ? 53.519 -40.560 -13.005 1.00 30.12 354 GLU A O 1
ATOM 2855 N N . ARG A 1 355 ? 54.569 -42.552 -13.022 1.00 33.12 355 ARG A N 1
ATOM 2856 C CA . ARG A 1 355 ? 54.002 -43.133 -11.806 1.00 33.12 355 ARG A CA 1
ATOM 2857 C C . ARG A 1 355 ? 54.860 -42.720 -10.611 1.00 33.12 355 ARG A C 1
ATOM 2859 O O . ARG A 1 355 ? 56.051 -42.999 -10.616 1.00 33.12 355 ARG A O 1
ATOM 2866 N N . SER A 1 356 ? 54.235 -42.337 -9.503 1.00 27.61 356 SER A N 1
ATOM 2867 C CA . SER A 1 356 ? 54.653 -42.882 -8.209 1.00 27.61 356 SER A CA 1
ATOM 2868 C C . SER A 1 356 ? 53.447 -43.071 -7.288 1.00 27.61 356 SER A C 1
ATOM 2870 O O . SER A 1 356 ? 52.543 -42.245 -7.182 1.00 27.61 356 SER A O 1
ATOM 2872 N N . LYS A 1 357 ? 53.392 -44.274 -6.720 1.00 29.61 357 LYS A N 1
ATOM 2873 C CA . LYS A 1 357 ? 52.422 -44.741 -5.732 1.00 29.61 357 LYS A CA 1
ATOM 2874 C C . LYS A 1 357 ? 52.766 -44.096 -4.388 1.00 29.61 357 LYS A C 1
ATOM 2876 O O . LYS A 1 357 ? 53.941 -44.099 -4.063 1.00 29.61 357 LYS A O 1
ATOM 2881 N N . PHE A 1 358 ? 51.778 -43.704 -3.581 1.00 25.33 358 PHE A N 1
ATOM 2882 C CA . PHE A 1 358 ? 51.682 -44.155 -2.183 1.00 25.33 358 PHE A CA 1
ATOM 2883 C C . PHE A 1 358 ? 50.292 -43.869 -1.575 1.00 25.33 358 PHE A C 1
ATOM 2885 O O . PHE A 1 358 ? 49.825 -42.739 -1.521 1.00 25.33 358 PHE A O 1
ATOM 2892 N N . GLN A 1 359 ? 49.666 -44.982 -1.187 1.00 25.64 359 GLN A N 1
ATOM 2893 C CA . GLN A 1 359 ? 48.741 -45.273 -0.085 1.00 25.64 359 GLN A CA 1
ATOM 2894 C C . GLN A 1 359 ? 47.609 -44.315 0.328 1.00 25.64 359 GLN A C 1
ATOM 2896 O O . GLN A 1 359 ? 47.781 -43.228 0.866 1.00 25.64 359 GLN A O 1
ATOM 2901 N N . THR A 1 360 ? 46.421 -44.901 0.210 1.00 26.58 360 THR A N 1
ATOM 2902 C CA . THR A 1 360 ? 45.171 -44.664 0.925 1.00 26.58 360 THR A CA 1
ATOM 2903 C C . THR A 1 360 ? 45.362 -44.621 2.445 1.00 26.58 360 THR A C 1
ATOM 2905 O O . THR A 1 360 ? 45.818 -45.592 3.043 1.00 26.58 360 THR A O 1
ATOM 2908 N N . ALA A 1 361 ? 44.890 -43.547 3.078 1.00 24.12 361 ALA A N 1
ATOM 2909 C CA . ALA A 1 361 ? 44.491 -43.548 4.480 1.00 24.12 361 ALA A CA 1
ATOM 2910 C C . ALA A 1 361 ? 43.137 -42.834 4.603 1.00 24.12 361 ALA A C 1
ATOM 2912 O O . ALA A 1 361 ? 42.970 -41.687 4.190 1.00 24.12 361 ALA A O 1
ATOM 2913 N N . HIS A 1 362 ? 42.153 -43.566 5.121 1.00 26.67 362 HIS A N 1
ATOM 2914 C CA . HIS A 1 362 ? 40.827 -43.078 5.479 1.00 26.67 362 HIS A CA 1
ATOM 2915 C C . HIS A 1 362 ? 40.921 -41.992 6.553 1.00 26.67 362 HIS A C 1
ATOM 2917 O O . HIS A 1 362 ? 41.479 -42.278 7.599 1.00 26.67 362 HIS A O 1
ATOM 2923 N N . PHE A 1 363 ? 40.302 -40.824 6.344 1.00 23.31 363 PHE A N 1
ATOM 2924 C CA . PHE A 1 363 ? 39.714 -40.001 7.413 1.00 23.31 363 PHE A CA 1
ATOM 2925 C C . PHE A 1 363 ? 38.697 -38.998 6.827 1.00 23.31 363 PHE A C 1
ATOM 2927 O O . PHE A 1 363 ? 39.033 -38.098 6.063 1.00 23.31 363 PHE A O 1
ATOM 2934 N N . LEU A 1 364 ? 37.432 -39.155 7.217 1.00 22.89 364 LEU A N 1
ATOM 2935 C CA . LEU A 1 364 ? 36.440 -38.084 7.388 1.00 22.89 364 LEU A CA 1
ATOM 2936 C C . LEU A 1 364 ? 36.192 -37.979 8.911 1.00 22.89 364 LEU A C 1
ATOM 2938 O O . LEU A 1 364 ? 36.434 -38.978 9.592 1.00 22.89 364 LEU A O 1
ATOM 2942 N N . PRO A 1 365 ? 35.630 -36.888 9.472 1.00 31.30 365 PRO A N 1
ATOM 2943 C CA . PRO A 1 365 ? 35.212 -35.630 8.849 1.00 31.30 365 PRO A CA 1
ATOM 2944 C C . PRO A 1 365 ? 35.725 -34.372 9.591 1.00 31.30 365 PRO A C 1
ATOM 2946 O O . PRO A 1 365 ? 35.882 -34.359 10.808 1.00 31.30 365 PRO A O 1
ATOM 2949 N N . ALA A 1 366 ? 35.844 -33.246 8.887 1.00 24.20 366 ALA A N 1
ATOM 2950 C CA . ALA A 1 366 ? 35.774 -31.932 9.527 1.00 24.20 366 ALA A CA 1
ATOM 2951 C C . ALA A 1 366 ? 34.947 -30.985 8.655 1.00 24.20 366 ALA A C 1
ATOM 2953 O O . ALA A 1 366 ? 35.424 -30.379 7.699 1.00 24.20 366 ALA A O 1
ATOM 2954 N N . PHE A 1 367 ? 33.666 -30.883 9.004 1.00 27.36 367 PHE A N 1
ATOM 2955 C CA . PHE A 1 367 ? 32.821 -29.758 8.634 1.00 27.36 367 PHE A CA 1
ATOM 2956 C C . PHE A 1 367 ? 33.472 -28.471 9.157 1.00 27.36 367 PHE A C 1
ATOM 2958 O O . PHE A 1 367 ? 33.550 -28.266 10.367 1.00 27.36 367 PHE A O 1
ATOM 2965 N N . GLN A 1 368 ? 33.887 -27.576 8.263 1.00 25.83 368 GLN A N 1
ATOM 2966 C CA . GLN A 1 368 ? 34.109 -26.180 8.621 1.00 25.83 368 GLN A CA 1
ATOM 2967 C C . GLN A 1 368 ? 33.140 -25.279 7.860 1.00 25.83 368 GLN A C 1
ATOM 2969 O O . GLN A 1 368 ? 33.129 -25.181 6.634 1.00 25.83 368 GLN A O 1
ATOM 2974 N N . ASN A 1 369 ? 32.302 -24.631 8.664 1.00 26.86 369 ASN A N 1
ATOM 2975 C CA . ASN A 1 369 ? 31.391 -23.555 8.322 1.00 26.86 369 ASN A CA 1
ATOM 2976 C C . ASN A 1 369 ? 32.095 -22.446 7.526 1.00 26.86 369 ASN A C 1
ATOM 2978 O O . ASN A 1 369 ? 32.808 -21.625 8.103 1.00 26.86 369 ASN A O 1
ATOM 2982 N N . THR A 1 370 ? 31.791 -22.311 6.237 1.00 27.59 370 THR A N 1
ATOM 2983 C CA . THR A 1 370 ? 31.942 -21.017 5.562 1.00 27.59 370 THR A CA 1
ATOM 2984 C C . THR A 1 370 ? 30.733 -20.154 5.918 1.00 27.59 370 THR A C 1
ATOM 2986 O O . THR A 1 370 ? 29.675 -20.202 5.293 1.00 27.59 370 THR A O 1
ATOM 2989 N N . ARG A 1 371 ? 30.872 -19.366 6.991 1.00 26.33 371 ARG A N 1
ATOM 2990 C CA . ARG A 1 371 ? 29.911 -18.313 7.339 1.00 26.33 371 ARG A CA 1
ATOM 2991 C C . ARG A 1 371 ? 29.824 -17.318 6.180 1.00 26.33 371 ARG A C 1
ATOM 2993 O O . ARG A 1 371 ? 30.787 -16.623 5.871 1.00 26.33 371 ARG A O 1
ATOM 3000 N N . THR A 1 372 ? 28.654 -17.222 5.557 1.00 31.48 372 THR A N 1
ATOM 3001 C CA . THR A 1 372 ? 28.305 -16.098 4.685 1.00 31.48 372 THR A CA 1
ATOM 3002 C C . THR A 1 372 ? 28.031 -14.886 5.578 1.00 31.48 372 THR A C 1
ATOM 3004 O O . THR A 1 372 ? 26.942 -14.743 6.129 1.00 31.48 372 THR A O 1
ATOM 3007 N N . THR A 1 373 ? 29.031 -14.034 5.795 1.00 26.52 373 THR A N 1
ATOM 3008 C CA . THR A 1 373 ? 28.865 -12.829 6.617 1.00 26.52 373 THR A CA 1
ATOM 3009 C C . THR A 1 373 ? 28.199 -11.731 5.788 1.00 26.52 373 THR A C 1
ATOM 3011 O O . THR A 1 373 ? 28.831 -11.111 4.935 1.00 26.52 373 THR A O 1
ATOM 3014 N N . VAL A 1 374 ? 26.915 -11.465 6.037 1.00 27.17 374 VAL A N 1
ATOM 3015 C CA . VAL A 1 374 ? 26.258 -10.224 5.597 1.00 27.17 374 VAL A CA 1
ATOM 3016 C C . VAL A 1 374 ? 26.673 -9.128 6.580 1.00 27.17 374 VAL A C 1
ATOM 3018 O O . VAL A 1 374 ? 26.046 -8.941 7.618 1.00 27.17 374 VAL A O 1
ATOM 3021 N N . GLY A 1 375 ? 27.794 -8.463 6.305 1.00 24.02 375 GLY A N 1
ATOM 3022 C CA . GLY A 1 375 ? 28.269 -7.332 7.102 1.00 24.02 375 GLY A CA 1
ATOM 3023 C C . GLY A 1 375 ? 27.665 -6.017 6.611 1.00 24.02 375 GLY A C 1
ATOM 3024 O O . GLY A 1 375 ? 27.828 -5.668 5.442 1.00 24.02 375 GLY A O 1
ATOM 3025 N N . TYR A 1 376 ? 27.000 -5.280 7.500 1.00 24.22 376 TYR A N 1
ATOM 3026 C CA . TYR A 1 376 ? 26.658 -3.874 7.288 1.00 24.22 376 TYR A CA 1
ATOM 3027 C C . TYR A 1 376 ? 27.863 -3.024 7.697 1.00 24.22 376 TYR A C 1
ATOM 3029 O O . TYR A 1 376 ? 28.207 -2.984 8.874 1.00 24.22 376 TYR A O 1
ATOM 3037 N N . TRP A 1 377 ? 28.502 -2.351 6.744 1.00 23.14 377 TRP A N 1
ATOM 3038 C CA . TRP A 1 377 ? 29.557 -1.380 7.035 1.00 23.14 377 TRP A CA 1
ATOM 3039 C C . TRP A 1 377 ? 29.006 0.027 6.811 1.00 23.14 377 TRP A C 1
ATOM 3041 O O . TRP A 1 377 ? 28.501 0.337 5.735 1.00 23.14 377 TRP A O 1
ATOM 3051 N N . LYS A 1 378 ? 29.076 0.871 7.846 1.00 23.20 378 LYS A N 1
ATOM 3052 C CA . LYS A 1 378 ? 28.791 2.306 7.762 1.00 23.20 378 LYS A CA 1
ATOM 3053 C C . LYS A 1 378 ? 30.097 3.000 7.382 1.00 23.20 378 LYS A C 1
ATOM 3055 O O . LYS A 1 378 ? 31.025 3.023 8.184 1.00 23.20 378 LYS A O 1
ATOM 3060 N N . MET A 1 379 ? 30.189 3.519 6.161 1.00 22.69 379 MET A N 1
ATOM 3061 C CA . MET A 1 379 ? 31.322 4.346 5.749 1.00 22.69 379 MET A CA 1
ATOM 3062 C C . MET A 1 379 ? 31.122 5.760 6.306 1.00 22.69 379 MET A C 1
ATOM 3064 O O . MET A 1 379 ? 30.156 6.433 5.952 1.00 22.69 379 MET A O 1
ATOM 3068 N N . THR A 1 380 ? 32.013 6.201 7.193 1.00 22.42 380 THR A N 1
ATOM 3069 C CA . THR A 1 380 ? 32.080 7.596 7.649 1.00 22.42 380 THR A CA 1
ATOM 3070 C C . THR A 1 380 ? 33.193 8.278 6.864 1.00 22.42 380 THR A C 1
ATOM 3072 O O . THR A 1 380 ? 34.358 7.929 7.028 1.00 22.42 380 THR A O 1
ATOM 3075 N N . ILE A 1 381 ? 32.847 9.231 5.999 1.00 25.02 381 ILE A N 1
ATOM 3076 C CA . ILE A 1 381 ? 33.831 10.073 5.312 1.00 25.02 381 ILE A CA 1
ATOM 3077 C C . ILE A 1 381 ? 34.085 11.286 6.214 1.00 25.02 381 ILE A C 1
ATOM 3079 O O . ILE A 1 381 ? 33.201 12.121 6.388 1.00 25.02 381 ILE A O 1
ATOM 3083 N N . GLN A 1 382 ? 35.269 11.362 6.827 1.00 22.30 382 GLN A N 1
ATOM 3084 C CA . GLN A 1 382 ? 35.740 12.571 7.507 1.00 22.30 382 GLN A CA 1
ATOM 3085 C C . GLN A 1 382 ? 36.353 13.513 6.470 1.00 22.30 382 GLN A C 1
ATOM 3087 O O . GLN A 1 382 ? 37.398 13.217 5.896 1.00 22.30 382 GLN A O 1
ATOM 3092 N N . SER A 1 383 ? 35.714 14.658 6.235 1.00 27.09 383 SER A N 1
ATOM 3093 C CA . SER A 1 383 ? 36.328 15.769 5.512 1.00 27.09 383 SER A CA 1
ATOM 3094 C C . SER A 1 383 ? 37.088 16.650 6.504 1.00 27.09 383 SER A C 1
ATOM 3096 O O . SER A 1 383 ? 36.477 17.382 7.283 1.00 27.09 383 SER A O 1
ATOM 3098 N N . ASN A 1 384 ? 38.417 16.584 6.474 1.00 24.03 384 ASN A N 1
ATOM 3099 C CA . ASN A 1 384 ? 39.268 17.578 7.117 1.00 24.03 384 ASN A CA 1
ATOM 3100 C C . ASN A 1 384 ? 39.416 18.782 6.182 1.00 24.03 384 ASN A C 1
ATOM 3102 O O . ASN A 1 384 ? 40.018 18.664 5.119 1.00 24.03 384 ASN A O 1
ATOM 3106 N N . SER A 1 385 ? 38.936 19.949 6.603 1.00 29.62 385 SER A N 1
ATOM 3107 C CA . SER A 1 385 ? 39.402 21.228 6.065 1.00 29.62 385 SER A CA 1
ATOM 3108 C C . SER A 1 385 ? 39.561 22.224 7.210 1.00 29.62 385 SER A C 1
ATOM 3110 O O . SER A 1 385 ? 38.580 22.710 7.771 1.00 29.62 385 SER A O 1
ATOM 3112 N N . LYS A 1 386 ? 40.820 22.487 7.573 1.00 27.98 386 LYS A N 1
ATOM 3113 C CA . LYS A 1 386 ? 41.247 23.626 8.389 1.00 27.98 386 LYS A CA 1
ATOM 3114 C C . LYS A 1 386 ? 41.583 24.791 7.455 1.00 27.98 386 LYS A C 1
ATOM 3116 O O . LYS A 1 386 ? 42.422 24.584 6.592 1.00 27.98 386 LYS A O 1
ATOM 3121 N N . THR A 1 387 ? 41.002 25.965 7.711 1.00 29.84 387 THR A N 1
ATOM 3122 C CA . THR A 1 387 ? 41.548 27.332 7.492 1.00 29.84 387 THR A CA 1
ATOM 3123 C C . THR A 1 387 ? 40.541 28.327 8.103 1.00 29.84 387 THR A C 1
ATOM 3125 O O . THR A 1 387 ? 39.420 28.418 7.612 1.00 29.84 387 THR A O 1
ATOM 3128 N N . SER A 1 388 ? 40.742 28.790 9.350 1.00 27.56 388 SER A N 1
ATOM 3129 C CA . SER A 1 388 ? 41.104 30.178 9.762 1.00 27.56 388 SER A CA 1
ATOM 3130 C C . SER A 1 388 ? 40.540 31.291 8.852 1.00 27.56 388 SER A C 1
ATOM 3132 O O . SER A 1 388 ? 40.946 31.374 7.700 1.00 27.56 388 SER A O 1
ATOM 3134 N N . ALA A 1 389 ? 39.487 32.027 9.233 1.00 29.66 389 ALA A N 1
ATOM 3135 C CA . ALA A 1 389 ? 39.392 33.142 10.203 1.00 29.66 389 ALA A CA 1
ATOM 3136 C C . ALA A 1 389 ? 39.863 34.508 9.648 1.00 29.66 389 ALA A C 1
ATOM 3138 O O . ALA A 1 389 ? 41.055 34.663 9.406 1.00 29.66 389 ALA A O 1
ATOM 3139 N N . ALA A 1 390 ? 38.921 35.459 9.483 1.00 27.70 390 ALA A N 1
ATOM 3140 C CA . ALA A 1 390 ? 38.948 36.847 10.000 1.00 27.70 390 ALA A CA 1
ATOM 3141 C C . ALA A 1 390 ? 37.899 37.767 9.305 1.00 27.70 390 ALA A C 1
ATOM 3143 O O . ALA A 1 390 ? 38.024 38.085 8.128 1.00 27.70 390 ALA A O 1
ATOM 3144 N N . ASP A 1 391 ? 36.855 38.112 10.071 1.00 30.83 391 ASP A N 1
ATOM 3145 C CA . ASP A 1 391 ? 36.323 39.445 10.440 1.00 30.83 391 ASP A CA 1
ATOM 3146 C C . ASP A 1 391 ? 35.826 40.553 9.467 1.00 30.83 391 ASP A C 1
ATOM 3148 O O . ASP A 1 391 ? 36.528 41.003 8.571 1.00 30.83 391 ASP A O 1
ATOM 3152 N N . HIS A 1 392 ? 34.629 41.060 9.859 1.00 27.42 392 HIS A N 1
ATOM 3153 C CA . HIS A 1 392 ? 34.012 42.417 9.815 1.00 27.42 392 HIS A CA 1
ATOM 3154 C C . HIS A 1 392 ? 33.825 43.148 8.452 1.00 27.42 392 HIS A C 1
ATOM 3156 O O . HIS A 1 392 ? 34.655 43.050 7.569 1.00 27.42 392 HIS A O 1
ATOM 3162 N N . HIS A 1 393 ? 32.763 43.914 8.127 1.00 27.09 393 HIS A N 1
ATOM 3163 C CA . HIS A 1 393 ? 31.830 44.785 8.866 1.00 27.09 393 HIS A CA 1
ATOM 3164 C C . HIS A 1 393 ? 30.492 45.003 8.088 1.00 27.09 393 HIS A C 1
ATOM 3166 O O . HIS A 1 393 ? 30.357 44.650 6.921 1.00 27.09 393 HIS A O 1
ATOM 3172 N N . HIS A 1 394 ? 29.526 45.627 8.779 1.00 27.44 394 HIS A N 1
ATOM 3173 C CA . HIS A 1 394 ? 28.189 46.139 8.396 1.00 27.44 394 HIS A CA 1
ATOM 3174 C C . HIS A 1 394 ? 28.042 46.921 7.059 1.00 27.44 394 HIS A C 1
ATOM 3176 O O . HIS A 1 394 ? 28.952 47.645 6.680 1.00 27.44 394 HIS A O 1
ATOM 3182 N N . VAL A 1 395 ? 26.828 46.922 6.459 1.00 26.58 395 VAL A N 1
ATOM 3183 C CA . VAL A 1 395 ? 25.848 48.056 6.353 1.00 26.58 395 VAL A CA 1
ATOM 3184 C C . VAL A 1 395 ? 24.701 47.734 5.350 1.00 26.58 395 VAL A C 1
ATOM 3186 O O . VAL A 1 395 ? 24.896 47.062 4.345 1.00 26.58 395 VAL A O 1
ATOM 3189 N N . ASN A 1 396 ? 23.496 48.219 5.689 1.00 27.20 396 ASN A N 1
ATOM 3190 C CA . ASN A 1 396 ? 22.186 48.192 5.005 1.00 27.20 396 ASN A CA 1
ATOM 3191 C C . ASN A 1 396 ? 22.141 48.710 3.548 1.00 27.20 396 ASN A C 1
ATOM 3193 O O . ASN A 1 396 ? 22.892 49.619 3.217 1.00 27.20 396 ASN A O 1
ATOM 3197 N N . LEU A 1 397 ? 21.117 48.302 2.769 1.00 26.67 397 LEU A N 1
ATOM 3198 C CA . LEU A 1 397 ? 20.054 49.203 2.253 1.00 26.67 397 LEU A CA 1
ATOM 3199 C C . LEU A 1 397 ? 18.972 48.493 1.407 1.00 26.67 397 LEU A C 1
ATOM 3201 O O . LEU A 1 397 ? 19.219 47.517 0.704 1.00 26.67 397 LEU A O 1
ATOM 3205 N N . LEU A 1 398 ? 17.757 49.035 1.527 1.00 28.03 398 LEU A N 1
ATOM 3206 C CA . LEU A 1 398 ? 16.511 48.737 0.812 1.00 28.03 398 LEU A CA 1
ATOM 3207 C C . LEU A 1 398 ? 16.548 49.136 -0.681 1.00 28.03 398 LEU A C 1
ATOM 3209 O O . LEU A 1 398 ? 17.156 50.150 -1.004 1.00 28.03 398 LEU A O 1
ATOM 3213 N N . ASN A 1 399 ? 15.785 48.458 -1.557 1.00 26.56 399 ASN A N 1
ATOM 3214 C CA . ASN A 1 399 ? 14.464 48.902 -2.072 1.00 26.56 399 ASN A CA 1
ATOM 3215 C C . ASN A 1 399 ? 14.039 48.213 -3.395 1.00 26.56 399 ASN A C 1
ATOM 3217 O O . ASN A 1 399 ? 14.810 48.109 -4.337 1.00 26.56 399 ASN A O 1
ATOM 3221 N N . GLN A 1 400 ? 12.766 47.790 -3.399 1.00 27.78 400 GLN A N 1
ATOM 3222 C CA . GLN A 1 400 ? 11.714 47.875 -4.435 1.00 27.78 400 GLN A CA 1
ATOM 3223 C C . GLN A 1 400 ? 12.068 47.833 -5.940 1.00 27.78 400 GLN A C 1
ATOM 3225 O O . GLN A 1 400 ? 12.776 48.695 -6.438 1.00 27.78 400 GLN A O 1
ATOM 3230 N N . ALA A 1 401 ? 11.374 46.979 -6.708 1.00 27.02 401 ALA A N 1
ATOM 3231 C CA . ALA A 1 401 ? 10.206 47.394 -7.509 1.00 27.02 401 ALA A CA 1
ATOM 3232 C C . ALA A 1 401 ? 9.636 46.251 -8.377 1.00 27.02 401 ALA A C 1
ATOM 3234 O O . ALA A 1 401 ? 10.311 45.302 -8.764 1.00 27.02 401 ALA A O 1
ATOM 3235 N N . SER A 1 402 ? 8.339 46.387 -8.623 1.00 28.44 402 SER A N 1
ATOM 3236 C CA . SER A 1 402 ? 7.356 45.467 -9.188 1.00 28.44 402 SER A CA 1
ATOM 3237 C C . SER A 1 402 ? 7.440 45.274 -10.709 1.00 28.44 402 SER A C 1
ATOM 3239 O O . SER A 1 402 ? 7.827 46.185 -11.430 1.00 28.44 402 SER A O 1
ATOM 3241 N N . SER A 1 403 ? 6.890 44.168 -11.219 1.00 28.30 403 SER A N 1
ATOM 3242 C CA . SER A 1 403 ? 6.034 44.223 -12.415 1.00 28.30 403 SER A CA 1
ATOM 3243 C C . SER A 1 403 ? 5.034 43.066 -12.439 1.00 28.30 403 SER A C 1
ATOM 3245 O O . SER A 1 403 ? 5.321 41.929 -12.070 1.00 28.30 403 SER A O 1
ATOM 3247 N N . THR A 1 404 ? 3.810 43.427 -12.798 1.00 29.00 404 THR A N 1
ATOM 3248 C CA . THR A 1 404 ? 2.594 42.627 -12.870 1.00 29.00 404 THR A CA 1
ATOM 3249 C C . THR A 1 404 ? 2.385 42.138 -14.300 1.00 29.00 404 THR A C 1
ATOM 3251 O O . THR A 1 404 ? 2.483 42.928 -15.231 1.00 29.00 404 THR A O 1
ATOM 3254 N N . HIS A 1 405 ? 1.973 40.882 -14.484 1.00 30.77 405 HIS A N 1
ATOM 3255 C CA . HIS A 1 405 ? 1.155 40.513 -15.638 1.00 30.77 405 HIS A CA 1
ATOM 3256 C C . HIS A 1 405 ? 0.070 39.505 -15.257 1.00 30.77 405 HIS A C 1
ATOM 3258 O O . HIS A 1 405 ? 0.301 38.499 -14.591 1.00 30.77 405 HIS A O 1
ATOM 3264 N N . SER A 1 406 ? -1.139 39.877 -15.668 1.00 29.09 406 SER A N 1
ATOM 3265 C CA . SER A 1 406 ? -2.423 39.209 -15.506 1.00 29.09 406 SER A CA 1
ATOM 3266 C C . SER A 1 406 ? -2.562 38.070 -16.517 1.00 29.09 406 SER A C 1
ATOM 3268 O O . SER A 1 406 ? -2.364 38.283 -17.713 1.00 29.09 406 SER A O 1
ATOM 3270 N N . ALA A 1 407 ? -2.957 36.884 -16.051 1.00 31.09 407 ALA A N 1
ATOM 3271 C CA . ALA A 1 407 ? -3.522 35.835 -16.891 1.00 31.09 407 ALA A CA 1
ATOM 3272 C C . ALA A 1 407 ? -4.651 35.112 -16.140 1.00 31.09 407 ALA A C 1
ATOM 3274 O O . ALA A 1 407 ? -4.627 34.960 -14.920 1.00 31.09 407 ALA A O 1
ATOM 3275 N N . LYS A 1 408 ? -5.675 34.758 -16.914 1.00 30.25 408 LYS A N 1
ATOM 3276 C CA . LYS A 1 408 ? -7.056 34.457 -16.530 1.00 30.25 408 LYS A CA 1
ATOM 3277 C C . LYS A 1 408 ? -7.204 33.192 -15.669 1.00 30.25 408 LYS A C 1
ATOM 3279 O O . LYS A 1 408 ? -6.513 32.200 -15.865 1.00 30.25 408 LYS A O 1
ATOM 3284 N N . ASN A 1 409 ? -8.162 33.269 -14.744 1.00 29.41 409 ASN A N 1
ATOM 3285 C CA . ASN A 1 409 ? -8.512 32.272 -13.735 1.00 29.41 409 ASN A CA 1
ATOM 3286 C C . ASN A 1 409 ? -9.136 30.996 -14.323 1.00 29.41 409 ASN A C 1
ATOM 3288 O O . ASN A 1 409 ? -10.224 31.044 -14.894 1.00 29.41 409 ASN A O 1
ATOM 3292 N N . THR A 1 410 ? -8.511 29.858 -14.028 1.00 30.58 410 THR A N 1
ATOM 3293 C CA . THR A 1 410 ? -9.146 28.533 -13.956 1.00 30.58 410 THR A CA 1
ATOM 3294 C C . THR A 1 410 ? -9.126 28.125 -12.476 1.00 30.58 410 THR A C 1
ATOM 3296 O O . THR A 1 410 ? -8.069 28.262 -11.853 1.00 30.58 410 THR A O 1
ATOM 3299 N N . PRO A 1 411 ? -10.235 27.683 -11.849 1.00 28.64 411 PRO A N 1
ATOM 3300 C CA . PRO A 1 411 ? -10.234 27.391 -10.419 1.00 28.64 411 PRO A CA 1
ATOM 3301 C C . PRO A 1 411 ? -9.424 26.119 -10.138 1.00 28.64 411 PRO A C 1
ATOM 3303 O O . PRO A 1 411 ? -9.883 25.002 -10.355 1.00 28.64 411 PRO A O 1
ATOM 3306 N N . LEU A 1 412 ? -8.199 26.303 -9.646 1.00 32.53 412 LEU A N 1
ATOM 3307 C CA . LEU A 1 412 ? -7.406 25.251 -9.020 1.00 32.53 412 LEU A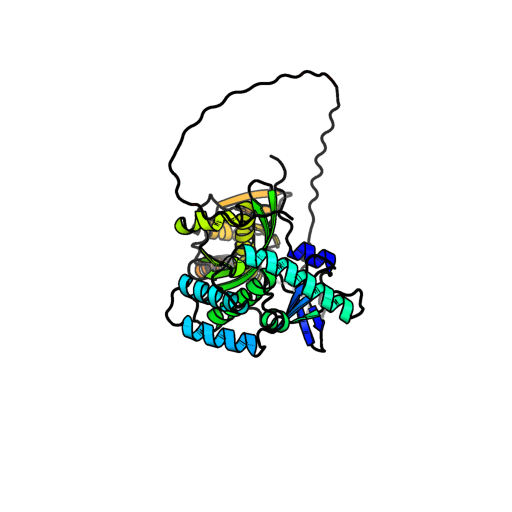 CA 1
ATOM 3308 C C . LEU A 1 412 ? -8.077 24.869 -7.697 1.00 32.53 412 LEU A C 1
ATOM 3310 O O . LEU A 1 412 ? -8.185 25.700 -6.791 1.00 32.53 412 LEU A O 1
ATOM 3314 N N . LEU A 1 413 ? -8.501 23.609 -7.581 1.00 35.09 413 LEU A N 1
ATOM 3315 C CA . LEU A 1 413 ? -8.838 22.975 -6.309 1.00 35.09 413 LEU A CA 1
ATOM 3316 C C . LEU A 1 413 ? -7.608 23.066 -5.397 1.00 35.09 413 LEU A C 1
ATOM 3318 O O . LEU A 1 413 ? -6.651 22.306 -5.532 1.00 35.09 413 LEU A O 1
ATOM 3322 N N . ARG A 1 414 ? -7.599 24.049 -4.492 1.00 33.56 414 ARG A N 1
ATOM 3323 C CA . ARG A 1 414 ? -6.577 24.139 -3.452 1.00 33.56 414 ARG A CA 1
ATOM 3324 C C . ARG A 1 414 ? -6.796 22.986 -2.471 1.00 33.56 414 ARG A C 1
ATOM 3326 O O . ARG A 1 414 ? -7.905 22.861 -1.953 1.00 33.56 414 ARG A O 1
ATOM 3333 N N . PRO A 1 415 ? -5.766 22.190 -2.149 1.00 36.38 415 PRO A N 1
ATOM 3334 C CA . PRO A 1 415 ? -5.842 21.302 -1.002 1.00 36.38 415 PRO A CA 1
ATOM 3335 C C . PRO A 1 415 ? -6.105 22.126 0.273 1.00 36.38 415 PRO A C 1
ATOM 3337 O O . PRO A 1 415 ? -5.575 23.237 0.419 1.00 36.38 415 PRO A O 1
ATOM 3340 N N . PRO A 1 416 ? -6.932 21.613 1.196 1.00 35.50 416 PRO A N 1
ATOM 3341 C CA . PRO A 1 416 ? -7.375 22.342 2.371 1.00 35.50 416 PRO A CA 1
ATOM 3342 C C . PRO A 1 416 ? -6.257 22.356 3.409 1.00 35.50 416 PRO A C 1
ATOM 3344 O O . PRO A 1 416 ? -6.144 21.474 4.254 1.00 35.50 416 PRO A O 1
ATOM 3347 N N . PHE A 1 417 ? -5.391 23.359 3.338 1.00 42.72 417 PHE A N 1
ATOM 3348 C CA . PHE A 1 417 ? -4.354 23.573 4.340 1.00 42.72 417 PHE A CA 1
ATOM 3349 C C . PHE A 1 417 ? -4.742 24.734 5.255 1.00 42.72 417 PHE A C 1
ATOM 3351 O O . PHE A 1 417 ? -4.275 25.859 5.089 1.00 42.72 417 PHE A O 1
ATOM 3358 N N . GLY A 1 418 ? -5.585 24.436 6.245 1.00 29.09 418 GLY A N 1
ATOM 3359 C CA . GLY A 1 418 ? -5.607 25.173 7.508 1.00 29.09 418 GLY A CA 1
ATOM 3360 C C . GLY A 1 418 ? -4.487 24.646 8.411 1.00 29.09 418 GLY A C 1
ATOM 3361 O O . GLY A 1 418 ? -4.349 23.436 8.584 1.00 29.09 418 GLY A O 1
ATOM 3362 N N . ARG A 1 419 ? -3.641 25.541 8.930 1.00 29.72 419 ARG A N 1
ATOM 3363 C CA . ARG A 1 419 ? -2.692 25.234 10.016 1.00 29.72 419 ARG A CA 1
ATOM 3364 C C . ARG A 1 419 ? -3.446 25.120 11.356 1.00 29.72 419 ARG A C 1
ATOM 3366 O O . ARG A 1 419 ? -4.529 25.695 11.443 1.00 29.72 419 ARG A O 1
ATOM 3373 N N . PRO A 1 420 ? -2.892 24.398 12.352 1.00 36.00 420 PRO A N 1
ATOM 3374 C CA . PRO A 1 420 ? -3.404 24.405 13.724 1.00 36.00 420 PRO A CA 1
ATOM 3375 C C . PRO A 1 420 ? -3.404 25.801 14.347 1.00 36.00 420 PRO A C 1
ATOM 3377 O O . PRO A 1 420 ? -2.544 26.625 13.945 1.00 36.00 420 PRO A O 1
#

Foldseek 3Di:
DDDPPQFPALVVLQCVAPNPDQWDDDPNDIAGEADQLDFLQPDPDQWHWHGHSDLLAAGEIEGCPPPVNVVLLVVLLVVLAPHDPLSSLLSLLQSLLCLLPDLPDQFPVQVVLVVVVSVVSVVQCVVVVDSGHHYDYLVVCSVVSSDAQVSSQVSSLSSVSSCLNVVSDANWTKGKGKGFADAPNDTQGIGIWMWIAHPPVRWIWTRTSNNSDIAIPPDPVCPLVCPRRHPSNVVSVVLVCCCSVPVVVLVVLCCVLCVVFPKDWDQDSPASKTKTWGPDPLLVVLVVVLLVVQVFDWDWDADPNIIITITDDDPPDDSDPDPSVVSSVSSNVSVVVVVVVVVVVVPDDDDDDDDDDDDDDDDDDDDDDPDPDPDDDDDDDDDDDDDDDDDDDDDDDDDDDDDDDDDDDDDDPDRHDDDD

Solvent-accessible surface area (backbone atoms only — not comparable to full-atom values): 25436 Å² total; per-residue (Å²): 135,78,80,80,77,72,79,69,49,44,54,57,47,15,31,72,70,71,44,82,63,60,59,47,81,54,94,97,38,79,22,37,51,63,48,59,85,47,44,49,50,82,47,88,77,52,40,34,28,43,66,35,69,46,80,90,37,48,37,38,36,41,50,64,74,37,72,70,48,42,53,53,45,54,55,50,51,65,72,26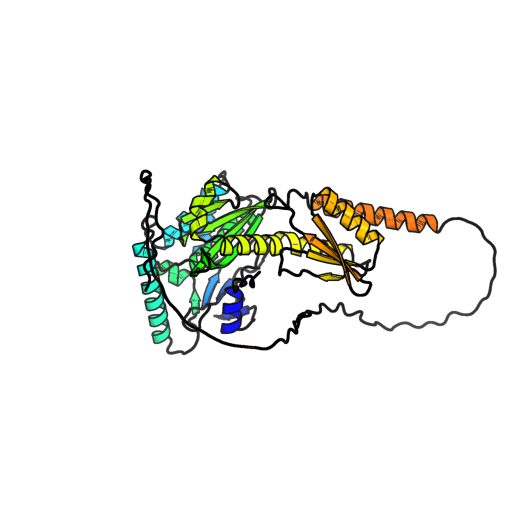,60,96,46,54,72,66,58,35,43,46,51,52,22,51,62,57,32,44,50,49,75,58,76,86,63,79,49,70,59,47,57,50,41,52,54,51,37,53,52,50,52,52,53,53,39,63,74,64,74,52,95,63,61,45,81,43,47,53,64,62,30,44,77,67,38,45,68,47,33,72,53,42,11,50,52,43,16,55,42,55,16,47,34,31,75,70,65,57,35,70,61,51,44,17,21,36,45,55,38,54,31,27,45,96,93,41,78,78,50,76,51,31,23,13,36,40,31,35,69,83,78,58,50,41,31,44,33,26,37,72,78,68,44,68,39,47,67,93,37,78,92,30,46,79,73,50,54,83,47,10,68,64,34,50,51,53,47,51,54,49,48,46,41,66,71,45,50,49,56,46,51,53,50,51,51,65,76,35,71,91,45,86,59,55,75,45,76,53,73,89,75,70,33,43,37,45,34,47,84,47,67,69,57,50,50,52,54,47,56,56,34,54,77,49,70,43,40,75,47,81,46,76,56,95,91,41,47,37,38,33,40,38,73,56,78,95,60,83,78,62,86,62,57,62,66,56,54,51,48,52,53,52,48,54,51,50,53,56,56,50,51,64,57,54,73,71,68,72,92,80,88,81,90,84,87,82,88,83,82,92,75,93,83,85,86,80,92,74,84,82,77,84,77,87,76,88,80,84,87,82,83,82,82,88,79,90,80,87,89,85,85,90,83,92,83,88,86,88,82,88,84,88,88,87,84,90,80,85,90,70,91,74,86,70,78,79,78,78,79,135

Nearest PDB structures (foldseek):
  4iw7-assembly1_A-2  TM=4.239E-01  e=3.741E-02  Francisella tularensis subsp. tularensis SCHU S4
  4jev-assembly1_B  TM=4.754E-01  e=6.883E-01  Salmonella enterica subsp. enterica serovar Typhimurium str. LT2
  4jez-assembly1_B  TM=4.973E-01  e=9.906E-01  Salmonella enterica subsp. enterica serovar Typhimurium str. LT2
  7u7h-assembly3_E  TM=1.749E-01  e=2.433E-01  Alistipes finegoldii DSM 17242
  4jey-assembly1_B  TM=2.087E-01  e=4.783E-01  Salmonella enterica subsp. enterica serovar Typhimurium str. LT2

pLDDT: mean 70.12, std 25.9, range [22.3, 98.75]

Mean predicted aligned error: 15.32 Å